Protein AF-0000000067844029 (afdb_homodimer)

Foldseek 3Di:
DPAAEDDDDDDPDDPDQKWKDWDKDAARHKYDKDAAQWKKKKAFCAAWWWKQKQNFIAIDGHQKIKIHGHGIIMMGTGRHITTIMMMTGHNVLCPLPDPHIWMWRFDPLLVVLRLVCVVVVHTQQDDPVSVVSVVVNSVRRSVTDIGRHLQGAADDPLLNVLVVVCLVQLQDPDDLQVSCVVSVHGSVVSQVRCCVGVVDGPVSNSLSSLLNVLSVCLSVVDDLQVSCVSNNHPGSVVVQVSNCVVVVHGSVVSSVCRVVSD/DPAAEDDDDDDLDDPDQKWKDWDKDAARHKYDKDAAQWKKKKAFCAAWWWKQKQNFIAIDHHQKIKIHGHGIIMMTTGRHITTIMMMTHHNVLCPLPDPHIWMWRFDPLLVVLRLVCVVVVHTDQDDPVSVVSVVVNSVRRSVTDIGRHLQGAADDPLLNVLVVVCLVQLQDPDDLQVSCVVSVHGSVVSQVRCCVGVVDGPVSNSLSSLLNVLSVCLSVVDDLQVSCVSNNHPGSVVVQVSNCVVVVHGSVVSSVCRVVSD

Solvent-accessible surface area (backbone atoms only — not comparable to full-atom values): 27977 Å² total; per-residue (Å²): 129,83,78,42,68,57,88,69,87,86,65,97,60,71,97,42,62,52,33,44,46,69,49,74,45,57,52,56,29,31,39,72,72,45,65,44,70,38,22,36,38,45,33,29,79,29,46,68,44,37,34,39,46,77,88,38,70,38,48,33,46,56,59,29,27,41,38,39,30,51,63,46,46,32,30,34,49,28,76,51,53,31,40,36,37,36,39,38,33,32,53,87,74,44,74,85,43,68,85,52,65,26,24,30,44,55,49,63,44,44,51,27,49,53,48,49,35,48,75,68,67,46,42,54,68,82,48,71,69,42,45,50,50,50,52,47,40,52,52,47,59,67,66,32,57,74,37,74,41,73,57,62,70,64,84,53,66,59,56,30,52,52,52,51,51,40,69,75,39,56,24,66,76,74,53,65,55,60,55,16,55,74,59,71,46,50,45,69,55,47,51,48,46,28,37,70,70,52,68,40,47,66,66,57,51,52,50,49,51,41,50,52,50,47,48,52,41,44,73,70,65,54,53,65,58,58,52,16,48,60,46,47,37,95,34,49,65,59,36,40,51,53,40,23,72,75,67,74,40,44,63,68,45,51,48,49,48,51,62,59,77,95,127,84,79,43,68,57,88,70,86,86,64,96,61,71,97,43,62,52,34,43,46,67,48,74,45,57,51,55,28,30,38,72,74,45,65,44,72,38,23,37,39,45,33,30,80,30,47,67,44,37,34,38,45,77,88,38,72,38,48,33,46,56,57,30,27,42,38,38,32,52,62,47,45,31,31,34,49,26,77,50,53,31,40,36,37,35,39,38,32,32,54,88,72,43,74,84,44,69,87,55,64,26,26,30,43,55,50,63,43,44,52,27,49,54,50,49,35,50,75,69,68,44,42,51,66,84,49,72,67,42,45,48,50,50,51,48,39,52,53,45,59,68,67,31,55,74,36,74,40,72,59,62,71,62,84,51,65,59,56,31,52,51,53,50,52,39,70,73,39,56,23,64,77,71,52,64,55,60,54,14,55,74,59,72,46,49,44,68,55,47,50,48,45,28,37,72,71,50,68,41,46,67,67,56,49,51,49,49,50,41,50,52,50,46,48,53,40,43,74,70,64,54,54,64,59,58,52,16,48,60,47,48,37,94,35,49,65,59,36,39,51,51,41,24,73,74,68,73,39,44,63,68,44,50,47,49,47,52,62,59,76,95

pLDDT: mean 90.77, std 9.35, range [41.53, 98.32]

Sequence (524 aa):
MPRKYLDIPQFTQLPAPVYFRHDEFVADTHSAVHQHAWGQLNYTAHGVMQLDVAGQRFLSPPHYAVWVPPDTEHGCYNPQAIVYRSIYLDRSLCAALPPHPCSLMISDILKAILGDFARRNLKVAEDERDQRLVQVLLDQLLLAPTLACYLPFAHSDGLRQVLDALSAEPGDNRPLADWAARVHVSERTLARQFLRELGISFGEWRLRLRFLRAIEALEAGLPIQAIAFDLGYSSASAFIAMFQRQARCTPEQYRRQARTGRMPRKYLDIPQFTQLPAPVYFRHDEFVADTHSAVHQHAWGQLNYTAHGVMQLDVAGQRFLSPPHYAVWVPPDTEHGCYNPQAIVYRSIYLDRSLCAALPPHPCSLMISDILKAILGDFARRNLKVAEDERDQRLVQVLLDQLLLAPTLACYLPFAHSDGLRQVLDALSAEPGDNRPLADWAARVHVSERTLARQFLRELGISFGEWRLRLRFLRAIEALEAGLPIQAIAFDLGYSSASAFIAMFQRQARCTPEQYRRQARTGR

Structure (mmCIF, N/CA/C/O backbone):
data_AF-0000000067844029-model_v1
#
loop_
_entity.id
_entity.type
_entity.pdbx_description
1 polymer 'Transcriptional regulator, AraC family'
#
loop_
_atom_site.group_PDB
_atom_site.id
_atom_site.type_symbol
_atom_site.label_atom_id
_atom_site.label_alt_id
_atom_site.label_comp_id
_atom_site.label_asym_id
_atom_site.label_entity_id
_atom_site.label_seq_id
_atom_site.pdbx_PDB_ins_code
_atom_site.Cartn_x
_atom_site.Cartn_y
_atom_site.Cartn_z
_atom_site.occupancy
_atom_site.B_iso_or_equiv
_atom_site.auth_seq_id
_atom_site.auth_comp_id
_atom_site.auth_asym_id
_atom_site.auth_atom_id
_atom_site.pdbx_PDB_model_num
ATOM 1 N N . MET A 1 1 ? -29.828 23.782 6.03 1 44.03 1 MET A N 1
ATOM 2 C CA . MET A 1 1 ? -29.885 22.325 6.101 1 44.03 1 MET A CA 1
ATOM 3 C C . MET A 1 1 ? -29.256 21.819 7.395 1 44.03 1 MET A C 1
ATOM 5 O O . MET A 1 1 ? -28.318 22.427 7.914 1 44.03 1 MET A O 1
ATOM 9 N N . PRO A 1 2 ? -29.954 21.041 8.142 1 51.99 2 PRO A N 1
ATOM 10 C CA . PRO A 1 2 ? -29.472 20.608 9.455 1 51.99 2 PRO A CA 1
ATOM 11 C C . PRO A 1 2 ? -28.102 19.936 9.389 1 51.99 2 PRO A C 1
ATOM 13 O O . PRO A 1 2 ? -27.784 19.272 8.399 1 51.99 2 PRO A O 1
ATOM 16 N N . ARG A 1 3 ? -27.142 20.485 9.993 1 63.76 3 ARG A N 1
ATOM 17 C CA . ARG A 1 3 ? -25.799 19.926 10.112 1 63.76 3 ARG A CA 1
ATOM 18 C C . ARG A 1 3 ? -25.852 18.434 10.424 1 63.76 3 ARG A C 1
ATOM 20 O O . ARG A 1 3 ? -26.609 18.004 11.296 1 63.76 3 ARG A O 1
ATOM 27 N N . LYS A 1 4 ? -25.426 17.651 9.559 1 69.46 4 LYS A N 1
ATOM 28 C CA . LYS A 1 4 ? -25.332 16.209 9.77 1 69.46 4 LYS A CA 1
ATOM 29 C C . LYS A 1 4 ? -24.185 15.866 10.717 1 69.46 4 LYS A C 1
ATOM 31 O O . LYS A 1 4 ? -23.02 16.127 10.41 1 69.46 4 LYS A O 1
ATOM 36 N N . TYR A 1 5 ? -24.562 15.489 11.956 1 72.27 5 TYR A N 1
ATOM 37 C CA . TYR A 1 5 ? -23.55 15.211 12.968 1 72.27 5 TYR A CA 1
ATOM 38 C C . TYR A 1 5 ? -23.154 13.739 12.954 1 72.27 5 TYR A C 1
ATOM 40 O O . TYR A 1 5 ? -24.002 12.864 12.763 1 72.27 5 TYR A O 1
ATOM 48 N N . LEU A 1 6 ? -21.866 13.566 13.091 1 76.51 6 LEU A N 1
ATOM 49 C CA . LEU A 1 6 ? -21.329 12.213 13.189 1 76.51 6 LEU A CA 1
ATOM 50 C C . LEU A 1 6 ? -21.549 11.64 14.585 1 76.51 6 LEU A C 1
ATOM 52 O O . LEU A 1 6 ? -21.499 12.373 15.576 1 76.51 6 LEU A O 1
ATOM 56 N N . ASP A 1 7 ? -21.858 10.383 14.575 1 74.12 7 ASP A N 1
ATOM 57 C CA . ASP A 1 7 ? -21.959 9.677 15.848 1 74.12 7 ASP A CA 1
ATOM 58 C C . ASP A 1 7 ? -20.576 9.326 16.393 1 74.12 7 ASP A C 1
ATOM 60 O O . ASP A 1 7 ? -19.828 8.576 15.763 1 74.12 7 ASP A O 1
ATOM 64 N N . ILE A 1 8 ? -20.259 9.956 17.475 1 76.37 8 ILE A N 1
ATOM 65 C CA . ILE A 1 8 ? -19.003 9.659 18.155 1 76.37 8 ILE A CA 1
ATOM 66 C C . ILE A 1 8 ? -19.243 8.63 19.257 1 76.37 8 ILE A C 1
ATOM 68 O O . ILE A 1 8 ? -20.166 8.775 20.061 1 76.37 8 ILE A O 1
ATOM 72 N N . PRO A 1 9 ? -18.505 7.536 19.197 1 76.56 9 PRO A N 1
ATOM 73 C CA . PRO A 1 9 ? -18.66 6.574 20.291 1 76.56 9 PRO A CA 1
ATOM 74 C C . PRO A 1 9 ? -18.457 7.207 21.666 1 76.56 9 PRO A C 1
ATOM 76 O O . PRO A 1 9 ? -17.554 8.029 21.844 1 76.56 9 PRO A O 1
ATOM 79 N N . GLN A 1 10 ? -19.375 6.916 22.51 1 79.41 10 GLN A N 1
ATOM 80 C CA . GLN A 1 10 ? -19.284 7.409 23.88 1 79.41 10 GLN A CA 1
ATOM 81 C C . GLN A 1 10 ? -18.776 6.323 24.823 1 79.41 10 GLN A C 1
ATOM 83 O O . GLN A 1 10 ? -19.399 5.268 24.958 1 79.41 10 GLN A O 1
ATOM 88 N N . PHE A 1 11 ? -17.513 6.564 25.26 1 85.69 11 PHE A N 1
ATOM 89 C CA . PHE A 1 11 ? -16.904 5.634 26.203 1 85.69 11 PHE A CA 1
ATOM 90 C C . PHE A 1 11 ? -16.538 6.343 27.502 1 85.69 11 PHE A C 1
ATOM 92 O O . PHE A 1 11 ? -16.113 7.5 27.485 1 85.69 11 PHE A O 1
ATOM 99 N N . THR A 1 12 ? -16.8 5.771 28.6 1 86.05 12 THR A N 1
ATOM 100 C CA . THR A 1 12 ? -16.173 6.242 29.83 1 86.05 12 THR A CA 1
ATOM 101 C C . THR A 1 12 ? -14.732 5.751 29.925 1 86.05 12 THR A C 1
ATOM 103 O O . THR A 1 12 ? -13.859 6.465 30.423 1 86.05 12 THR A O 1
ATOM 106 N N . GLN A 1 13 ? -14.595 4.498 29.429 1 90.18 13 GLN A N 1
ATOM 107 C CA . GLN A 1 13 ? -13.29 3.866 29.27 1 90.18 13 GLN A CA 1
ATOM 108 C C . GLN A 1 13 ? -13.215 3.08 27.964 1 90.18 13 GLN A C 1
ATOM 110 O O . GLN A 1 13 ? -14.21 2.5 27.524 1 90.18 13 GLN A O 1
ATOM 115 N N . LEU A 1 14 ? -12.048 3.036 27.439 1 94.7 14 LEU A N 1
ATOM 116 C CA . LEU A 1 14 ? -11.926 2.297 26.187 1 94.7 14 LEU A CA 1
ATOM 117 C C . LEU A 1 14 ? -12.175 0.808 26.409 1 94.7 14 LEU A C 1
ATOM 119 O O . LEU A 1 14 ? -11.745 0.247 27.419 1 94.7 14 LEU A O 1
ATOM 123 N N . PRO A 1 15 ? -12.868 0.179 25.534 1 93.44 15 PRO A N 1
ATOM 124 C CA . PRO A 1 15 ? -13.091 -1.265 25.629 1 93.44 15 PRO A CA 1
ATOM 125 C C . PRO A 1 15 ? -11.789 -2.062 25.676 1 93.44 15 PRO A C 1
ATOM 127 O O . PRO A 1 15 ? -11.768 -3.189 26.177 1 93.44 15 PRO A O 1
ATOM 130 N N . ALA A 1 16 ? -10.693 -1.525 25.14 1 95.52 16 ALA A N 1
ATOM 131 C CA . ALA A 1 16 ? -9.339 -2.072 25.135 1 95.52 16 ALA A CA 1
ATOM 132 C C . ALA A 1 16 ? -8.298 -0.959 25.062 1 95.52 16 ALA A C 1
ATOM 134 O O . ALA A 1 16 ? -8.624 0.184 24.732 1 95.52 16 ALA A O 1
ATOM 135 N N . PRO A 1 17 ? -7.081 -1.272 25.373 1 96.68 17 PRO A N 1
ATOM 136 C CA . PRO A 1 17 ? -6.053 -0.229 25.351 1 96.68 17 PRO A CA 1
ATOM 137 C C . PRO A 1 17 ? -5.886 0.405 23.972 1 96.68 17 PRO A C 1
ATOM 139 O O . PRO A 1 17 ? -5.451 1.555 23.866 1 96.68 17 PRO A O 1
ATOM 142 N N . VAL A 1 18 ? -6.145 -0.353 22.969 1 97.87 18 VAL A N 1
ATOM 143 C CA . VAL A 1 18 ? -6.183 0.136 21.595 1 97.87 18 VAL A CA 1
ATOM 144 C C . VAL A 1 18 ? -7.533 -0.198 20.964 1 97.87 18 VAL A C 1
ATOM 146 O O . VAL A 1 18 ? -7.938 -1.362 20.932 1 97.87 18 VAL A O 1
ATOM 149 N N . TYR A 1 19 ? -8.267 0.812 20.539 1 97.85 19 TYR A N 1
ATOM 150 C CA . TYR A 1 19 ? -9.594 0.661 19.954 1 97.85 19 TYR A CA 1
ATOM 151 C C . TYR A 1 19 ? -9.645 1.262 18.554 1 97.85 19 TYR A C 1
ATOM 153 O O . TYR A 1 19 ? -9.218 2.4 18.344 1 97.85 19 TYR A O 1
ATOM 161 N N . PHE A 1 20 ? -10.129 0.485 17.603 1 97.06 20 PHE A N 1
ATOM 162 C CA . PHE A 1 20 ? -10.161 0.905 16.207 1 97.06 20 PHE A CA 1
ATOM 163 C C . PHE A 1 20 ? -11.569 1.325 15.801 1 97.06 20 PHE A C 1
ATOM 165 O O . PHE A 1 20 ? -12.55 0.694 16.199 1 97.06 20 PHE A O 1
ATOM 172 N N . ARG A 1 21 ? -11.593 2.377 15.088 1 94.31 21 ARG A N 1
ATOM 173 C CA . ARG A 1 21 ? -12.843 2.853 14.503 1 94.31 21 ARG A CA 1
ATOM 174 C C . ARG A 1 21 ? -12.695 3.074 13.002 1 94.31 21 ARG A C 1
ATOM 176 O O . ARG A 1 21 ? -11.698 3.639 12.547 1 94.31 21 ARG A O 1
ATOM 183 N N . HIS A 1 22 ? -13.532 2.515 12.265 1 90.94 22 HIS A N 1
ATOM 184 C CA . HIS A 1 22 ? -13.585 2.705 10.82 1 90.94 22 HIS A CA 1
ATOM 185 C C . HIS A 1 22 ? -14.976 3.143 10.373 1 90.94 22 HIS A C 1
ATOM 187 O O . HIS A 1 22 ? -15.981 2.596 10.831 1 90.94 22 HIS A O 1
ATOM 193 N N . ASP A 1 23 ? -14.961 4.165 9.554 1 86.68 23 ASP A N 1
ATOM 194 C CA . ASP A 1 23 ? -16.24 4.693 9.088 1 86.68 23 ASP A CA 1
ATOM 195 C C . ASP A 1 23 ? -16.102 5.324 7.705 1 86.68 23 ASP A C 1
ATOM 197 O O . ASP A 1 23 ? -14.988 5.546 7.226 1 86.68 23 ASP A O 1
ATOM 201 N N . GLU A 1 24 ? -17.195 5.471 7.09 1 82.67 24 GLU A N 1
ATOM 202 C CA . GLU A 1 24 ? -17.316 6.298 5.893 1 82.67 24 GLU A CA 1
ATOM 203 C C . GLU A 1 24 ? -18.226 7.497 6.141 1 82.67 24 GLU A C 1
ATOM 205 O O . GLU A 1 24 ? -19.4 7.333 6.48 1 82.67 24 GLU A O 1
ATOM 210 N N . PHE A 1 25 ? -17.624 8.646 6.081 1 81.21 25 PHE A N 1
ATOM 211 C CA . PHE A 1 25 ? -18.398 9.861 6.306 1 81.21 25 PHE A CA 1
ATOM 212 C C . PHE A 1 25 ? -18.831 10.481 4.982 1 81.21 25 PHE A C 1
ATOM 214 O O . PHE A 1 25 ? -18.033 10.579 4.047 1 81.21 25 PHE A O 1
ATOM 221 N N . VAL A 1 26 ? -20.02 10.854 4.955 1 79.5 26 VAL A N 1
ATOM 222 C CA . VAL A 1 26 ? -20.513 11.538 3.764 1 79.5 26 VAL A CA 1
ATOM 223 C C . VAL A 1 26 ? -20.118 13.012 3.813 1 79.5 26 VAL A C 1
ATOM 225 O O . VAL A 1 26 ? -19.642 13.5 4.84 1 79.5 26 VAL A O 1
ATOM 228 N N . ALA A 1 27 ? -20.308 13.649 2.745 1 80.44 27 ALA A N 1
ATOM 229 C CA . ALA A 1 27 ? -19.953 15.063 2.655 1 80.44 27 ALA A CA 1
ATOM 230 C C . ALA A 1 27 ? -20.796 15.902 3.61 1 80.44 27 ALA A C 1
ATOM 232 O O . ALA A 1 27 ? -21.911 15.514 3.968 1 80.44 27 ALA A O 1
ATOM 233 N N . ASP A 1 28 ? -20.161 16.993 4.024 1 84.02 28 ASP A N 1
ATOM 234 C CA . ASP A 1 28 ? -20.827 18.006 4.837 1 84.02 28 ASP A CA 1
ATOM 235 C C . ASP A 1 28 ? -21.236 17.439 6.195 1 84.02 28 ASP A C 1
ATOM 237 O O . ASP A 1 28 ? -22.388 17.576 6.609 1 84.02 28 ASP A O 1
ATOM 241 N N . THR A 1 29 ? -20.396 16.718 6.791 1 82.6 29 THR A N 1
ATOM 242 C CA . THR A 1 29 ? -20.62 16.173 8.125 1 82.6 29 THR A CA 1
ATOM 243 C C . THR A 1 29 ? -19.709 16.851 9.146 1 82.6 29 THR A C 1
ATOM 245 O O . THR A 1 29 ? -18.646 17.365 8.792 1 82.6 29 THR A O 1
ATOM 248 N N . HIS A 1 30 ? -20.263 16.924 10.372 1 85.5 30 HIS A N 1
ATOM 249 C CA . HIS A 1 30 ? -19.536 17.563 11.463 1 85.5 30 HIS A CA 1
ATOM 250 C C . HIS A 1 30 ? -19.508 16.672 12.701 1 85.5 30 HIS A C 1
ATOM 252 O O . HIS A 1 30 ? -20.439 15.899 12.937 1 85.5 30 HIS A O 1
ATOM 258 N N . SER A 1 31 ? -18.427 16.734 13.314 1 84.31 31 SER A N 1
ATOM 259 C CA . SER A 1 31 ? -18.418 16.232 14.684 1 84.31 31 SER A CA 1
ATOM 260 C C . SER A 1 31 ? -18.42 17.377 15.692 1 84.31 31 SER A C 1
ATOM 262 O O . SER A 1 31 ? -17.719 18.374 15.509 1 84.31 31 SER A O 1
ATOM 264 N N . ALA A 1 32 ? -19.255 17.295 16.678 1 84.52 32 ALA A N 1
ATOM 265 C CA . ALA A 1 32 ? -19.262 18.281 17.756 1 84.52 32 ALA A CA 1
ATOM 266 C C . ALA A 1 32 ? -17.92 18.309 18.482 1 84.52 32 ALA A C 1
ATOM 268 O O . ALA A 1 32 ? -17.244 17.284 18.59 1 84.52 32 ALA A O 1
ATOM 269 N N . VAL A 1 33 ? -17.605 19.442 18.907 1 90.54 33 VAL A N 1
ATOM 270 C CA . VAL A 1 33 ? -16.396 19.582 19.711 1 90.54 33 VAL A CA 1
ATOM 271 C C . VAL A 1 33 ? -16.489 18.687 20.945 1 90.54 33 VAL A C 1
ATOM 273 O O . VAL A 1 33 ? -17.532 18.63 21.601 1 90.54 33 VAL A O 1
ATOM 276 N N . HIS A 1 34 ? -15.472 17.929 21.216 1 92.48 34 HIS A N 1
ATOM 277 C CA . HIS A 1 34 ? -15.441 17.028 22.363 1 92.48 34 HIS A CA 1
ATOM 278 C C . HIS A 1 34 ? -14.009 16.759 22.814 1 92.48 34 HIS A C 1
ATOM 280 O O . HIS A 1 34 ? -13.058 17.237 22.192 1 92.48 34 HIS A O 1
ATOM 286 N N . GLN A 1 35 ? -13.931 16.131 23.981 1 93.7 35 GLN A N 1
ATOM 287 C CA . GLN A 1 35 ? -12.648 15.709 24.532 1 93.7 35 GLN A CA 1
ATOM 288 C C . GLN A 1 35 ? -12.773 14.37 25.254 1 93.7 35 GLN A C 1
ATOM 290 O O . GLN A 1 35 ? -13.861 13.999 25.701 1 93.7 35 GLN A O 1
ATOM 295 N N . HIS A 1 36 ? -11.792 13.686 25.271 1 94.23 36 HIS A N 1
ATOM 296 C CA . HIS A 1 36 ? -11.761 12.417 25.99 1 94.23 36 HIS A CA 1
ATOM 297 C C . HIS A 1 36 ? -10.371 12.136 26.553 1 94.23 36 HIS A C 1
ATOM 299 O O . HIS A 1 36 ? -9.401 12.803 26.184 1 94.23 36 HIS A O 1
ATOM 305 N N . ALA A 1 37 ? -10.315 11.123 27.455 1 94.99 37 ALA A N 1
ATOM 306 C CA . ALA A 1 37 ? -9.129 10.855 28.264 1 94.99 37 ALA A CA 1
ATOM 307 C C . ALA A 1 37 ? -8.097 10.053 27.477 1 94.99 37 ALA A C 1
ATOM 309 O O . ALA A 1 37 ? -6.971 9.854 27.94 1 94.99 37 ALA A O 1
ATOM 310 N N . TRP A 1 38 ? -8.416 9.567 26.32 1 96.27 38 TRP A N 1
ATOM 311 C CA . TRP A 1 38 ? -7.51 8.763 25.507 1 96.27 38 TRP A CA 1
ATOM 312 C C . TRP A 1 38 ? -7.02 9.55 24.296 1 96.27 38 TRP A C 1
ATOM 314 O O . TRP A 1 38 ? -7.602 10.577 23.939 1 96.27 38 TRP A O 1
ATOM 324 N N . GLY A 1 39 ? -5.922 9.176 23.782 1 97.21 39 GLY A N 1
ATOM 325 C CA . GLY A 1 39 ? -5.44 9.759 22.54 1 97.21 39 GLY A CA 1
ATOM 326 C C . GLY A 1 39 ? -6.154 9.224 21.313 1 97.21 39 GLY A C 1
ATOM 327 O O . GLY A 1 39 ? -6.75 8.146 21.356 1 97.21 39 GLY A O 1
ATOM 328 N N . GLN A 1 40 ? -6.067 9.991 20.317 1 97.03 40 GLN A N 1
ATOM 329 C CA . GLN A 1 40 ? -6.774 9.604 19.102 1 97.03 40 GLN A CA 1
ATOM 330 C C . GLN A 1 40 ? -5.957 9.941 17.858 1 97.03 40 GLN A C 1
ATOM 332 O O . GLN A 1 40 ? -5.432 11.05 17.736 1 97.03 40 GLN A O 1
ATOM 337 N N . LEU A 1 41 ? -5.731 8.958 17.02 1 97.22 41 LEU A N 1
ATOM 338 C CA . LEU A 1 41 ? -5.158 9.162 15.694 1 97.22 41 LEU A CA 1
ATOM 339 C C . LEU A 1 41 ? -6.249 9.188 14.629 1 97.22 41 LEU A C 1
ATOM 341 O O . LEU A 1 41 ? -7.025 8.237 14.506 1 97.22 41 LEU A O 1
ATOM 345 N N . ASN A 1 42 ? -6.338 10.239 13.904 1 95.74 42 ASN A N 1
ATOM 346 C CA . ASN A 1 42 ? -7.315 10.402 12.833 1 95.74 42 ASN A CA 1
ATOM 347 C C . ASN A 1 42 ? -6.664 10.284 11.458 1 95.74 42 ASN A C 1
ATOM 349 O O . ASN A 1 42 ? -5.778 11.069 11.116 1 95.74 42 ASN A O 1
ATOM 353 N N . TYR A 1 43 ? -7.108 9.291 10.698 1 94.37 43 TYR A N 1
ATOM 354 C CA . TYR A 1 43 ? -6.529 8.986 9.394 1 94.37 43 TYR A CA 1
ATOM 355 C C . TYR A 1 43 ? -7.615 8.839 8.336 1 94.37 43 TYR A C 1
ATOM 357 O O . TYR A 1 43 ? -8.677 8.271 8.602 1 94.37 43 TYR A O 1
ATOM 365 N N . THR A 1 44 ? -7.361 9.421 7.166 1 89.96 44 THR A N 1
ATOM 366 C CA . THR A 1 44 ? -8.253 9.194 6.034 1 89.96 44 THR A CA 1
ATOM 367 C C . THR A 1 44 ? -7.539 8.423 4.929 1 89.96 44 THR A C 1
ATOM 369 O O . THR A 1 44 ? -6.481 8.841 4.456 1 89.96 44 THR A O 1
ATOM 372 N N . ALA A 1 45 ? -8.099 7.347 4.534 1 85.33 45 ALA A N 1
ATOM 373 C CA . ALA A 1 45 ? -7.54 6.573 3.429 1 85.33 45 ALA A CA 1
ATOM 374 C C . ALA A 1 45 ? -7.783 7.27 2.093 1 85.33 45 ALA A C 1
ATOM 376 O O . ALA A 1 45 ? -7.002 7.113 1.152 1 85.33 45 ALA A O 1
ATOM 377 N N . HIS A 1 46 ? -8.849 8.033 2.036 1 83.26 46 HIS A N 1
ATOM 378 C CA . HIS A 1 46 ? -9.182 8.828 0.86 1 83.26 46 HIS A CA 1
ATOM 379 C C . HIS A 1 46 ? -9.802 10.164 1.256 1 83.26 46 HIS A C 1
ATOM 381 O O . HIS A 1 46 ? -10.658 10.218 2.142 1 83.26 46 HIS A O 1
ATOM 387 N N . GLY A 1 47 ? -9.334 11.195 0.518 1 84.79 47 GLY A N 1
ATOM 388 C CA . GLY A 1 47 ? -9.823 12.531 0.823 1 84.79 47 GLY A CA 1
ATOM 389 C C . GLY A 1 47 ? -8.888 13.317 1.722 1 84.79 47 GLY A C 1
ATOM 390 O O . GLY A 1 47 ? -7.751 12.904 1.957 1 84.79 47 GLY A O 1
ATOM 391 N N . VAL A 1 48 ? -9.399 14.493 2.126 1 88.67 48 VAL A N 1
ATOM 392 C CA . VAL A 1 48 ? -8.637 15.367 3.012 1 88.67 48 VAL A CA 1
ATOM 393 C C . VAL A 1 48 ? -9.357 15.499 4.352 1 88.67 48 VAL A C 1
ATOM 395 O O . VAL A 1 48 ? -10.54 15.844 4.397 1 88.67 48 VAL A O 1
ATOM 398 N N . MET A 1 49 ? -8.644 15.19 5.343 1 88.65 49 MET A N 1
ATOM 399 C CA . MET A 1 49 ? -9.178 15.34 6.693 1 88.65 49 MET A CA 1
ATOM 400 C C . MET A 1 49 ? -9.012 16.772 7.188 1 88.65 49 MET A C 1
ATOM 402 O O . MET A 1 49 ? -7.967 17.39 6.976 1 88.65 49 MET A O 1
ATOM 406 N N . GLN A 1 50 ? -10.083 17.342 7.753 1 89.28 50 GLN A N 1
ATOM 407 C CA . GLN A 1 50 ? -10.03 18.662 8.373 1 89.28 50 GLN A CA 1
ATOM 408 C C . GLN A 1 50 ? -10.462 18.601 9.835 1 89.28 50 GLN A C 1
ATOM 410 O O . GLN A 1 50 ? -11.619 18.298 10.133 1 89.28 50 GLN A O 1
ATOM 415 N N . LEU A 1 51 ? -9.547 18.891 10.685 1 92.66 51 LEU A N 1
ATOM 416 C CA . LEU A 1 51 ? -9.832 18.848 12.115 1 92.66 51 LEU A CA 1
ATOM 417 C C . LEU A 1 51 ? -9.495 20.18 12.776 1 92.66 51 LEU A C 1
ATOM 419 O O . LEU A 1 51 ? -8.57 20.874 12.349 1 92.66 51 LEU A O 1
ATOM 423 N N . ASP A 1 52 ? -10.293 20.554 13.667 1 91.69 52 ASP A N 1
ATOM 424 C CA . ASP A 1 52 ? -9.963 21.623 14.605 1 91.69 52 ASP A CA 1
ATOM 425 C C . ASP A 1 52 ? -9.535 21.055 15.956 1 91.69 52 ASP A C 1
ATOM 427 O O . ASP A 1 52 ? -10.333 20.421 16.65 1 91.69 52 ASP A O 1
ATOM 431 N N . VAL A 1 53 ? -8.27 21.272 16.269 1 93.56 53 VAL A N 1
ATOM 432 C CA . VAL A 1 53 ? -7.719 20.708 17.497 1 93.56 53 VAL A CA 1
ATOM 433 C C . VAL A 1 53 ? -7.099 21.818 18.343 1 93.56 53 VAL A C 1
ATOM 435 O O . VAL A 1 53 ? -6.105 22.429 17.945 1 93.56 53 VAL A O 1
ATOM 438 N N . ALA A 1 54 ? -7.699 22.052 19.517 1 90.36 54 ALA A N 1
ATOM 439 C CA . ALA A 1 54 ? -7.195 23.064 20.442 1 90.36 54 ALA A CA 1
ATOM 440 C C . ALA A 1 54 ? -7.01 24.406 19.739 1 90.36 54 ALA A C 1
ATOM 442 O O . ALA A 1 54 ? -5.963 25.044 19.872 1 90.36 54 ALA A O 1
ATOM 443 N N . GLY A 1 55 ? -7.928 24.682 18.842 1 82.89 55 GLY A N 1
ATOM 444 C CA . GLY A 1 55 ? -7.938 25.981 18.187 1 82.89 55 GLY A CA 1
ATOM 445 C C . GLY A 1 55 ? -7.106 26.016 16.919 1 82.89 55 GLY A C 1
ATOM 446 O O . GLY A 1 55 ? -7.029 27.049 16.25 1 82.89 55 GLY A O 1
ATOM 447 N N . GLN A 1 56 ? -6.48 24.972 16.64 1 86.55 56 GLN A N 1
ATOM 448 C CA . GLN A 1 56 ? -5.67 24.893 15.429 1 86.55 56 GLN A CA 1
ATOM 449 C C . GLN A 1 56 ? -6.338 24.013 14.376 1 86.55 56 GLN A C 1
ATOM 451 O O . GLN A 1 56 ? -6.906 22.969 14.702 1 86.55 56 GLN A O 1
ATOM 456 N N . ARG A 1 57 ? -6.2 24.477 13.201 1 88.11 57 ARG A N 1
ATOM 457 C CA . ARG A 1 57 ? -6.784 23.714 12.103 1 88.11 57 ARG A CA 1
ATOM 458 C C . ARG A 1 57 ? -5.76 22.761 11.494 1 88.11 57 ARG A C 1
ATOM 460 O O . ARG A 1 57 ? -4.627 23.156 11.213 1 88.11 57 ARG A O 1
ATOM 467 N N . PHE A 1 58 ? -6.13 21.563 11.342 1 92.17 58 PHE A N 1
ATOM 468 C CA . PHE A 1 58 ? -5.301 20.545 10.707 1 92.17 58 PHE A CA 1
ATOM 469 C C . PHE A 1 58 ? -5.924 20.079 9.396 1 92.17 58 PHE A C 1
ATOM 471 O O . PHE A 1 58 ? -7.092 19.687 9.363 1 92.17 58 PHE A O 1
ATOM 478 N N . LEU A 1 59 ? -5.198 20.229 8.36 1 89.87 59 LEU A N 1
ATOM 479 C CA . LEU A 1 59 ? -5.522 19.626 7.072 1 89.87 59 LEU A CA 1
ATOM 480 C C . LEU A 1 59 ? -4.54 18.51 6.732 1 89.87 59 LEU A C 1
ATOM 482 O O . LEU A 1 59 ? -3.327 18.73 6.711 1 89.87 59 LEU A O 1
ATOM 486 N N . SER A 1 60 ? -5.019 17.344 6.476 1 88.51 60 SER A N 1
ATOM 487 C CA . SER A 1 60 ? -4.11 16.228 6.238 1 88.51 60 SER A CA 1
ATOM 488 C C . SER A 1 60 ? -4.536 15.42 5.017 1 88.51 60 SER A C 1
ATOM 490 O O . SER A 1 60 ? -5.693 15.009 4.91 1 88.51 60 SER A O 1
ATOM 492 N N . PRO A 1 61 ? -3.625 15.29 4.061 1 88.38 61 PRO A N 1
ATOM 493 C CA . PRO A 1 61 ? -3.849 14.373 2.94 1 88.38 61 PRO A CA 1
ATOM 494 C C . PRO A 1 61 ? -3.652 12.909 3.328 1 88.38 61 PRO A C 1
ATOM 496 O O . PRO A 1 61 ? -3.282 12.612 4.467 1 88.38 61 PRO A O 1
ATOM 499 N N . PRO A 1 62 ? -3.934 12.107 2.276 1 82.95 62 PRO A N 1
ATOM 500 C CA . PRO A 1 62 ? -3.638 10.701 2.564 1 82.95 62 PRO A CA 1
ATOM 501 C C . PRO A 1 62 ? -2.167 10.465 2.897 1 82.95 62 PRO A C 1
ATOM 503 O O . PRO A 1 62 ? -1.313 11.287 2.556 1 82.95 62 PRO A O 1
ATOM 506 N N . HIS A 1 63 ? -1.767 9.603 3.759 1 87.56 63 HIS A N 1
ATOM 507 C CA . HIS A 1 63 ? -0.43 9.248 4.223 1 87.56 63 HIS A CA 1
ATOM 508 C C . HIS A 1 63 ? -0.083 9.982 5.514 1 87.56 63 HIS A C 1
ATOM 510 O O . HIS A 1 63 ? 0.94 9.694 6.14 1 87.56 63 HIS A O 1
ATOM 516 N N . TYR A 1 64 ? -0.934 11.035 5.761 1 92.73 64 TYR A N 1
ATOM 517 C CA . TYR A 1 64 ? -0.76 11.718 7.038 1 92.73 64 TYR A CA 1
ATOM 518 C C . TYR A 1 64 ? -1.969 11.505 7.94 1 92.73 64 TYR A C 1
ATOM 520 O O . TYR A 1 64 ? -3.103 11.422 7.46 1 92.73 64 TYR A O 1
ATOM 528 N N . ALA A 1 65 ? -1.712 11.434 9.165 1 95.67 65 ALA A N 1
ATOM 529 C CA . ALA A 1 65 ? -2.745 11.341 10.194 1 95.67 65 ALA A CA 1
ATOM 530 C C . ALA A 1 65 ? -2.602 12.465 11.216 1 95.67 65 ALA A C 1
ATOM 532 O O . ALA A 1 65 ? -1.509 13.004 11.407 1 95.67 65 ALA A O 1
ATOM 533 N N . VAL A 1 66 ? -3.661 12.853 11.793 1 96.5 66 VAL A N 1
ATOM 534 C CA . VAL A 1 66 ? -3.636 13.863 12.846 1 96.5 66 VAL A CA 1
ATOM 535 C C . VAL A 1 66 ? -3.688 13.186 14.214 1 96.5 66 VAL A C 1
ATOM 537 O O . VAL A 1 66 ? -4.606 12.411 14.495 1 96.5 66 VAL A O 1
ATOM 540 N N . TRP A 1 67 ? -2.719 13.468 14.977 1 97.38 67 TRP A N 1
ATOM 541 C CA . TRP A 1 67 ? -2.64 12.952 16.339 1 97.38 67 TRP A CA 1
ATOM 542 C C . TRP A 1 67 ? -3.239 13.942 17.332 1 97.38 67 TRP A C 1
ATOM 544 O O . TRP A 1 67 ? -2.864 15.117 17.349 1 97.38 67 TRP A O 1
ATOM 554 N N . VAL A 1 68 ? -4.15 13.511 18.136 1 97.39 68 VAL A N 1
ATOM 555 C CA . VAL A 1 68 ? -4.797 14.292 19.185 1 97.39 68 VAL A CA 1
ATOM 556 C C . VAL A 1 68 ? -4.495 13.676 20.549 1 97.39 68 VAL A C 1
ATOM 558 O O . VAL A 1 68 ? -5.048 12.633 20.902 1 97.39 68 VAL A O 1
ATOM 561 N N . PRO A 1 69 ? -3.654 14.298 21.375 1 97.62 69 PRO A N 1
ATOM 562 C CA . PRO A 1 69 ? -3.328 13.742 22.691 1 97.62 69 PRO A CA 1
ATOM 563 C C . PRO A 1 69 ? -4.54 13.67 23.617 1 97.62 69 PRO A C 1
ATOM 565 O O . PRO A 1 69 ? -5.559 14.316 23.358 1 97.62 69 PRO A O 1
ATOM 568 N N . PRO A 1 70 ? -4.381 12.878 24.676 1 97.06 70 PRO A N 1
ATOM 569 C CA . PRO A 1 70 ? -5.464 12.809 25.66 1 97.06 70 PRO A CA 1
ATOM 570 C C . PRO A 1 70 ? -5.874 14.183 26.185 1 97.06 70 PRO A C 1
ATOM 572 O O . PRO A 1 70 ? -5.024 15.06 26.359 1 97.06 70 PRO A O 1
ATOM 575 N N . ASP A 1 71 ? -7.199 14.347 26.372 1 96.14 71 ASP A N 1
ATOM 576 C CA . ASP A 1 71 ? -7.818 15.495 27.029 1 96.14 71 ASP A CA 1
ATOM 577 C C . ASP A 1 71 ? -7.743 16.739 26.147 1 96.14 71 ASP A C 1
ATOM 579 O O . ASP A 1 71 ? -7.864 17.863 26.638 1 96.14 71 ASP A O 1
ATOM 583 N N . THR A 1 72 ? -7.511 16.593 24.889 1 96.25 72 THR A N 1
ATOM 584 C CA . THR A 1 72 ? -7.451 17.713 23.957 1 96.25 72 THR A CA 1
ATOM 585 C C . THR A 1 72 ? -8.79 17.902 23.25 1 96.25 72 THR A C 1
ATOM 587 O O . THR A 1 72 ? -9.343 16.951 22.694 1 96.25 72 THR A O 1
ATOM 590 N N . GLU A 1 73 ? -9.299 19.08 23.328 1 95.91 73 GLU A N 1
ATOM 591 C CA . GLU A 1 73 ? -10.556 19.39 22.655 1 95.91 73 GLU A CA 1
ATOM 592 C C . GLU A 1 73 ? -10.38 19.414 21.14 1 95.91 73 GLU A C 1
ATOM 594 O O . GLU A 1 73 ? -9.392 19.949 20.633 1 95.91 73 GLU A O 1
ATOM 599 N N . HIS A 1 74 ? -11.272 18.725 20.451 1 94.63 74 HIS A N 1
ATOM 600 C CA . HIS A 1 74 ? -11.168 18.706 18.997 1 94.63 74 HIS A CA 1
ATOM 601 C C . HIS A 1 74 ? -12.53 18.479 18.35 1 94.63 74 HIS A C 1
ATOM 603 O O . HIS A 1 74 ? -13.481 18.076 19.022 1 94.63 74 HIS A O 1
ATOM 609 N N . GLY A 1 75 ? -12.641 18.88 17.158 1 91.22 75 GLY A N 1
ATOM 610 C CA . GLY A 1 75 ? -13.792 18.691 16.29 1 91.22 75 GLY A CA 1
ATOM 611 C C . GLY A 1 75 ? -13.42 18.563 14.825 1 91.22 75 GLY A C 1
ATOM 612 O O . GLY A 1 75 ? -12.237 18.554 14.478 1 91.22 75 GLY A O 1
ATOM 613 N N . CYS A 1 76 ? -14.406 18.139 14.078 1 87.38 76 CYS A N 1
ATOM 614 C CA . CYS A 1 76 ? -14.081 17.936 12.67 1 87.38 76 CYS A CA 1
ATOM 615 C C . CYS A 1 76 ? -15.22 18.406 11.774 1 87.38 76 CYS A C 1
ATOM 617 O O . CYS A 1 76 ? -16.367 18.495 12.215 1 87.38 76 CYS A O 1
ATOM 619 N N . TYR A 1 77 ? -14.796 18.913 10.679 1 83.37 77 TYR A N 1
ATOM 620 C CA . TYR A 1 77 ? -15.708 19.206 9.579 1 83.37 77 TYR A CA 1
ATOM 621 C C . TYR A 1 77 ? -15.222 18.568 8.283 1 83.37 77 TYR A C 1
ATOM 623 O O . TYR A 1 77 ? -14.07 18.758 7.885 1 83.37 77 TYR A O 1
ATOM 631 N N . ASN A 1 78 ? -16.057 17.718 7.642 1 80.98 78 ASN A N 1
ATOM 632 C CA . ASN A 1 78 ? -15.729 17.08 6.372 1 80.98 78 ASN A CA 1
ATOM 633 C C . ASN A 1 78 ? -16.549 17.661 5.224 1 80.98 78 ASN A C 1
ATOM 635 O O . ASN A 1 78 ? -17.702 17.276 5.022 1 80.98 78 ASN A O 1
ATOM 639 N N . PRO A 1 79 ? -15.947 18.523 4.504 1 77.89 79 PRO A N 1
ATOM 640 C CA . PRO A 1 79 ? -16.697 19.067 3.37 1 77.89 79 PRO A CA 1
ATOM 641 C C . PRO A 1 79 ? -17.01 18.013 2.31 1 77.89 79 PRO A C 1
ATOM 643 O O . PRO A 1 79 ? -18.008 18.13 1.594 1 77.89 79 PRO A O 1
ATOM 646 N N . GLN A 1 80 ? -16.182 17.036 2.197 1 80.51 80 GLN A N 1
ATOM 647 C CA . GLN A 1 80 ? -16.349 15.943 1.244 1 80.51 80 GLN A CA 1
ATOM 648 C C . GLN A 1 80 ? -16.383 14.594 1.956 1 80.51 80 GLN A C 1
ATOM 650 O O . GLN A 1 80 ? -16.006 14.493 3.125 1 80.51 80 GLN A O 1
ATOM 655 N N . ALA A 1 81 ? -16.865 13.672 1.16 1 80.15 81 ALA A N 1
ATOM 656 C CA . ALA A 1 81 ? -16.888 12.316 1.701 1 80.15 81 ALA A CA 1
ATOM 657 C C . ALA A 1 81 ? -15.473 11.797 1.941 1 80.15 81 ALA A C 1
ATOM 659 O O . ALA A 1 81 ? -14.558 12.092 1.168 1 80.15 81 ALA A O 1
ATOM 660 N N . ILE A 1 82 ? -15.294 11.048 3.059 1 83.09 82 ILE A N 1
ATOM 661 C CA . ILE A 1 82 ? -13.98 10.489 3.36 1 83.09 82 ILE A CA 1
ATOM 662 C C . ILE A 1 82 ? -14.132 9.051 3.852 1 83.09 82 ILE A C 1
ATOM 664 O O . ILE A 1 82 ? -15.193 8.667 4.348 1 83.09 82 ILE A O 1
ATOM 668 N N . VAL A 1 83 ? -13.152 8.246 3.588 1 86.57 83 VAL A N 1
ATOM 669 C CA . VAL A 1 83 ? -12.998 6.945 4.231 1 86.57 83 VAL A CA 1
ATOM 670 C C . VAL A 1 83 ? -12.119 7.081 5.472 1 86.57 83 VAL A C 1
ATOM 672 O O . VAL A 1 83 ? -10.902 7.253 5.362 1 86.57 83 VAL A O 1
ATOM 675 N N . TYR A 1 84 ? -12.76 6.952 6.543 1 89.11 84 TYR A N 1
ATOM 676 C CA . TYR A 1 84 ? -12.197 7.36 7.825 1 89.11 84 TYR A CA 1
ATOM 677 C C . TYR A 1 84 ? -11.737 6.149 8.628 1 89.11 84 TYR A C 1
ATOM 679 O O . TYR A 1 84 ? -12.434 5.134 8.687 1 89.11 84 TYR A O 1
ATOM 687 N N . ARG A 1 85 ? -10.496 6.274 9.155 1 93.07 85 ARG A N 1
ATOM 688 C CA . ARG A 1 85 ? -9.944 5.31 10.101 1 93.07 85 ARG A CA 1
ATOM 689 C C . ARG A 1 85 ? -9.318 6.016 11.299 1 93.07 85 ARG A C 1
ATOM 691 O O . ARG A 1 85 ? -8.629 7.026 11.141 1 93.07 85 ARG A O 1
ATOM 698 N N . SER A 1 86 ? -9.593 5.53 12.482 1 94.75 86 SER A N 1
ATOM 699 C CA . SER A 1 86 ? -9.039 6.132 13.69 1 94.75 86 SER A CA 1
ATOM 700 C C . SER A 1 86 ? -8.604 5.065 14.69 1 94.75 86 SER A C 1
ATOM 702 O O . SER A 1 86 ? -9.066 3.924 14.628 1 94.75 86 SER A O 1
ATOM 704 N N . ILE A 1 87 ? -7.738 5.454 15.48 1 97.19 87 ILE A N 1
ATOM 705 C CA . ILE A 1 87 ? -7.239 4.637 16.581 1 97.19 87 ILE A CA 1
ATOM 706 C C . ILE A 1 87 ? -7.375 5.404 17.894 1 97.19 87 ILE A C 1
ATOM 708 O O . ILE A 1 87 ? -6.909 6.54 18.008 1 97.19 87 ILE A O 1
ATOM 712 N N . TYR A 1 88 ? -8.056 4.824 18.819 1 97.4 88 TYR A N 1
ATOM 713 C CA . TYR A 1 88 ? -8.053 5.32 20.19 1 97.4 88 TYR A CA 1
ATOM 714 C C . TYR A 1 88 ? -7 4.604 21.027 1 97.4 88 TYR A C 1
ATOM 716 O O . TYR A 1 88 ? -6.932 3.373 21.029 1 97.4 88 TYR A O 1
ATOM 724 N N . LEU A 1 89 ? -6.209 5.347 21.676 1 97.67 89 LEU A N 1
ATOM 725 C CA . LEU A 1 89 ? -5.134 4.793 22.493 1 97.67 89 LEU A CA 1
ATOM 726 C C . LEU A 1 89 ? -5.322 5.162 23.96 1 97.67 89 LEU A C 1
ATOM 728 O O . LEU A 1 89 ? -5.434 6.342 24.299 1 97.67 89 LEU A O 1
ATOM 732 N N . ASP A 1 90 ? -5.31 4.124 24.741 1 97.53 90 ASP A N 1
ATOM 733 C CA . ASP A 1 90 ? -5.344 4.381 26.177 1 97.53 90 ASP A CA 1
ATOM 734 C C . ASP A 1 90 ? -4.223 5.332 26.591 1 97.53 90 ASP A C 1
ATOM 736 O O . ASP A 1 90 ? -3.112 5.258 26.062 1 97.53 90 ASP A O 1
ATOM 740 N N . ARG A 1 91 ? -4.46 6.127 27.612 1 96.34 91 ARG A N 1
ATOM 741 C CA . ARG A 1 91 ? -3.516 7.138 28.078 1 96.34 91 ARG A CA 1
ATOM 742 C C . ARG A 1 91 ? -2.157 6.517 28.387 1 96.34 91 ARG A C 1
ATOM 744 O O . ARG A 1 91 ? -1.118 7.14 28.159 1 96.34 91 ARG A O 1
ATOM 751 N N . SER A 1 92 ? -2.171 5.292 28.877 1 95.99 92 SER A N 1
ATOM 752 C CA . SER A 1 92 ? -0.943 4.616 29.282 1 95.99 92 SER A CA 1
ATOM 753 C C . SER A 1 92 ? -0.041 4.343 28.083 1 95.99 92 SER A C 1
ATOM 755 O O . SER A 1 92 ? 1.165 4.139 28.241 1 95.99 92 SER A O 1
ATOM 757 N N . LEU A 1 93 ? -0.575 4.369 26.875 1 96.46 93 LEU A N 1
ATOM 758 C CA . LEU A 1 93 ? 0.189 4.066 25.67 1 96.46 93 LEU A CA 1
ATOM 759 C C . LEU A 1 93 ? 0.638 5.347 24.974 1 96.46 93 LEU A C 1
ATOM 761 O O . LEU A 1 93 ? 1.342 5.295 23.963 1 96.46 93 LEU A O 1
ATOM 765 N N . CYS A 1 94 ? 0.274 6.524 25.481 1 96.72 94 CYS A N 1
ATOM 766 C CA . CYS A 1 94 ? 0.484 7.786 24.78 1 96.72 94 CYS A CA 1
ATOM 767 C C . CYS A 1 94 ? 1.738 8.489 25.286 1 96.72 94 CYS A C 1
ATOM 769 O O . CYS A 1 94 ? 2.125 9.533 24.758 1 96.72 94 CYS A O 1
ATOM 771 N N . ALA A 1 95 ? 2.365 7.918 26.249 1 94.06 95 ALA A N 1
ATOM 772 C CA . ALA A 1 95 ? 3.454 8.603 26.942 1 94.06 95 ALA A CA 1
ATOM 773 C C . ALA A 1 95 ? 4.607 8.905 25.988 1 94.06 95 ALA A C 1
ATOM 775 O O . ALA A 1 95 ? 5.257 9.947 26.101 1 94.06 95 ALA A O 1
ATOM 776 N N . ALA A 1 96 ? 4.86 8.043 25.057 1 94.25 96 ALA A N 1
ATOM 777 C CA . ALA A 1 96 ? 5.999 8.201 24.157 1 94.25 96 ALA A CA 1
ATOM 778 C C . ALA A 1 96 ? 5.593 8.933 22.881 1 94.25 96 ALA A C 1
ATOM 780 O O . ALA A 1 96 ? 6.426 9.172 22.003 1 94.25 96 ALA A O 1
ATOM 781 N N . LEU A 1 97 ? 4.303 9.297 22.771 1 96.16 97 LEU A N 1
ATOM 782 C CA . LEU A 1 97 ? 3.799 10.028 21.613 1 96.16 97 LEU A CA 1
ATOM 783 C C . LEU A 1 97 ? 3.823 11.532 21.867 1 96.16 97 LEU A C 1
ATOM 785 O O . LEU A 1 97 ? 3.968 11.971 23.01 1 96.16 97 LEU A O 1
ATOM 789 N N . PRO A 1 98 ? 3.767 12.36 20.827 1 95.52 98 PRO A N 1
ATOM 790 C CA . PRO A 1 98 ? 3.823 13.812 21.01 1 95.52 98 PRO A CA 1
ATOM 791 C C . PRO A 1 98 ? 2.78 14.323 22.002 1 95.52 98 PRO A C 1
ATOM 793 O O . PRO A 1 98 ? 1.616 13.918 21.943 1 95.52 98 PRO A O 1
ATOM 796 N N . PRO A 1 99 ? 3.205 15.109 22.879 1 95.41 99 PRO A N 1
ATOM 797 C CA . PRO A 1 99 ? 2.271 15.626 23.882 1 95.41 99 PRO A CA 1
ATOM 798 C C . PRO A 1 99 ? 1.364 16.724 23.332 1 95.41 99 PRO A C 1
ATOM 800 O O . PRO A 1 99 ? 0.464 17.194 24.033 1 95.41 99 PRO A O 1
ATOM 803 N N . HIS A 1 100 ? 1.546 17.198 22.116 1 95.27 100 HIS A N 1
ATOM 804 C CA . HIS A 1 100 ? 0.729 18.201 21.443 1 95.27 100 HIS A CA 1
ATOM 805 C C . HIS A 1 100 ? 0.159 17.661 20.136 1 95.27 100 HIS A C 1
ATOM 807 O O . HIS A 1 100 ? 0.732 16.749 19.534 1 95.27 100 HIS A O 1
ATOM 813 N N . PRO A 1 101 ? -0.976 18.238 19.737 1 96.01 101 PRO A N 1
ATOM 814 C CA . PRO A 1 101 ? -1.508 17.818 18.438 1 96.01 101 PRO A CA 1
ATOM 815 C C . PRO A 1 101 ? -0.511 18.021 17.299 1 96.01 101 PRO A C 1
ATOM 817 O O . PRO A 1 101 ? 0.214 19.019 17.279 1 96.01 101 PRO A O 1
ATOM 820 N N . CYS A 1 102 ? -0.425 17.081 16.423 1 95.88 102 CYS A N 1
ATOM 821 C CA . CYS A 1 102 ? 0.485 17.19 15.288 1 95.88 102 CYS A CA 1
ATOM 822 C C . CYS A 1 102 ? 0.077 16.242 14.167 1 95.88 102 CYS A C 1
ATOM 824 O O . CYS A 1 102 ? -0.89 15.49 14.306 1 95.88 102 CYS A O 1
ATOM 826 N N . SER A 1 103 ? 0.701 16.416 13.043 1 95.39 103 SER A N 1
ATOM 827 C CA . SER A 1 103 ? 0.549 15.508 11.911 1 95.39 103 SER A CA 1
ATOM 828 C C . SER A 1 103 ? 1.645 14.447 11.902 1 95.39 103 SER A C 1
ATOM 830 O O . SER A 1 103 ? 2.812 14.751 12.157 1 95.39 103 SER A O 1
ATOM 832 N N . LEU A 1 104 ? 1.226 13.231 11.688 1 96.12 104 LEU A N 1
ATOM 833 C CA . LEU A 1 104 ? 2.171 12.125 11.578 1 96.12 104 LEU A CA 1
ATOM 834 C C . LEU A 1 104 ? 2.187 11.561 10.161 1 96.12 104 LEU A C 1
ATOM 836 O O . LEU A 1 104 ? 1.13 11.331 9.569 1 96.12 104 LEU A O 1
ATOM 840 N N . MET A 1 105 ? 3.331 11.361 9.629 1 94.06 105 MET A N 1
ATOM 841 C CA . MET A 1 105 ? 3.447 10.604 8.386 1 94.06 105 MET A CA 1
ATOM 842 C C . MET A 1 105 ? 3.344 9.106 8.649 1 94.06 105 MET A C 1
ATOM 844 O O . MET A 1 105 ? 4.239 8.514 9.255 1 94.06 105 MET A O 1
ATOM 848 N N . ILE A 1 106 ? 2.351 8.509 8.186 1 93.33 106 ILE A N 1
ATOM 849 C CA . ILE A 1 106 ? 2.115 7.113 8.539 1 93.33 106 ILE A CA 1
ATOM 850 C C . ILE A 1 106 ? 2.792 6.201 7.518 1 93.33 106 ILE A C 1
ATOM 852 O O . ILE A 1 106 ? 2.809 6.503 6.323 1 93.33 106 ILE A O 1
ATOM 856 N N . SER A 1 107 ? 3.359 5.13 7.963 1 94.31 107 SER A N 1
ATOM 857 C CA . SER A 1 107 ? 4.076 4.18 7.118 1 94.31 107 SER A CA 1
ATOM 858 C C . SER A 1 107 ? 3.11 3.3 6.333 1 94.31 107 SER A C 1
ATOM 860 O O . SER A 1 107 ? 1.931 3.201 6.679 1 94.31 107 SER A O 1
ATOM 862 N N . ASP A 1 108 ? 3.645 2.647 5.329 1 92.92 108 ASP A N 1
ATOM 863 C CA . ASP A 1 108 ? 2.851 1.694 4.559 1 92.92 108 ASP A CA 1
ATOM 864 C C . ASP A 1 108 ? 2.4 0.524 5.431 1 92.92 108 ASP A C 1
ATOM 866 O O . ASP A 1 108 ? 1.314 -0.023 5.23 1 92.92 108 ASP A O 1
ATOM 870 N N . ILE A 1 109 ? 3.213 0.19 6.385 1 96.62 109 ILE A N 1
ATOM 871 C CA . ILE A 1 109 ? 2.871 -0.901 7.292 1 96.62 109 ILE A CA 1
ATOM 872 C C . ILE A 1 109 ? 1.663 -0.509 8.139 1 96.62 109 ILE A C 1
ATOM 874 O O . ILE A 1 109 ? 0.701 -1.272 8.251 1 96.62 109 ILE A O 1
ATOM 878 N N . LEU A 1 110 ? 1.721 0.686 8.689 1 96.63 110 LEU A N 1
ATOM 879 C CA . LEU A 1 110 ? 0.606 1.173 9.494 1 96.63 110 LEU A CA 1
ATOM 880 C C . LEU A 1 110 ? -0.671 1.253 8.664 1 96.63 110 LEU A C 1
ATOM 882 O O . LEU A 1 110 ? -1.733 0.811 9.108 1 96.63 110 LEU A O 1
ATOM 886 N N . LYS A 1 111 ? -0.581 1.732 7.492 1 94.11 111 LYS A N 1
ATOM 887 C CA . LYS A 1 111 ? -1.729 1.82 6.594 1 94.11 111 LYS A CA 1
ATOM 888 C C . LYS A 1 111 ? -2.32 0.44 6.32 1 94.11 111 LYS A C 1
ATOM 890 O O . LYS A 1 111 ? -3.54 0.266 6.34 1 94.11 111 LYS A O 1
ATOM 895 N N . ALA A 1 112 ? -1.439 -0.492 6.07 1 94.79 112 ALA A N 1
ATOM 896 C CA . ALA A 1 112 ? -1.886 -1.846 5.751 1 94.79 112 ALA A CA 1
ATOM 897 C C . ALA A 1 112 ? -2.606 -2.48 6.938 1 94.79 112 ALA A C 1
ATOM 899 O O . ALA A 1 112 ? -3.61 -3.174 6.764 1 94.79 112 ALA A O 1
ATOM 900 N N . ILE A 1 113 ? -2.081 -2.241 8.102 1 97.18 113 ILE A N 1
ATOM 901 C CA . ILE A 1 113 ? -2.696 -2.803 9.3 1 97.18 113 ILE A CA 1
ATOM 902 C C . ILE A 1 113 ? -4.075 -2.181 9.512 1 97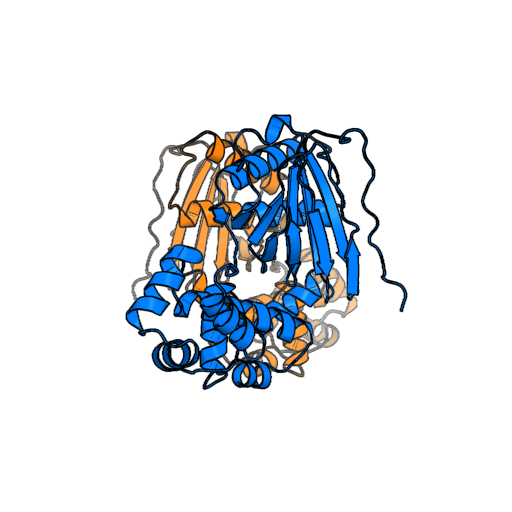.18 113 ILE A C 1
ATOM 904 O O . ILE A 1 113 ? -5.047 -2.889 9.783 1 97.18 113 ILE A O 1
ATOM 908 N N . LEU A 1 114 ? -4.167 -0.868 9.357 1 95.48 114 LEU A N 1
ATOM 909 C CA . LEU A 1 114 ? -5.448 -0.184 9.497 1 95.48 114 LEU A CA 1
ATOM 910 C C . LEU A 1 114 ? -6.444 -0.679 8.454 1 95.48 114 LEU A C 1
ATOM 912 O O . LEU A 1 114 ? -7.621 -0.883 8.761 1 95.48 114 LEU A O 1
ATOM 916 N N . GLY A 1 115 ? -5.956 -0.834 7.292 1 93.38 115 GLY A N 1
ATOM 917 C CA . GLY A 1 115 ? -6.805 -1.378 6.244 1 93.38 115 GLY A CA 1
ATOM 918 C C . GLY A 1 115 ? -7.298 -2.781 6.543 1 93.38 115 GLY A C 1
ATOM 919 O O . GLY A 1 115 ? -8.459 -3.104 6.286 1 93.38 115 GLY A O 1
ATOM 920 N N . ASP A 1 116 ? -6.42 -3.636 7.016 1 95.3 116 ASP A N 1
ATOM 921 C CA . ASP A 1 116 ? -6.771 -5.009 7.367 1 95.3 116 ASP A CA 1
ATOM 922 C C . ASP A 1 116 ? -7.849 -5.041 8.448 1 95.3 116 ASP A C 1
ATOM 924 O O . ASP A 1 116 ? -8.844 -5.757 8.319 1 95.3 116 ASP A O 1
ATOM 928 N N . PHE A 1 117 ? -7.644 -4.277 9.508 1 96.39 117 PHE A N 1
ATOM 929 C CA . PHE A 1 117 ? -8.615 -4.235 10.596 1 96.39 117 PHE A CA 1
ATOM 930 C C . PHE A 1 117 ? -9.958 -3.711 10.102 1 96.39 117 PHE A C 1
ATOM 932 O O . PHE A 1 117 ? -11.012 -4.194 10.523 1 96.39 117 PHE A O 1
ATOM 939 N N . ALA A 1 118 ? -9.92 -2.74 9.232 1 93.59 118 ALA A N 1
ATOM 940 C CA . ALA A 1 118 ? -11.152 -2.201 8.662 1 93.59 118 ALA A CA 1
ATOM 941 C C . ALA A 1 118 ? -11.883 -3.257 7.837 1 93.59 118 ALA A C 1
ATOM 943 O O . ALA A 1 118 ? -13.096 -3.431 7.975 1 93.59 118 ALA A O 1
ATOM 944 N N . ARG A 1 119 ? -11.167 -3.954 7.029 1 91.35 119 ARG A N 1
ATOM 945 C CA . ARG A 1 119 ? -11.75 -4.975 6.166 1 91.35 119 ARG A CA 1
ATOM 946 C C . ARG A 1 119 ? -12.396 -6.085 6.99 1 91.35 119 ARG A C 1
ATOM 948 O O . ARG A 1 119 ? -13.444 -6.614 6.615 1 91.35 119 ARG A O 1
ATOM 955 N N . ARG A 1 120 ? -11.758 -6.414 8.1 1 94.1 120 ARG A N 1
ATOM 956 C CA . ARG A 1 120 ? -12.257 -7.478 8.965 1 94.1 120 ARG A CA 1
ATOM 957 C C . ARG A 1 120 ? -13.26 -6.936 9.978 1 94.1 120 ARG A C 1
ATOM 959 O O . ARG A 1 120 ? -13.771 -7.683 10.814 1 94.1 120 ARG A O 1
ATOM 966 N N . ASN A 1 121 ? -13.482 -5.596 9.982 1 94.12 121 ASN A N 1
ATOM 967 C CA . ASN A 1 121 ? -14.403 -4.916 10.886 1 94.12 121 ASN A CA 1
ATOM 968 C C . ASN A 1 121 ? -14.035 -5.158 12.347 1 94.12 121 ASN A C 1
ATOM 970 O O . ASN A 1 121 ? -14.905 -5.448 13.171 1 94.12 121 ASN A O 1
ATOM 974 N N . LEU A 1 122 ? -12.758 -5.145 12.627 1 95.81 122 LEU A N 1
ATOM 975 C CA . LEU A 1 122 ? -12.267 -5.359 13.984 1 95.81 122 LEU A CA 1
ATOM 976 C C . LEU A 1 122 ? -12.162 -4.037 14.738 1 95.81 122 LEU A C 1
ATOM 978 O O . LEU A 1 122 ? -11.609 -3.064 14.22 1 95.81 122 LEU A O 1
ATOM 982 N N . LYS A 1 123 ? -12.575 -3.998 15.951 1 96.43 123 LYS A N 1
ATOM 983 C CA . LYS A 1 123 ? -12.464 -2.819 16.805 1 96.43 123 LYS A CA 1
ATOM 984 C C . LYS A 1 123 ? -11.37 -3 17.854 1 96.43 123 LYS A C 1
ATOM 986 O O . LYS A 1 123 ? -10.857 -2.02 18.398 1 96.43 123 LYS A O 1
ATOM 991 N N . VAL A 1 124 ? -11.187 -4.278 18.165 1 97.09 124 VAL A N 1
ATOM 992 C CA . VAL A 1 124 ? -10.123 -4.64 19.096 1 97.09 124 VAL A CA 1
ATOM 993 C C . VAL A 1 124 ? -9.426 -5.91 18.615 1 97.09 124 VAL A C 1
ATOM 995 O O . VAL A 1 124 ? -9.994 -6.682 17.839 1 97.09 124 VAL A O 1
ATOM 998 N N . ALA A 1 125 ? -8.209 -6.111 18.995 1 96.92 125 ALA A N 1
ATOM 999 C CA . ALA A 1 125 ? -7.496 -7.344 18.673 1 96.92 125 ALA A CA 1
ATOM 1000 C C . ALA A 1 125 ? -8.234 -8.563 19.22 1 96.92 125 ALA A C 1
ATOM 1002 O O . ALA A 1 125 ? -8.602 -8.597 20.397 1 96.92 125 ALA A O 1
ATOM 1003 N N . GLU A 1 126 ? -8.449 -9.556 18.409 1 96.36 126 GLU A N 1
ATOM 1004 C CA . GLU A 1 126 ? -9.282 -10.69 18.798 1 96.36 126 GLU A CA 1
ATOM 1005 C C . GLU A 1 126 ? -8.428 -11.892 19.193 1 96.36 126 GLU A C 1
ATOM 1007 O O . GLU A 1 126 ? -8.891 -12.779 19.913 1 96.36 126 GLU A O 1
ATOM 1012 N N . ASP A 1 127 ? -7.252 -12.019 18.667 1 96.51 127 ASP A N 1
ATOM 1013 C CA . ASP A 1 127 ? -6.369 -13.144 18.959 1 96.51 127 ASP A CA 1
ATOM 1014 C C . ASP A 1 127 ? -4.911 -12.694 19.032 1 96.51 127 ASP A C 1
ATOM 1016 O O . ASP A 1 127 ? -4.624 -11.496 19.009 1 96.51 127 ASP A O 1
ATOM 1020 N N . GLU A 1 128 ? -4.041 -13.601 19.223 1 96.8 128 GLU A N 1
ATOM 1021 C CA . GLU A 1 128 ? -2.629 -13.298 19.44 1 96.8 128 GLU A CA 1
ATOM 1022 C C . GLU A 1 128 ? -2.009 -12.646 18.207 1 96.8 128 GLU A C 1
ATOM 1024 O O . GLU A 1 128 ? -1.145 -11.775 18.328 1 96.8 128 GLU A O 1
ATOM 1029 N N . ARG A 1 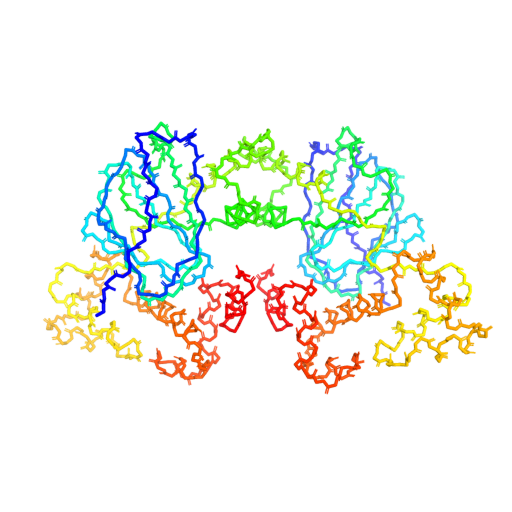129 ? -2.467 -13.065 17.087 1 96.88 129 ARG A N 1
ATOM 1030 C CA . ARG A 1 129 ? -1.952 -12.478 15.854 1 96.88 129 ARG A CA 1
ATOM 1031 C C . ARG A 1 129 ? -2.349 -11.009 15.739 1 96.88 129 ARG A C 1
ATOM 1033 O O . ARG A 1 129 ? -1.53 -10.167 15.365 1 96.88 129 ARG A O 1
ATOM 1040 N N . ASP A 1 130 ? -3.591 -10.745 16.091 1 97.56 130 ASP A N 1
ATOM 1041 C CA . ASP A 1 130 ? -4.048 -9.359 16.102 1 97.56 130 ASP A CA 1
ATOM 1042 C C . ASP A 1 130 ? -3.263 -8.529 17.115 1 97.56 130 ASP A C 1
ATOM 1044 O O . ASP A 1 130 ? -2.954 -7.362 16.863 1 97.56 130 ASP A O 1
ATOM 1048 N N . GLN A 1 131 ? -2.958 -9.139 18.217 1 97.82 131 GLN A N 1
ATOM 1049 C CA . GLN A 1 131 ? -2.193 -8.432 19.239 1 97.82 131 GLN A CA 1
ATOM 1050 C C . GLN A 1 131 ? -0.798 -8.076 18.734 1 97.82 131 GLN A C 1
ATOM 1052 O O . GLN A 1 131 ? -0.277 -7.001 19.04 1 97.82 131 GLN A O 1
ATOM 1057 N N . ARG A 1 132 ? -0.19 -8.951 18.007 1 97.82 132 ARG A N 1
ATOM 1058 C CA . ARG A 1 132 ? 1.11 -8.662 17.41 1 97.82 132 ARG A CA 1
ATOM 1059 C C . ARG A 1 132 ? 1.008 -7.524 16.4 1 97.82 132 ARG A C 1
ATOM 1061 O O . ARG A 1 132 ? 1.899 -6.676 16.321 1 97.82 132 ARG A O 1
ATOM 1068 N N . LEU A 1 133 ? -0.109 -7.487 15.619 1 98.03 133 LEU A N 1
ATOM 1069 C CA . LEU A 1 133 ? -0.342 -6.38 14.697 1 98.03 133 LEU A CA 1
ATOM 1070 C C . LEU A 1 133 ? -0.439 -5.058 15.45 1 98.03 133 LEU A C 1
ATOM 1072 O O . LEU A 1 133 ? 0.108 -4.045 15.007 1 98.03 133 LEU A O 1
ATOM 1076 N N . VAL A 1 134 ? -1.083 -5.092 16.587 1 98.07 134 VAL A N 1
ATOM 1077 C CA . VAL A 1 134 ? -1.241 -3.889 17.396 1 98.07 134 VAL A CA 1
ATOM 1078 C C . VAL A 1 134 ? 0.122 -3.428 17.909 1 98.07 134 VAL A C 1
ATOM 1080 O O . VAL A 1 134 ? 0.41 -2.229 17.932 1 98.07 134 VAL A O 1
ATOM 1083 N N . GLN A 1 135 ? 0.932 -4.371 18.308 1 97.92 135 GLN A N 1
ATOM 1084 C CA . GLN A 1 135 ? 2.267 -4.01 18.772 1 97.92 135 GLN A CA 1
ATOM 1085 C C . GLN A 1 135 ? 3.08 -3.36 17.656 1 97.92 135 GLN A C 1
ATOM 1087 O O . GLN A 1 135 ? 3.778 -2.37 17.885 1 97.92 135 GLN A O 1
ATOM 1092 N N . VAL A 1 136 ? 2.996 -3.912 16.474 1 98.31 136 VAL A N 1
ATOM 1093 C CA . VAL A 1 136 ? 3.694 -3.347 15.324 1 98.31 136 VAL A CA 1
ATOM 1094 C C . VAL A 1 136 ? 3.129 -1.965 15.005 1 98.31 136 VAL A C 1
ATOM 1096 O O . VAL A 1 136 ? 3.878 -1.041 14.68 1 98.31 136 VAL A O 1
ATOM 1099 N N . LEU A 1 137 ? 1.837 -1.852 15.065 1 97.68 137 LEU A N 1
ATOM 1100 C CA . LEU A 1 137 ? 1.178 -0.567 14.857 1 97.68 137 LEU A CA 1
ATOM 1101 C C . LEU A 1 137 ? 1.731 0.488 15.809 1 97.68 137 LEU A C 1
ATOM 1103 O O . LEU A 1 137 ? 2.068 1.596 15.386 1 97.68 137 LEU A O 1
ATOM 1107 N N . LEU A 1 138 ? 1.843 0.147 17.059 1 97.43 138 LEU A N 1
ATOM 1108 C CA . LEU A 1 138 ? 2.371 1.07 18.058 1 97.43 138 LEU A CA 1
ATOM 1109 C C . LEU A 1 138 ? 3.825 1.421 17.759 1 97.43 138 LEU A C 1
ATOM 1111 O O . LEU A 1 138 ? 4.224 2.582 17.877 1 97.43 138 LEU A O 1
ATOM 1115 N N . ASP A 1 139 ? 4.62 0.427 17.344 1 97.59 139 ASP A N 1
ATOM 1116 C CA . ASP A 1 139 ? 5.996 0.693 16.938 1 97.59 139 ASP A CA 1
ATOM 1117 C C . ASP A 1 139 ? 6.046 1.703 15.794 1 97.59 139 ASP A C 1
ATOM 1119 O O . ASP A 1 139 ? 6.855 2.633 15.814 1 97.59 139 ASP A O 1
ATOM 1123 N N . GLN A 1 140 ? 5.173 1.482 14.805 1 96.86 140 GLN A N 1
ATOM 1124 C CA . GLN A 1 140 ? 5.147 2.341 13.625 1 96.86 140 GLN A CA 1
ATOM 1125 C C . GLN A 1 140 ? 4.752 3.768 13.992 1 96.86 140 GLN A C 1
ATOM 1127 O O . GLN A 1 140 ? 5.269 4.728 13.417 1 96.86 140 GLN A O 1
ATOM 1132 N N . LEU A 1 141 ? 3.813 3.904 14.907 1 96.24 141 LEU A N 1
ATOM 1133 C CA . LEU A 1 141 ? 3.391 5.224 15.363 1 96.24 141 LEU A CA 1
ATOM 1134 C C . LEU A 1 141 ? 4.543 5.96 16.038 1 96.24 141 LEU A C 1
ATOM 1136 O O . LEU A 1 141 ? 4.737 7.157 15.812 1 96.24 141 LEU A O 1
ATOM 1140 N N . LEU A 1 142 ? 5.299 5.229 16.803 1 94.93 142 LEU A N 1
ATOM 1141 C CA . LEU A 1 142 ? 6.413 5.816 17.541 1 94.93 142 LEU A CA 1
ATOM 1142 C C . LEU A 1 142 ? 7.517 6.268 16.59 1 94.93 142 LEU A C 1
ATOM 1144 O O . LEU A 1 142 ? 8.235 7.228 16.878 1 94.93 142 LEU A O 1
ATOM 1148 N N . LEU A 1 143 ? 7.615 5.621 15.452 1 94.54 143 LEU A N 1
ATOM 1149 C CA . LEU A 1 143 ? 8.68 5.913 14.498 1 94.54 143 LEU A CA 1
ATOM 1150 C C . LEU A 1 143 ? 8.228 6.958 13.482 1 94.54 143 LEU A C 1
ATOM 1152 O O . LEU A 1 143 ? 9.04 7.467 12.706 1 94.54 143 LEU A O 1
ATOM 1156 N N . ALA A 1 144 ? 6.941 7.342 13.438 1 95.76 144 ALA A N 1
ATOM 1157 C CA . ALA A 1 144 ? 6.379 8.202 12.4 1 95.76 144 ALA A CA 1
ATOM 1158 C C . ALA A 1 144 ? 6.944 9.616 12.493 1 95.76 144 ALA A C 1
ATOM 1160 O O . ALA A 1 144 ? 6.898 10.241 13.556 1 95.76 144 ALA A O 1
ATOM 1161 N N . PRO A 1 145 ? 7.51 10.111 11.394 1 94.85 145 PRO A N 1
ATOM 1162 C CA . PRO A 1 145 ? 7.92 11.517 11.399 1 94.85 145 PRO A CA 1
ATOM 1163 C C . PRO A 1 145 ? 6.77 12.466 11.731 1 94.85 145 PRO A C 1
ATOM 1165 O O . PRO A 1 145 ? 5.636 12.241 11.3 1 94.85 145 PRO A O 1
ATOM 1168 N N . THR A 1 146 ? 7.077 13.458 12.484 1 93.91 146 THR A N 1
ATOM 1169 C CA . THR A 1 146 ? 6.064 14.393 12.962 1 93.91 146 THR A CA 1
ATOM 1170 C C . THR A 1 146 ? 6.217 15.75 12.279 1 93.91 146 THR A C 1
ATOM 1172 O O . THR A 1 146 ? 7.336 16.202 12.028 1 93.91 146 THR A O 1
ATOM 1175 N N . LEU A 1 147 ? 5.105 16.263 11.966 1 91.18 147 LEU A N 1
ATOM 1176 C CA . LEU A 1 147 ? 4.998 17.656 11.547 1 91.18 147 LEU A CA 1
ATOM 1177 C C . LEU A 1 147 ? 3.992 18.408 12.412 1 91.18 147 LEU A C 1
ATOM 1179 O O . LEU A 1 147 ? 2.994 17.834 12.852 1 91.18 147 LEU A O 1
ATOM 1183 N N . ALA A 1 148 ? 4.289 19.619 12.711 1 87.77 148 ALA A N 1
ATOM 1184 C CA . ALA A 1 148 ? 3.313 20.394 13.472 1 87.77 148 ALA A CA 1
ATOM 1185 C C . ALA A 1 148 ? 1.945 20.368 12.796 1 87.77 148 ALA A C 1
ATOM 1187 O O . ALA A 1 148 ? 0.939 20.04 13.429 1 87.77 148 ALA A O 1
ATOM 1188 N N . CYS A 1 149 ? 1.959 20.726 11.521 1 89.72 149 CYS A N 1
ATOM 1189 C CA . CYS A 1 149 ? 0.791 20.679 10.648 1 89.72 149 CYS A CA 1
ATOM 1190 C C . CYS A 1 149 ? 1.205 20.518 9.191 1 89.72 149 CYS A C 1
ATOM 1192 O O . CYS A 1 149 ? 2.232 21.055 8.77 1 89.72 149 CYS A O 1
ATOM 1194 N N . TYR A 1 150 ? 0.441 19.73 8.517 1 91.51 150 TYR A N 1
ATOM 1195 C CA . TYR A 1 150 ? 0.782 19.554 7.11 1 91.51 150 TYR A CA 1
ATOM 1196 C C . TYR A 1 150 ? 0.793 20.892 6.38 1 91.51 150 TYR A C 1
ATOM 1198 O O . TYR A 1 150 ? 1.763 21.225 5.695 1 91.51 150 TYR A O 1
ATOM 1206 N N . LEU A 1 151 ? -0.262 21.618 6.584 1 93.18 151 LEU A N 1
ATOM 1207 C CA . LEU A 1 151 ? -0.36 22.966 6.033 1 93.18 151 LEU A CA 1
ATOM 1208 C C . LEU A 1 151 ? -0.5 23.999 7.146 1 93.18 151 LEU A C 1
ATOM 1210 O O . LEU A 1 151 ? -1.615 24.327 7.558 1 93.18 151 LEU A O 1
ATOM 1214 N N . PRO A 1 152 ? 0.615 24.584 7.488 1 91.97 152 PRO A N 1
ATOM 1215 C CA . PRO A 1 152 ? 0.583 25.495 8.635 1 91.97 152 PRO A CA 1
ATOM 1216 C C . PRO A 1 152 ? -0.15 26.8 8.332 1 91.97 152 PRO A C 1
ATOM 1218 O O . PRO A 1 152 ? -0.17 27.249 7.183 1 91.97 152 PRO A O 1
ATOM 1221 N N . PHE A 1 153 ? -0.708 27.388 9.347 1 87.67 153 PHE A N 1
ATOM 1222 C CA . PHE A 1 153 ? -1.408 28.664 9.255 1 87.67 153 PHE A CA 1
ATOM 1223 C C . PHE A 1 153 ? -0.579 29.782 9.876 1 87.67 153 PHE A C 1
ATOM 1225 O O . PHE A 1 153 ? 0.343 29.52 10.652 1 87.67 153 PHE A O 1
ATOM 1232 N N . ALA A 1 154 ? -0.925 30.975 9.522 1 89.34 154 ALA A N 1
ATOM 1233 C CA . ALA A 1 154 ? -0.185 32.142 9.994 1 89.34 154 ALA A CA 1
ATOM 1234 C C . ALA A 1 154 ? -0.939 32.854 11.114 1 89.34 154 ALA A C 1
ATOM 1236 O O . ALA A 1 154 ? -2.17 32.8 11.173 1 89.34 154 ALA A O 1
ATOM 1237 N N . HIS A 1 155 ? -0.118 33.49 11.939 1 86.9 155 HIS A N 1
ATOM 1238 C CA . HIS A 1 155 ? -0.696 34.264 13.031 1 86.9 155 HIS A CA 1
ATOM 1239 C C . HIS A 1 155 ? -0.555 35.762 12.78 1 86.9 155 HIS A C 1
ATOM 1241 O O . HIS A 1 155 ? -1.396 36.551 13.217 1 86.9 155 HIS A O 1
ATOM 1247 N N . SER A 1 156 ? 0.546 36.128 12.128 1 91.33 156 SER A N 1
ATOM 1248 C CA . SER A 1 156 ? 0.74 37.541 11.817 1 91.33 156 SER A CA 1
ATOM 1249 C C . SER A 1 156 ? -0.196 37.996 10.703 1 91.33 156 SER A C 1
ATOM 1251 O O . SER A 1 156 ? -0.477 37.237 9.773 1 91.33 156 SER A O 1
ATOM 1253 N N . ASP A 1 157 ? -0.631 39.128 10.788 1 91.68 157 ASP A N 1
ATOM 1254 C CA . ASP A 1 157 ? -1.639 39.657 9.874 1 91.68 157 ASP A CA 1
ATOM 1255 C C . ASP A 1 157 ? -1.144 39.623 8.43 1 91.68 157 ASP A C 1
ATOM 1257 O O . ASP A 1 157 ? -1.866 39.187 7.531 1 91.68 157 ASP A O 1
ATOM 1261 N N . GLY A 1 158 ? 0.006 40.166 8.251 1 92.13 158 GLY A N 1
ATOM 1262 C CA . GLY A 1 158 ? 0.552 40.2 6.903 1 92.13 158 GLY A CA 1
ATOM 1263 C C . GLY A 1 158 ? 0.622 38.831 6.253 1 92.13 158 GLY A C 1
ATOM 1264 O O . GLY A 1 158 ? 0.154 38.648 5.127 1 92.13 158 GLY A O 1
ATOM 1265 N N . LEU A 1 159 ? 1.175 37.903 6.97 1 95.03 159 LEU A N 1
ATOM 1266 C CA . LEU A 1 159 ? 1.327 36.554 6.436 1 95.03 159 LEU A CA 1
ATOM 1267 C C . LEU A 1 159 ? -0.03 35.881 6.264 1 95.03 159 LEU A C 1
ATOM 1269 O O . LEU A 1 159 ? -0.252 35.161 5.288 1 95.03 159 LEU A O 1
ATOM 1273 N N . ARG A 1 160 ? -0.895 36.112 7.152 1 95.12 160 ARG A N 1
ATOM 1274 C CA . ARG A 1 160 ? -2.246 35.569 7.055 1 95.12 160 ARG A CA 1
ATOM 1275 C C . ARG A 1 160 ? -2.94 36.051 5.785 1 95.12 160 ARG A C 1
ATOM 1277 O O . ARG A 1 160 ? -3.635 35.279 5.12 1 95.12 160 ARG A O 1
ATOM 1284 N N . GLN A 1 161 ? -2.792 37.277 5.523 1 95.31 161 GLN A N 1
ATOM 1285 C CA . GLN A 1 161 ? -3.378 37.84 4.312 1 95.31 161 GLN A CA 1
ATOM 1286 C C . GLN A 1 161 ? -2.865 37.122 3.067 1 95.31 161 GLN A C 1
ATOM 1288 O O . GLN A 1 161 ? -3.633 36.841 2.145 1 95.31 161 GLN A O 1
ATOM 1293 N N . VAL A 1 162 ? -1.612 36.89 3.064 1 96.54 162 VAL A N 1
ATOM 1294 C CA . VAL A 1 162 ? -0.989 36.206 1.936 1 96.54 162 VAL A CA 1
ATOM 1295 C C . VAL A 1 162 ? -1.539 34.785 1.826 1 96.54 162 VAL A C 1
ATOM 1297 O O . VAL A 1 162 ? -1.961 34.358 0.749 1 96.54 162 VAL A O 1
ATOM 1300 N N . LEU A 1 163 ? -1.581 34.054 2.927 1 96.01 163 LEU A N 1
ATOM 1301 C CA . LEU A 1 163 ? -2.032 32.666 2.94 1 96.01 163 LEU A CA 1
ATOM 1302 C C . LEU A 1 163 ? -3.504 32.569 2.557 1 96.01 163 LEU A C 1
ATOM 1304 O O . LEU A 1 163 ? -3.899 31.668 1.813 1 96.01 163 LEU A O 1
ATOM 1308 N N . ASP A 1 164 ? -4.266 33.477 3.009 1 94.98 164 ASP A N 1
ATOM 1309 C CA . ASP A 1 164 ? -5.689 33.496 2.683 1 94.98 164 ASP A CA 1
ATOM 1310 C C . ASP A 1 164 ? -5.906 33.723 1.188 1 94.98 164 ASP A C 1
ATOM 1312 O O . ASP A 1 164 ? -6.762 33.08 0.576 1 94.98 164 ASP A O 1
ATOM 1316 N N . ALA A 1 165 ? -5.197 34.664 0.72 1 95.69 165 ALA A N 1
ATOM 1317 C CA . ALA A 1 165 ? -5.309 34.973 -0.703 1 95.69 165 ALA A CA 1
ATOM 1318 C C . ALA A 1 165 ? -4.925 33.768 -1.557 1 95.69 165 ALA A C 1
ATOM 1320 O O . ALA A 1 165 ? -5.599 33.459 -2.543 1 95.69 165 ALA A O 1
ATOM 1321 N N . LEU A 1 166 ? -3.862 33.14 -1.189 1 95.86 166 LEU A N 1
ATOM 1322 C CA . LEU A 1 166 ? -3.41 31.96 -1.919 1 95.86 166 LEU A CA 1
ATOM 1323 C C . LEU A 1 166 ? -4.417 30.822 -1.79 1 95.86 166 LEU A C 1
ATOM 1325 O O . LEU A 1 166 ? -4.654 30.086 -2.75 1 95.86 166 LEU A O 1
ATOM 1329 N N . SER A 1 167 ? -4.957 30.623 -0.676 1 94.54 167 SER A N 1
ATOM 1330 C CA . SER A 1 167 ? -5.955 29.584 -0.444 1 94.54 167 SER A CA 1
ATOM 1331 C C . SER A 1 167 ? -7.197 29.809 -1.3 1 94.54 167 SER A C 1
ATOM 1333 O O . SER A 1 167 ? -7.826 28.851 -1.754 1 94.54 167 SER A O 1
ATOM 1335 N N . ALA A 1 168 ? -7.493 31.048 -1.496 1 94.64 168 ALA A N 1
ATOM 1336 C CA . ALA A 1 168 ? -8.657 31.405 -2.302 1 94.64 168 ALA A CA 1
ATOM 1337 C C . ALA A 1 168 ? -8.388 31.174 -3.787 1 94.64 168 ALA A C 1
ATOM 1339 O O . ALA A 1 168 ? -9.307 30.869 -4.55 1 94.64 168 ALA A O 1
ATOM 1340 N N . GLU A 1 169 ? -7.164 31.38 -4.172 1 96.23 169 GLU A N 1
ATOM 1341 C CA . GLU A 1 169 ? -6.744 31.189 -5.557 1 96.23 169 GLU A CA 1
ATOM 1342 C C . GLU A 1 169 ? -5.449 30.385 -5.635 1 96.23 169 GLU A C 1
ATOM 1344 O O . GLU A 1 169 ? -4.402 30.92 -6.005 1 96.23 169 GLU A O 1
ATOM 1349 N N . PRO A 1 170 ? -5.52 29.117 -5.499 1 95.98 170 PRO A N 1
ATOM 1350 C CA . PRO A 1 170 ? -4.32 28.279 -5.426 1 95.98 170 PRO A CA 1
ATOM 1351 C C . PRO A 1 170 ? -3.524 28.274 -6.729 1 95.98 170 PRO A C 1
ATOM 1353 O O . PRO A 1 170 ? -2.347 27.905 -6.736 1 95.98 170 PRO A O 1
ATOM 1356 N N . GLY A 1 171 ? -4.132 28.715 -7.771 1 96.65 171 GLY A N 1
ATOM 1357 C CA . GLY A 1 171 ? -3.462 28.731 -9.062 1 96.65 171 GLY A CA 1
ATOM 1358 C C . GLY A 1 171 ? -2.645 29.988 -9.295 1 96.65 171 GLY A C 1
ATOM 1359 O O . GLY A 1 171 ? -1.981 30.121 -10.325 1 96.65 171 GLY A O 1
ATOM 1360 N N . ASP A 1 172 ? -2.698 30.944 -8.416 1 96.15 172 ASP A N 1
ATOM 1361 C CA . ASP A 1 172 ? -1.96 32.198 -8.534 1 96.15 172 ASP A CA 1
ATOM 1362 C C . ASP A 1 172 ? -0.454 31.952 -8.522 1 96.15 172 ASP A C 1
ATOM 1364 O O . ASP A 1 172 ? 0.1 31.508 -7.514 1 96.15 172 ASP A O 1
ATOM 1368 N N . ASN A 1 173 ? 0.255 32.251 -9.52 1 96.62 173 ASN A N 1
ATOM 1369 C CA . ASN A 1 173 ? 1.673 31.94 -9.662 1 96.62 173 ASN A CA 1
ATOM 1370 C C . ASN A 1 173 ? 2.546 33.158 -9.375 1 96.62 173 ASN A C 1
ATOM 1372 O O . ASN A 1 173 ? 3.741 33.157 -9.678 1 96.62 173 ASN A O 1
ATOM 1376 N N . ARG A 1 174 ? 1.971 34.153 -8.762 1 95.27 174 ARG A N 1
ATOM 1377 C CA . ARG A 1 174 ? 2.762 35.332 -8.425 1 95.27 174 ARG A CA 1
ATOM 1378 C C . ARG A 1 174 ? 3.964 34.957 -7.565 1 95.27 174 ARG A C 1
ATOM 1380 O O . ARG A 1 174 ? 3.856 34.114 -6.672 1 95.27 174 ARG A O 1
ATOM 1387 N N . PRO A 1 175 ? 5.107 35.56 -7.937 1 96.77 175 PRO A N 1
ATOM 1388 C CA . PRO A 1 175 ? 6.291 35.277 -7.122 1 96.77 175 PRO A CA 1
ATOM 1389 C C . PRO A 1 175 ? 6.227 35.927 -5.742 1 96.77 175 PRO A C 1
ATOM 1391 O O . PRO A 1 175 ? 5.392 36.805 -5.507 1 96.77 175 PRO A O 1
ATOM 1394 N N . LEU A 1 176 ? 7.056 35.452 -4.903 1 97.25 176 LEU A N 1
ATOM 1395 C CA . LEU A 1 176 ? 7.086 35.915 -3.52 1 97.25 176 LEU A CA 1
ATOM 1396 C C . LEU A 1 176 ? 7.234 37.432 -3.458 1 97.25 176 LEU A C 1
ATOM 1398 O O . LEU A 1 176 ? 6.673 38.079 -2.57 1 97.25 176 LEU A O 1
ATOM 1402 N N . ALA A 1 177 ? 7.975 38.017 -4.385 1 97.38 177 ALA A N 1
ATOM 1403 C CA . ALA A 1 177 ? 8.237 39.454 -4.416 1 97.38 177 ALA A CA 1
ATOM 1404 C C . ALA A 1 177 ? 6.939 40.246 -4.551 1 97.38 177 ALA A C 1
ATOM 1406 O O . ALA A 1 177 ? 6.78 41.299 -3.93 1 97.38 177 ALA A O 1
ATOM 1407 N N . ASP A 1 178 ? 6.029 39.792 -5.327 1 97.56 178 ASP A N 1
ATOM 1408 C CA . ASP A 1 178 ? 4.756 40.47 -5.549 1 97.56 178 ASP A CA 1
ATOM 1409 C C . ASP A 1 178 ? 3.876 40.408 -4.304 1 97.56 178 ASP A C 1
ATOM 1411 O O . ASP A 1 178 ? 3.159 41.362 -3.995 1 97.56 178 ASP A O 1
ATOM 1415 N N . TRP A 1 179 ? 3.903 39.297 -3.624 1 97.09 179 TRP A N 1
ATOM 1416 C CA . TRP A 1 179 ? 3.156 39.148 -2.38 1 97.09 179 TRP A CA 1
ATOM 1417 C C . TRP A 1 179 ? 3.72 40.058 -1.294 1 97.09 179 TRP A C 1
ATOM 1419 O O . TRP A 1 179 ? 2.966 40.65 -0.518 1 97.09 179 TRP A O 1
ATOM 1429 N N . ALA A 1 180 ? 5.05 40.069 -1.223 1 97.3 180 ALA A N 1
ATOM 1430 C CA . ALA A 1 180 ? 5.711 40.946 -0.26 1 97.3 180 ALA A CA 1
ATOM 1431 C C . ALA A 1 180 ? 5.27 42.395 -0.444 1 97.3 180 ALA A C 1
ATOM 1433 O O . ALA A 1 180 ? 4.981 43.091 0.533 1 97.3 180 ALA A O 1
ATOM 1434 N N . ALA A 1 181 ? 5.199 42.802 -1.721 1 96.97 181 ALA A N 1
ATOM 1435 C CA . ALA A 1 181 ? 4.769 44.16 -2.044 1 96.97 181 ALA A CA 1
ATOM 1436 C C . ALA A 1 181 ? 3.348 44.416 -1.551 1 96.97 181 ALA A C 1
ATOM 1438 O O . ALA A 1 181 ? 3.039 45.508 -1.067 1 96.97 181 ALA A O 1
ATOM 1439 N N . ARG A 1 182 ? 2.52 43.444 -1.591 1 94.63 182 ARG A N 1
ATOM 1440 C CA . ARG A 1 182 ? 1.117 43.55 -1.204 1 94.63 182 ARG A CA 1
ATOM 1441 C C . ARG A 1 182 ? 0.979 43.79 0.295 1 94.63 182 ARG A C 1
ATOM 1443 O O . ARG A 1 182 ? 0.043 44.46 0.739 1 94.63 182 ARG A O 1
ATOM 1450 N N . VAL A 1 183 ? 1.906 43.205 1.015 1 95.61 183 VAL A N 1
ATOM 1451 C CA . VAL A 1 183 ? 1.805 43.351 2.464 1 95.61 183 VAL A CA 1
ATOM 1452 C C . VAL A 1 183 ? 2.866 44.331 2.96 1 95.61 183 VAL A C 1
ATOM 1454 O O . VAL A 1 183 ? 3.17 44.374 4.154 1 95.61 183 VAL A O 1
ATOM 1457 N N . HIS A 1 184 ? 3.537 44.995 2.048 1 96.15 184 HIS A N 1
ATOM 1458 C CA . HIS A 1 184 ? 4.417 46.132 2.293 1 96.15 184 HIS A CA 1
ATOM 1459 C C . HIS A 1 184 ? 5.656 45.711 3.077 1 96.15 184 HIS A C 1
ATOM 1461 O O . HIS A 1 184 ? 6.03 46.364 4.053 1 96.15 184 HIS A O 1
ATOM 1467 N N . VAL A 1 185 ? 6.277 44.624 2.695 1 96.41 185 VAL A N 1
ATOM 1468 C CA . VAL A 1 185 ? 7.566 44.198 3.229 1 96.41 185 VAL A CA 1
ATOM 1469 C C . VAL A 1 185 ? 8.486 43.776 2.086 1 96.41 185 VAL A C 1
ATOM 1471 O O . VAL A 1 185 ? 8.057 43.699 0.932 1 96.41 185 VAL A O 1
ATOM 1474 N N . SER A 1 186 ? 9.763 43.537 2.419 1 97.35 186 SER A N 1
ATOM 1475 C CA . SER A 1 186 ? 10.687 43.04 1.406 1 97.35 186 SER A CA 1
ATOM 1476 C C . SER A 1 186 ? 10.499 41.544 1.172 1 97.35 186 SER A C 1
ATOM 1478 O O . SER A 1 186 ? 9.959 40.84 2.028 1 97.35 186 SER A O 1
ATOM 1480 N N . GLU A 1 187 ? 10.916 41.108 0.035 1 97.24 187 GLU A N 1
ATOM 1481 C CA . GLU A 1 187 ? 10.873 39.682 -0.275 1 97.24 187 GLU A CA 1
ATOM 1482 C C . GLU A 1 187 ? 11.635 38.868 0.767 1 97.24 187 GLU A C 1
ATOM 1484 O O . GLU A 1 187 ? 11.185 37.795 1.175 1 97.24 187 GLU A O 1
ATOM 1489 N N . ARG A 1 188 ? 12.773 39.401 1.159 1 97.55 188 ARG A N 1
ATOM 1490 C CA . ARG A 1 188 ? 13.594 38.724 2.157 1 97.55 188 ARG A CA 1
ATOM 1491 C C . ARG A 1 188 ? 12.855 38.608 3.486 1 97.55 188 ARG A C 1
ATOM 1493 O O . ARG A 1 188 ? 12.898 37.562 4.137 1 97.55 188 ARG A O 1
ATOM 1500 N N . THR A 1 189 ? 12.196 39.657 3.86 1 96.46 189 THR A N 1
ATOM 1501 C CA . THR A 1 189 ? 11.447 39.684 5.111 1 96.46 189 THR A CA 1
ATOM 1502 C C . THR A 1 189 ? 10.307 38.669 5.081 1 96.46 189 THR A C 1
ATOM 1504 O O . THR A 1 189 ? 10.11 37.921 6.04 1 96.46 189 THR A O 1
ATOM 1507 N N . LEU A 1 190 ? 9.575 38.641 4.01 1 96.73 190 LEU A N 1
ATOM 1508 C CA . LEU A 1 190 ? 8.459 37.708 3.903 1 96.73 190 LEU A CA 1
ATOM 1509 C C . LEU A 1 190 ? 8.954 36.265 3.902 1 96.73 190 LEU A C 1
ATOM 1511 O O . LEU A 1 190 ? 8.354 35.398 4.541 1 96.73 190 LEU A O 1
ATOM 1515 N N . ALA A 1 191 ? 10.025 36.027 3.169 1 97.12 191 ALA A N 1
ATOM 1516 C CA . ALA A 1 191 ? 10.611 34.689 3.141 1 97.12 191 ALA A CA 1
ATOM 1517 C C . ALA A 1 191 ? 11.001 34.232 4.544 1 97.12 191 ALA A C 1
ATOM 1519 O O . ALA A 1 191 ? 10.761 33.082 4.918 1 97.12 191 ALA A O 1
ATOM 1520 N N . ARG A 1 192 ? 11.598 35.126 5.275 1 96.26 192 ARG A N 1
ATOM 1521 C CA . ARG A 1 192 ? 12 34.826 6.645 1 96.26 192 ARG A CA 1
ATOM 1522 C C . ARG A 1 192 ? 10.784 34.558 7.526 1 96.26 192 ARG A C 1
ATOM 1524 O O . ARG A 1 192 ? 10.836 33.714 8.423 1 96.26 192 ARG A O 1
ATOM 1531 N N . GLN A 1 193 ? 9.733 35.278 7.296 1 95.44 193 GLN A N 1
ATOM 1532 C CA . GLN A 1 193 ? 8.504 35.091 8.059 1 95.44 193 GLN A CA 1
ATOM 1533 C C . GLN A 1 193 ? 7.909 33.707 7.813 1 95.44 193 GLN A C 1
ATOM 1535 O O . GLN A 1 193 ? 7.394 33.074 8.737 1 95.44 193 GLN A O 1
ATOM 1540 N N . PHE A 1 194 ? 7.95 33.256 6.578 1 96.39 194 PHE A N 1
ATOM 1541 C CA . PHE A 1 194 ? 7.488 31.911 6.255 1 96.39 194 PHE A CA 1
ATOM 1542 C C . PHE A 1 194 ? 8.241 30.868 7.072 1 96.39 194 PHE A C 1
ATOM 1544 O O . PHE A 1 194 ? 7.627 30.022 7.725 1 96.39 194 PHE A O 1
ATOM 1551 N N . LEU A 1 195 ? 9.488 30.984 7.088 1 95.84 195 LEU A N 1
ATOM 1552 C CA . LEU A 1 195 ? 10.316 30.01 7.792 1 95.84 195 LEU A CA 1
ATOM 1553 C C . LEU A 1 195 ? 10.129 30.127 9.301 1 95.84 195 LEU A C 1
ATOM 1555 O O . LEU A 1 195 ? 10.015 29.115 9.997 1 95.84 195 LEU A O 1
ATOM 1559 N N . ARG A 1 196 ? 10.062 31.338 9.753 1 94.72 196 ARG A N 1
ATOM 1560 C CA . ARG A 1 196 ? 9.979 31.585 11.189 1 94.72 196 ARG A CA 1
ATOM 1561 C C . ARG A 1 196 ? 8.62 31.168 11.74 1 94.72 196 ARG A C 1
ATOM 1563 O O . ARG A 1 196 ? 8.54 30.518 12.784 1 94.72 196 ARG A O 1
ATOM 1570 N N . GLU A 1 197 ? 7.535 31.522 11.044 1 93.33 197 GLU A N 1
ATOM 1571 C CA . GLU A 1 197 ? 6.195 31.307 11.582 1 93.33 197 GLU A CA 1
ATOM 1572 C C . GLU A 1 197 ? 5.649 29.941 11.175 1 93.33 197 GLU A C 1
ATOM 1574 O O . GLU A 1 197 ? 4.924 29.304 11.941 1 93.33 197 GLU A O 1
ATOM 1579 N N . LEU A 1 198 ? 6.041 29.567 9.943 1 93.38 198 LEU A N 1
ATOM 1580 C CA . LEU A 1 198 ? 5.399 28.369 9.413 1 93.38 198 LEU A CA 1
ATOM 1581 C C . LEU A 1 198 ? 6.36 27.185 9.43 1 93.38 198 LEU A C 1
ATOM 1583 O O . LEU A 1 198 ? 5.936 26.035 9.294 1 93.38 198 LEU A O 1
ATOM 1587 N N . GLY A 1 199 ? 7.64 27.394 9.469 1 93.93 199 GLY A N 1
ATOM 1588 C CA . GLY A 1 199 ? 8.638 26.336 9.484 1 93.93 199 GLY A CA 1
ATOM 1589 C C . GLY A 1 199 ? 8.965 25.805 8.101 1 93.93 199 GLY A C 1
ATOM 1590 O O . GLY A 1 199 ? 9.79 24.901 7.956 1 93.93 199 GLY A O 1
ATOM 1591 N N . ILE A 1 200 ? 8.285 26.337 7.107 1 94.85 200 ILE A N 1
ATOM 1592 C CA . ILE A 1 200 ? 8.528 25.895 5.738 1 94.85 200 ILE A CA 1
ATOM 1593 C C . ILE A 1 200 ? 8.589 27.105 4.808 1 94.85 200 ILE A C 1
ATOM 1595 O O . ILE A 1 200 ? 8.146 28.197 5.17 1 94.85 200 ILE A O 1
ATOM 1599 N N . SER A 1 201 ? 9.17 26.92 3.628 1 97.11 201 SER A N 1
ATOM 1600 C CA . SER A 1 201 ? 9.327 28.001 2.66 1 97.11 201 SER A CA 1
ATOM 1601 C C . SER A 1 201 ? 8.013 28.299 1.947 1 97.11 201 SER A C 1
ATOM 1603 O O . SER A 1 201 ? 7.076 27.499 2 1 97.11 201 SER A O 1
ATOM 1605 N N . PHE A 1 202 ? 8.011 29.45 1.269 1 97.41 202 PHE A N 1
ATOM 1606 C CA . PHE A 1 202 ? 6.877 29.854 0.446 1 97.41 202 PHE A CA 1
ATOM 1607 C C . PHE A 1 202 ? 6.563 28.792 -0.601 1 97.41 202 PHE A C 1
ATOM 1609 O O . PHE A 1 202 ? 5.403 28.418 -0.785 1 97.41 202 PHE A O 1
ATOM 1616 N N . GLY A 1 203 ? 7.506 28.301 -1.239 1 96.38 203 GLY A N 1
ATOM 1617 C CA . GLY A 1 203 ? 7.336 27.29 -2.27 1 96.38 203 GLY A CA 1
ATOM 1618 C C . GLY A 1 203 ? 6.745 25.996 -1.745 1 96.38 203 GLY A C 1
ATOM 1619 O O . GLY A 1 203 ? 5.827 25.436 -2.349 1 96.38 203 GLY A O 1
ATOM 1620 N N . GLU A 1 204 ? 7.279 25.568 -0.655 1 95.87 204 GLU A N 1
ATOM 1621 C CA . GLU A 1 204 ? 6.789 24.33 -0.057 1 95.87 204 GLU A CA 1
ATOM 1622 C C . GLU A 1 204 ? 5.337 24.47 0.391 1 95.87 204 GLU A C 1
ATOM 1624 O O . GLU A 1 204 ? 4.534 23.554 0.206 1 95.87 204 GLU A O 1
ATOM 1629 N N . TRP A 1 205 ? 5.064 25.627 0.987 1 96.5 205 TRP A N 1
ATOM 1630 C CA . TRP A 1 205 ? 3.695 25.863 1.433 1 96.5 205 TRP A CA 1
ATOM 1631 C C . TRP A 1 205 ? 2.725 25.825 0.257 1 96.5 205 TRP A C 1
ATOM 1633 O O . TRP A 1 205 ? 1.674 25.183 0.331 1 96.5 205 TRP A O 1
ATOM 1643 N N . ARG A 1 206 ? 3.079 26.501 -0.761 1 96.54 206 ARG A N 1
ATOM 1644 C CA . ARG A 1 206 ? 2.245 26.542 -1.958 1 96.54 206 ARG A CA 1
ATOM 1645 C C . ARG A 1 206 ? 2.059 25.145 -2.543 1 96.54 206 ARG A C 1
ATOM 1647 O O . ARG A 1 206 ? 0.961 24.79 -2.976 1 96.54 206 ARG A O 1
ATOM 1654 N N . LEU A 1 207 ? 3.095 24.413 -2.547 1 95.5 207 LEU A N 1
ATOM 1655 C CA . LEU A 1 207 ? 3.044 23.045 -3.05 1 95.5 207 LEU A CA 1
ATOM 1656 C C . LEU A 1 207 ? 2.065 22.204 -2.238 1 95.5 207 LEU A C 1
ATOM 1658 O O . LEU A 1 207 ? 1.239 21.484 -2.804 1 95.5 207 LEU A O 1
ATOM 1662 N N . ARG A 1 208 ? 2.169 22.28 -0.975 1 95.38 208 ARG A N 1
ATOM 1663 C CA . ARG A 1 208 ? 1.288 21.519 -0.095 1 95.38 208 ARG A CA 1
ATOM 1664 C C . ARG A 1 208 ? -0.167 21.935 -0.283 1 95.38 208 ARG A C 1
ATOM 1666 O O . ARG A 1 208 ? -1.063 21.088 -0.301 1 95.38 208 ARG A O 1
ATOM 1673 N N . LEU A 1 209 ? -0.367 23.217 -0.405 1 96.28 209 LEU A N 1
ATOM 1674 C CA . LEU A 1 209 ? -1.711 23.727 -0.655 1 96.28 209 LEU A CA 1
ATOM 1675 C C . LEU A 1 209 ? -2.281 23.144 -1.944 1 96.28 209 LEU A C 1
ATOM 1677 O O . LEU A 1 209 ? -3.412 22.652 -1.961 1 96.28 209 LEU A O 1
ATOM 1681 N N . ARG A 1 210 ? -1.509 23.234 -2.952 1 96.6 210 ARG A N 1
ATOM 1682 C CA . ARG A 1 210 ? -1.967 22.764 -4.256 1 96.6 210 ARG A CA 1
ATOM 1683 C C . ARG A 1 210 ? -2.243 21.264 -4.231 1 96.6 210 ARG A C 1
ATOM 1685 O O . ARG A 1 210 ? -3.183 20.79 -4.871 1 96.6 210 ARG A O 1
ATOM 1692 N N . PHE A 1 211 ? -1.464 20.595 -3.521 1 95.49 211 PHE A N 1
ATOM 1693 C CA . PHE A 1 211 ? -1.673 19.158 -3.396 1 95.49 211 PHE A CA 1
ATOM 1694 C C . PHE A 1 211 ? -3.001 18.861 -2.71 1 95.49 211 PHE A C 1
ATOM 1696 O O . PHE A 1 211 ? -3.776 18.027 -3.181 1 95.49 211 PHE A O 1
ATOM 1703 N N . LEU A 1 212 ? -3.254 19.549 -1.645 1 94.36 212 LEU A N 1
ATOM 1704 C CA . LEU A 1 212 ? -4.513 19.365 -0.932 1 94.36 212 LEU A CA 1
ATOM 1705 C C . LEU A 1 212 ? -5.7 19.689 -1.832 1 94.36 212 LEU A C 1
ATOM 1707 O O . LEU A 1 212 ? -6.673 18.933 -1.88 1 94.36 212 LEU A O 1
ATOM 1711 N N . ARG A 1 213 ? -5.588 20.716 -2.55 1 94.65 213 ARG A N 1
ATOM 1712 C CA . ARG A 1 213 ? -6.66 21.136 -3.447 1 94.65 213 ARG A CA 1
ATOM 1713 C C . ARG A 1 213 ? -6.831 20.149 -4.596 1 94.65 213 ARG A C 1
ATOM 1715 O O . ARG A 1 213 ? -7.944 19.942 -5.084 1 94.65 213 ARG A O 1
ATOM 1722 N N . ALA A 1 214 ? -5.731 19.661 -4.999 1 95.59 214 ALA A N 1
ATOM 1723 C CA . ALA A 1 214 ? -5.781 18.649 -6.051 1 95.59 214 ALA A CA 1
ATOM 1724 C C . ALA A 1 214 ? -6.585 17.432 -5.602 1 95.59 214 ALA A C 1
ATOM 1726 O O . ALA A 1 214 ? -7.419 16.92 -6.352 1 95.59 214 ALA A O 1
ATOM 1727 N N . ILE A 1 215 ? -6.31 16.988 -4.453 1 91.97 215 ILE A N 1
ATOM 1728 C CA . ILE A 1 215 ? -7.021 15.838 -3.906 1 91.97 215 ILE A CA 1
ATOM 1729 C C . ILE A 1 215 ? -8.519 16.133 -3.86 1 91.97 215 ILE A C 1
ATOM 1731 O O . ILE A 1 215 ? -9.333 15.314 -4.295 1 91.97 215 ILE A O 1
ATOM 1735 N N . GLU A 1 216 ? -8.863 17.271 -3.397 1 89.32 216 GLU A N 1
ATOM 1736 C CA . GLU A 1 216 ? -10.265 17.666 -3.305 1 89.32 216 GLU A CA 1
ATOM 1737 C C . GLU A 1 216 ? -10.922 17.694 -4.683 1 89.32 216 GLU A C 1
ATOM 1739 O O . GLU A 1 216 ? -12.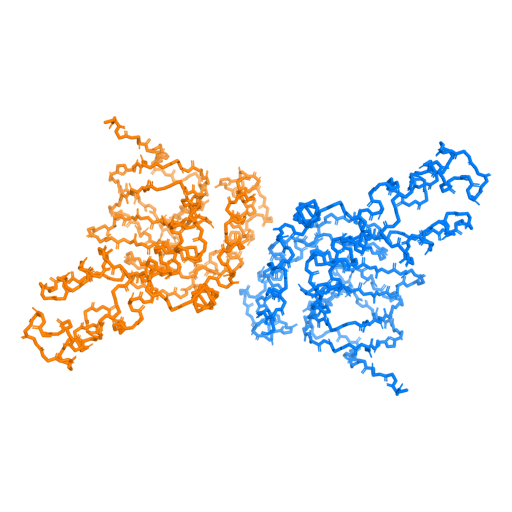049 17.223 -4.848 1 89.32 216 GLU A O 1
ATOM 1744 N N . ALA A 1 217 ? -10.245 18.244 -5.588 1 92.46 217 ALA A N 1
ATOM 1745 C CA . ALA A 1 217 ? -10.767 18.355 -6.948 1 92.46 217 ALA A CA 1
ATOM 1746 C C . ALA A 1 217 ? -10.947 16.978 -7.58 1 92.46 217 ALA A C 1
ATOM 1748 O O . ALA A 1 217 ? -11.92 16.741 -8.3 1 92.46 217 ALA A O 1
ATOM 1749 N N . LEU A 1 218 ? -10.006 16.157 -7.31 1 89.79 218 LEU A N 1
ATOM 1750 C CA . LEU A 1 218 ? -10.096 14.796 -7.827 1 89.79 218 LEU A CA 1
ATOM 1751 C C . LEU A 1 218 ? -11.308 14.073 -7.248 1 89.79 218 LEU A C 1
ATOM 1753 O O . LEU A 1 218 ? -12.023 13.374 -7.97 1 89.79 218 LEU A O 1
ATOM 1757 N N . GLU A 1 219 ? -11.484 14.274 -6.007 1 83.72 219 GLU A N 1
ATOM 1758 C CA . GLU A 1 219 ? -12.619 13.646 -5.336 1 83.72 219 GLU A CA 1
ATOM 1759 C C . GLU A 1 219 ? -13.943 14.165 -5.889 1 83.72 219 GLU A C 1
ATOM 1761 O O . GLU A 1 219 ? -14.939 13.44 -5.912 1 83.72 219 GLU A O 1
ATOM 1766 N N . ALA A 1 220 ? -13.911 15.334 -6.388 1 83.48 220 ALA A N 1
ATOM 1767 C CA . ALA A 1 220 ? -15.104 15.964 -6.947 1 83.48 220 ALA A CA 1
ATOM 1768 C C . ALA A 1 220 ? -15.319 15.54 -8.398 1 83.48 220 ALA A C 1
ATOM 1770 O O . ALA A 1 220 ? -16.3 15.939 -9.029 1 83.48 220 ALA A O 1
ATOM 1771 N N . GLY A 1 221 ? -14.36 14.808 -8.942 1 85.28 221 GLY A N 1
ATOM 1772 C CA . GLY A 1 221 ? -14.538 14.233 -10.266 1 85.28 221 GLY A CA 1
ATOM 1773 C C . GLY A 1 221 ? -14.102 15.162 -11.384 1 85.28 221 GLY A C 1
ATOM 1774 O O . GLY A 1 221 ? -14.413 14.924 -12.553 1 85.28 221 GLY A O 1
ATOM 1775 N N . LEU A 1 222 ? -13.4 16.186 -11.093 1 90 222 LEU A N 1
ATOM 1776 C CA . LEU A 1 222 ? -12.965 17.136 -12.111 1 90 222 LEU A CA 1
ATOM 1777 C C . LEU A 1 222 ? -11.909 16.515 -13.019 1 90 222 LEU A C 1
ATOM 1779 O O . LEU A 1 222 ? -11.1 15.699 -12.57 1 90 222 LEU A O 1
ATOM 1783 N N . PRO A 1 223 ? -11.877 16.928 -14.269 1 91.63 223 PRO A N 1
ATOM 1784 C CA . PRO A 1 223 ? -10.864 16.413 -15.193 1 91.63 223 PRO A CA 1
ATOM 1785 C C . PRO A 1 223 ? -9.452 16.866 -14.832 1 91.63 223 PRO A C 1
ATOM 1787 O O . PRO A 1 223 ? -9.262 17.989 -14.356 1 91.63 223 PRO A O 1
ATOM 1790 N N . ILE A 1 224 ? -8.541 16.064 -15.169 1 92.07 224 ILE A N 1
ATOM 1791 C CA . ILE A 1 224 ? -7.147 16.278 -14.794 1 92.07 224 ILE A CA 1
ATOM 1792 C C . ILE A 1 224 ? -6.656 17.604 -15.37 1 92.07 224 ILE A C 1
ATOM 1794 O O . ILE A 1 224 ? -5.996 18.382 -14.677 1 92.07 224 ILE A O 1
ATOM 1798 N N . GLN A 1 225 ? -6.978 17.84 -16.623 1 92.73 225 GLN A N 1
ATOM 1799 C CA . GLN A 1 225 ? -6.532 19.063 -17.282 1 92.73 225 GLN A CA 1
ATOM 1800 C C . GLN A 1 225 ? -7.109 20.298 -16.597 1 92.73 225 GLN A C 1
ATOM 1802 O O . GLN A 1 225 ? -6.419 21.308 -16.443 1 92.73 225 GLN A O 1
ATOM 1807 N N . ALA A 1 226 ? -8.31 20.244 -16.238 1 95.12 226 ALA A N 1
ATOM 1808 C CA . ALA A 1 226 ? -8.964 21.357 -15.555 1 95.12 226 ALA A CA 1
ATOM 1809 C C . ALA A 1 226 ? -8.316 21.625 -14.199 1 95.12 226 ALA A C 1
ATOM 1811 O O . ALA A 1 226 ? -8.098 22.78 -13.826 1 95.12 226 ALA A O 1
ATOM 1812 N N . ILE A 1 227 ? -8.019 20.532 -13.512 1 96.9 227 ILE A N 1
ATOM 1813 C CA . ILE A 1 227 ? -7.374 20.657 -12.209 1 96.9 227 ILE A CA 1
ATOM 1814 C C . ILE A 1 227 ? -6.01 21.324 -12.37 1 96.9 227 ILE A C 1
ATOM 1816 O O . ILE A 1 227 ? -5.665 22.235 -11.614 1 96.9 227 ILE A O 1
ATOM 1820 N N . ALA A 1 228 ? -5.281 20.873 -13.359 1 96.71 228 ALA A N 1
ATOM 1821 C CA . ALA A 1 228 ? -3.954 21.425 -13.623 1 96.71 228 ALA A CA 1
ATOM 1822 C C . ALA A 1 228 ? -4.022 22.932 -13.849 1 96.71 228 ALA A C 1
ATOM 1824 O O . ALA A 1 228 ? -3.288 23.695 -13.217 1 96.71 228 ALA A O 1
ATOM 1825 N N . PHE A 1 229 ? -4.895 23.318 -14.687 1 94.74 229 PHE A N 1
ATOM 1826 C CA . PHE A 1 229 ? -5.043 24.726 -15.036 1 94.74 229 PHE A CA 1
ATOM 1827 C C . PHE A 1 229 ? -5.497 25.538 -13.829 1 94.74 229 PHE A C 1
ATOM 1829 O O . PHE A 1 229 ? -4.947 26.605 -13.55 1 94.74 229 PHE A O 1
ATOM 1836 N N . ASP A 1 230 ? -6.452 25.067 -13.123 1 95.7 230 ASP A N 1
ATOM 1837 C CA . ASP A 1 230 ? -7.01 25.768 -11.97 1 95.7 230 ASP A CA 1
ATOM 1838 C C . ASP A 1 230 ? -5.957 25.959 -10.881 1 95.7 230 ASP A C 1
ATOM 1840 O O . ASP A 1 230 ? -6.011 26.927 -10.12 1 95.7 230 ASP A O 1
ATOM 1844 N N . LEU A 1 231 ? -5.014 25.046 -10.873 1 97.4 231 LEU A N 1
ATOM 1845 C CA . LEU A 1 231 ? -4.003 25.105 -9.823 1 97.4 231 LEU A CA 1
ATOM 1846 C C . LEU A 1 231 ? -2.743 25.806 -10.321 1 97.4 231 LEU A C 1
ATOM 1848 O O . LEU A 1 231 ? -1.749 25.894 -9.597 1 97.4 231 LEU A O 1
ATOM 1852 N N . GLY A 1 232 ? -2.772 26.294 -11.584 1 96.14 232 GLY A N 1
ATOM 1853 C CA . GLY A 1 232 ? -1.737 27.187 -12.081 1 96.14 232 GLY A CA 1
ATOM 1854 C C . GLY A 1 232 ? -0.603 26.457 -12.775 1 96.14 232 GLY A C 1
ATOM 1855 O O . GLY A 1 232 ? 0.471 27.024 -12.985 1 96.14 232 GLY A O 1
ATOM 1856 N N . TYR A 1 233 ? -0.826 25.225 -13.084 1 96.48 233 TYR A N 1
ATOM 1857 C CA . TYR A 1 233 ? 0.224 24.508 -13.798 1 96.48 233 TYR A CA 1
ATOM 1858 C C . TYR A 1 233 ? 0.151 24.784 -15.295 1 96.48 233 TYR A C 1
ATOM 1860 O O . TYR A 1 233 ? -0.936 24.977 -15.845 1 96.48 233 TYR A O 1
ATOM 1868 N N . SER A 1 234 ? 1.306 24.69 -15.896 1 93.02 234 SER A N 1
ATOM 1869 C CA . SER A 1 234 ? 1.399 25.02 -17.315 1 93.02 234 SER A CA 1
ATOM 1870 C C . SER A 1 234 ? 0.903 23.869 -18.183 1 93.02 234 SER A C 1
ATOM 1872 O O . SER A 1 234 ? 0.594 24.062 -19.361 1 93.02 234 SER A O 1
ATOM 1874 N N . SER A 1 235 ? 0.872 22.635 -17.563 1 93.94 235 SER A N 1
ATOM 1875 C CA . SER A 1 235 ? 0.42 21.462 -18.304 1 93.94 235 SER A CA 1
ATOM 1876 C C . SER A 1 235 ? -0.076 20.37 -17.362 1 93.94 235 SER A C 1
ATOM 1878 O O . SER A 1 235 ? 0.241 20.38 -16.171 1 93.94 235 SER A O 1
ATOM 1880 N N . ALA A 1 236 ? -0.748 19.521 -17.985 1 92.08 236 ALA A N 1
ATOM 1881 C CA . ALA A 1 236 ? -1.188 18.352 -17.228 1 92.08 236 ALA A CA 1
ATOM 1882 C C . ALA A 1 236 ? 0.003 17.521 -16.76 1 92.08 236 ALA A C 1
ATOM 1884 O O . ALA A 1 236 ? -0.008 16.975 -15.654 1 92.08 236 ALA A O 1
ATOM 1885 N N . SER A 1 237 ? 1 17.487 -17.526 1 90.32 237 SER A N 1
ATOM 1886 C CA . SER A 1 237 ? 2.19 16.708 -17.202 1 90.32 237 SER A CA 1
ATOM 1887 C C . SER A 1 237 ? 2.888 17.255 -15.962 1 90.32 237 SER A C 1
ATOM 1889 O O . SER A 1 237 ? 3.33 16.488 -15.103 1 90.32 237 SER A O 1
ATOM 1891 N N . ALA A 1 238 ? 2.983 18.517 -15.917 1 92.72 238 ALA A N 1
ATOM 1892 C CA . ALA A 1 238 ? 3.611 19.149 -14.76 1 92.72 238 ALA A CA 1
ATOM 1893 C C . ALA A 1 238 ? 2.812 18.88 -13.488 1 92.72 238 ALA A C 1
ATOM 1895 O O . ALA A 1 238 ? 3.388 18.63 -12.426 1 92.72 238 ALA A O 1
ATOM 1896 N N . PHE A 1 239 ? 1.547 18.946 -13.627 1 95.92 239 PHE A N 1
ATOM 1897 C CA . PHE A 1 239 ? 0.664 18.66 -12.502 1 95.92 239 PHE A CA 1
ATOM 1898 C C . PHE A 1 239 ? 0.81 17.211 -12.054 1 95.92 239 PHE A C 1
ATOM 1900 O O . PHE A 1 239 ? 0.92 16.934 -10.858 1 95.92 239 PHE A O 1
ATOM 1907 N N . ILE A 1 240 ? 0.811 16.339 -12.95 1 90.42 240 ILE A N 1
ATOM 1908 C CA . ILE A 1 240 ? 0.914 14.913 -12.662 1 90.42 240 ILE A CA 1
ATOM 1909 C C . ILE A 1 240 ? 2.233 14.624 -11.95 1 90.42 240 ILE A C 1
ATOM 1911 O O . ILE A 1 240 ? 2.271 13.855 -10.986 1 90.42 240 ILE A O 1
ATOM 1915 N N . ALA A 1 241 ? 3.268 15.269 -12.36 1 89.31 241 ALA A N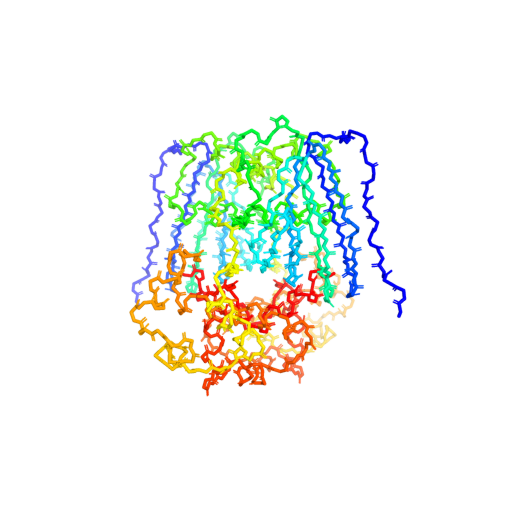 1
ATOM 1916 C CA . ALA A 1 241 ? 4.579 15.091 -11.74 1 89.31 241 ALA A CA 1
ATOM 1917 C C . ALA A 1 241 ? 4.561 15.541 -10.282 1 89.31 241 ALA A C 1
ATOM 1919 O O . ALA A 1 241 ? 5.085 14.849 -9.406 1 89.31 241 ALA A O 1
ATOM 1920 N N . MET A 1 242 ? 4.021 16.628 -10.089 1 91.5 242 MET A N 1
ATOM 1921 C CA . MET A 1 242 ? 3.906 17.137 -8.725 1 91.5 242 MET A CA 1
ATOM 1922 C C . MET A 1 242 ? 3.095 16.183 -7.855 1 91.5 242 MET A C 1
ATOM 1924 O O . MET A 1 242 ? 3.517 15.833 -6.751 1 91.5 242 MET A O 1
ATOM 1928 N N . PHE A 1 243 ? 1.949 15.805 -8.367 1 92.98 243 PHE A N 1
ATOM 1929 C CA . PHE A 1 243 ? 1.052 14.933 -7.62 1 92.98 243 PHE A CA 1
ATOM 1930 C C . PHE A 1 243 ? 1.741 13.62 -7.268 1 92.98 243 PHE A C 1
ATOM 1932 O O . PHE A 1 243 ? 1.644 13.146 -6.134 1 92.98 243 PHE A O 1
ATOM 1939 N N . GLN A 1 244 ? 2.447 13.168 -8.156 1 86.18 244 GLN A N 1
ATOM 1940 C CA . GLN A 1 244 ? 3.143 11.902 -7.956 1 86.18 244 GLN A CA 1
ATOM 1941 C C . GLN A 1 244 ? 4.219 12.03 -6.881 1 86.18 244 GLN A C 1
ATOM 1943 O O . GLN A 1 244 ? 4.423 11.109 -6.087 1 86.18 244 GLN A O 1
ATOM 1948 N N . ARG A 1 245 ? 4.882 13.057 -6.873 1 85.59 245 ARG A N 1
ATOM 1949 C CA . ARG A 1 245 ? 5.926 13.292 -5.88 1 85.59 245 ARG A CA 1
ATOM 1950 C C . ARG A 1 245 ? 5.343 13.328 -4.471 1 85.59 245 ARG A C 1
ATOM 1952 O O . ARG A 1 245 ? 5.964 12.841 -3.525 1 85.59 245 ARG A O 1
ATOM 1959 N N . GLN A 1 246 ? 4.178 13.862 -4.422 1 86.51 246 GLN A N 1
ATOM 1960 C CA . GLN A 1 246 ? 3.566 14.049 -3.111 1 86.51 246 GLN A CA 1
ATOM 1961 C C . GLN A 1 246 ? 2.799 12.802 -2.68 1 86.51 246 GLN A C 1
ATOM 1963 O O . GLN A 1 246 ? 2.815 12.432 -1.504 1 86.51 246 GLN A O 1
ATOM 1968 N N . ALA A 1 247 ? 2.1 12.17 -3.584 1 82.44 247 ALA A N 1
ATOM 1969 C CA . ALA A 1 247 ? 1.171 11.091 -3.256 1 82.44 247 ALA A CA 1
ATOM 1970 C C . ALA A 1 247 ? 1.775 9.729 -3.584 1 82.44 247 ALA A C 1
ATOM 1972 O O . ALA A 1 247 ? 1.243 8.692 -3.179 1 82.44 247 ALA A O 1
ATOM 1973 N N . ARG A 1 248 ? 2.796 9.726 -4.314 1 73.65 248 ARG A N 1
ATOM 1974 C CA . ARG A 1 248 ? 3.474 8.511 -4.756 1 73.65 248 ARG A CA 1
ATOM 1975 C C . ARG A 1 248 ? 2.613 7.731 -5.742 1 73.65 248 ARG A C 1
ATOM 1977 O O . ARG A 1 248 ? 2.776 6.518 -5.893 1 73.65 248 ARG A O 1
ATOM 1984 N N . CYS A 1 249 ? 1.561 8.396 -6.292 1 74.34 249 CYS A N 1
ATOM 1985 C CA . CYS A 1 249 ? 0.725 7.882 -7.37 1 74.34 249 CYS A CA 1
ATOM 1986 C C . CYS A 1 249 ? 0.22 9.014 -8.257 1 74.34 249 CYS A C 1
ATOM 1988 O O . CYS A 1 249 ? 0.29 10.184 -7.877 1 74.34 249 CYS A O 1
ATOM 1990 N N . THR A 1 250 ? -0.303 8.65 -9.426 1 79.57 250 THR A N 1
ATOM 1991 C CA . THR A 1 250 ? -0.857 9.67 -10.31 1 79.57 250 THR A CA 1
ATOM 1992 C C . THR A 1 250 ? -2.244 10.098 -9.838 1 79.57 250 THR A C 1
ATOM 1994 O O . THR A 1 250 ? -2.888 9.389 -9.063 1 79.57 250 THR A O 1
ATOM 1997 N N . PRO A 1 251 ? -2.708 11.228 -10.347 1 86.05 251 PRO A N 1
ATOM 1998 C CA . PRO A 1 251 ? -4.061 11.673 -10.004 1 86.05 251 PRO A CA 1
ATOM 1999 C C . PRO A 1 251 ? -5.133 10.661 -10.402 1 86.05 251 PRO A C 1
ATOM 2001 O O . PRO A 1 251 ? -6.062 10.405 -9.632 1 86.05 251 PRO A O 1
ATOM 2004 N N . GLU A 1 252 ? -5.054 10.165 -11.474 1 76.82 252 GLU A N 1
ATOM 2005 C CA . GLU A 1 252 ? -6.041 9.192 -11.933 1 76.82 252 GLU A CA 1
ATOM 2006 C C . GLU A 1 252 ? -6.018 7.933 -11.07 1 76.82 252 GLU A C 1
ATOM 2008 O O . GLU A 1 252 ? -7.07 7.385 -10.736 1 76.82 252 GLU A O 1
ATOM 2013 N N . GLN A 1 253 ? -4.819 7.512 -10.727 1 70.84 253 GLN A N 1
ATOM 2014 C CA . GLN A 1 253 ? -4.677 6.377 -9.821 1 70.84 253 GLN A CA 1
ATOM 2015 C C . GLN A 1 253 ? -5.338 6.662 -8.476 1 70.84 253 GLN A C 1
ATOM 2017 O O . GLN A 1 253 ? -6.008 5.794 -7.911 1 70.84 253 GLN A O 1
ATOM 2022 N N . TYR A 1 254 ? -5.07 7.832 -8.066 1 81.02 254 TYR A N 1
ATOM 2023 C CA . TYR A 1 254 ? -5.677 8.259 -6.81 1 81.02 254 TYR A CA 1
ATOM 2024 C C . TYR A 1 254 ? -7.196 8.158 -6.876 1 81.02 254 TYR A C 1
ATOM 2026 O O . TYR A 1 254 ? -7.831 7.642 -5.953 1 81.02 254 TYR A O 1
ATOM 2034 N N . ARG A 1 255 ? -7.842 8.589 -7.918 1 78.61 255 ARG A N 1
ATOM 2035 C CA . ARG A 1 255 ? -9.288 8.555 -8.109 1 78.61 255 ARG A CA 1
ATOM 2036 C C . ARG A 1 255 ? -9.811 7.123 -8.072 1 78.61 255 ARG A C 1
ATOM 2038 O O . ARG A 1 255 ? -10.863 6.855 -7.487 1 78.61 255 ARG A O 1
ATOM 2045 N N . ARG A 1 256 ? -9.174 6.361 -8.612 1 67.23 256 ARG A N 1
ATOM 2046 C CA . ARG A 1 256 ? -9.625 4.979 -8.733 1 67.23 256 ARG A CA 1
ATOM 2047 C C . ARG A 1 256 ? -9.538 4.255 -7.394 1 67.23 256 ARG A C 1
ATOM 2049 O O . ARG A 1 256 ? -10.395 3.429 -7.072 1 67.23 256 ARG A O 1
ATOM 2056 N N . GLN A 1 257 ? -8.423 4.549 -6.717 1 66.14 257 GLN A N 1
ATOM 2057 C CA . GLN A 1 257 ? -8.266 3.957 -5.393 1 66.14 257 GLN A CA 1
ATOM 2058 C C . GLN A 1 257 ? -9.401 4.378 -4.464 1 66.14 257 GLN A C 1
ATOM 2060 O O . GLN A 1 257 ? -9.795 3.621 -3.574 1 66.14 257 GLN A O 1
ATOM 2065 N N . ALA A 1 258 ? -9.803 5.557 -4.663 1 62.46 258 ALA A N 1
ATOM 2066 C CA . ALA A 1 258 ? -10.913 6.078 -3.87 1 62.46 258 ALA A CA 1
ATOM 2067 C C . ALA A 1 258 ? -12.196 5.299 -4.144 1 62.46 258 ALA A C 1
ATOM 2069 O O . ALA A 1 258 ? -13.013 5.098 -3.242 1 62.46 258 ALA A O 1
ATOM 2070 N N . ARG A 1 259 ? -12.278 4.85 -5.354 1 57.32 259 ARG A N 1
ATOM 2071 C CA . ARG A 1 259 ? -13.488 4.135 -5.748 1 57.32 259 ARG A CA 1
ATOM 2072 C C . ARG A 1 259 ? -13.445 2.686 -5.277 1 57.32 259 ARG A C 1
ATOM 2074 O O . ARG A 1 259 ? -14.486 2.086 -5.002 1 57.32 259 ARG A O 1
ATOM 2081 N N . THR A 1 260 ? -12.222 2.139 -5.271 1 49.69 260 THR A N 1
ATOM 2082 C CA . THR A 1 260 ? -12.106 0.733 -4.899 1 49.69 260 THR A CA 1
ATOM 2083 C C . THR A 1 260 ? -12.056 0.578 -3.382 1 49.69 260 THR A C 1
ATOM 2085 O O . THR A 1 260 ? -12.406 -0.477 -2.849 1 49.69 260 THR A O 1
ATOM 2088 N N . GLY A 1 261 ? -11.337 1.474 -2.725 1 48.55 261 GLY A N 1
ATOM 2089 C CA . GLY A 1 261 ? -11.309 1.343 -1.277 1 48.55 261 GLY A CA 1
ATOM 2090 C C . GLY A 1 261 ? -12.679 1.47 -0.639 1 48.55 261 GLY A C 1
ATOM 2091 O O . GLY A 1 261 ? -12.805 1.43 0.587 1 48.55 261 GLY A O 1
ATOM 2092 N N . ARG A 1 262 ? -13.629 1.802 -1.452 1 41.91 262 ARG A N 1
ATOM 2093 C CA . ARG A 1 262 ? -14.978 1.772 -0.895 1 41.91 262 ARG A CA 1
ATOM 2094 C C . ARG A 1 262 ? -15.547 0.358 -0.913 1 41.91 262 ARG A C 1
ATOM 2096 O O . ARG A 1 262 ? -15.225 -0.435 -1.8 1 41.91 262 ARG A O 1
ATOM 2103 N N . MET B 1 1 ? 24.276 -14.995 -26.979 1 44.72 1 MET B N 1
ATOM 2104 C CA . MET B 1 1 ? 24.675 -14.092 -25.90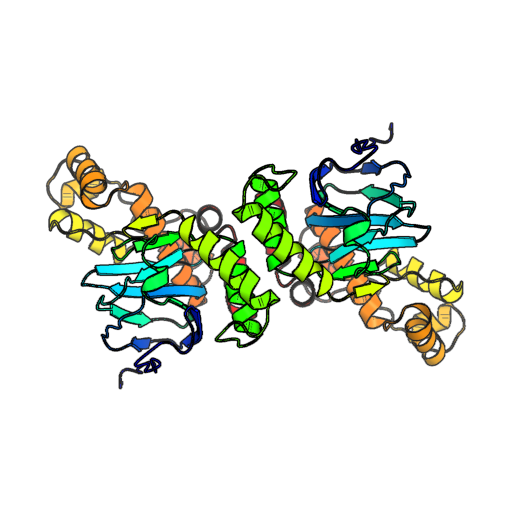3 1 44.72 1 MET B CA 1
ATOM 2105 C C . MET B 1 1 ? 24.759 -14.834 -24.573 1 44.72 1 MET B C 1
ATOM 2107 O O . MET B 1 1 ? 24.017 -15.791 -24.343 1 44.72 1 MET B O 1
ATOM 2111 N N . PRO B 1 2 ? 25.863 -14.72 -23.915 1 52.9 2 PRO B N 1
ATOM 2112 C CA . PRO B 1 2 ? 26.068 -15.499 -22.692 1 52.9 2 PRO B CA 1
ATOM 2113 C C . PRO B 1 2 ? 24.965 -15.279 -21.659 1 52.9 2 PRO B C 1
ATOM 2115 O O . PRO B 1 2 ? 24.409 -14.181 -21.57 1 52.9 2 PRO B O 1
ATOM 2118 N N . ARG B 1 3 ? 24.233 -16.264 -21.305 1 64.91 3 ARG B N 1
ATOM 2119 C CA . ARG B 1 3 ? 23.21 -16.252 -20.265 1 64.91 3 ARG B CA 1
ATOM 2120 C C . ARG B 1 3 ? 23.69 -15.491 -19.034 1 64.91 3 ARG B C 1
ATOM 2122 O O . ARG B 1 3 ? 24.816 -15.692 -18.574 1 64.91 3 ARG B O 1
ATOM 2129 N N . LYS B 1 4 ? 23.118 -14.441 -18.758 1 69.9 4 LYS B N 1
ATOM 2130 C CA . LYS B 1 4 ? 23.416 -13.663 -17.558 1 69.9 4 LYS B CA 1
ATOM 2131 C C . LYS B 1 4 ? 22.862 -14.345 -16.31 1 69.9 4 LYS B C 1
ATOM 2133 O O . LYS B 1 4 ? 21.649 -14.522 -16.18 1 69.9 4 LYS B O 1
ATOM 2138 N N . TYR B 1 5 ? 23.775 -14.916 -15.503 1 72.59 5 TYR B N 1
ATOM 2139 C CA . TYR B 1 5 ? 23.357 -15.663 -14.322 1 72.59 5 TYR B CA 1
ATOM 2140 C C . TYR B 1 5 ? 23.293 -14.757 -13.098 1 72.59 5 TYR B C 1
ATOM 2142 O O . TYR B 1 5 ? 24.135 -13.873 -12.928 1 72.59 5 TYR B O 1
ATOM 2150 N N . LEU B 1 6 ? 22.253 -14.993 -12.348 1 77.09 6 LEU B N 1
ATOM 2151 C CA . LEU B 1 6 ? 22.086 -14.275 -11.089 1 77.09 6 LEU B CA 1
ATOM 2152 C C . LEU B 1 6 ? 22.98 -14.866 -10.004 1 77.09 6 LEU B C 1
ATOM 2154 O O . LEU B 1 6 ? 23.207 -16.078 -9.972 1 77.09 6 LEU B O 1
ATOM 2158 N N . ASP B 1 7 ? 23.5 -13.967 -9.227 1 74.54 7 ASP B N 1
ATOM 2159 C CA . ASP B 1 7 ? 24.263 -14.405 -8.063 1 74.54 7 ASP B CA 1
ATOM 2160 C C . ASP B 1 7 ? 23.336 -14.831 -6.927 1 74.54 7 ASP B C 1
ATOM 2162 O O . ASP B 1 7 ? 22.566 -14.019 -6.41 1 74.54 7 ASP B O 1
ATOM 2166 N N . ILE B 1 8 ? 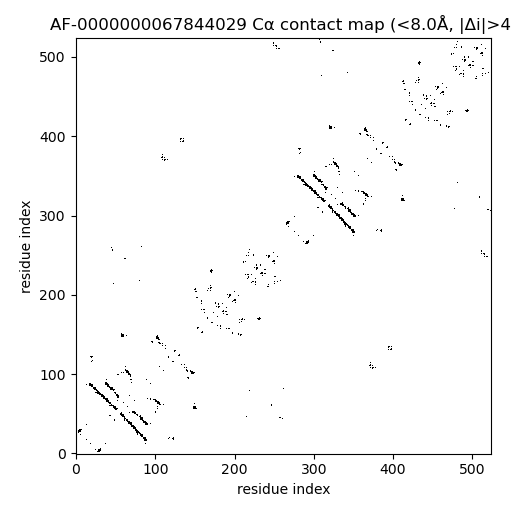23.366 -16.094 -6.651 1 76.66 8 ILE B N 1
ATOM 2167 C CA . ILE B 1 8 ? 22.594 -16.63 -5.534 1 76.66 8 ILE B CA 1
ATOM 2168 C C . ILE B 1 8 ? 23.476 -16.713 -4.291 1 76.66 8 ILE B C 1
ATOM 2170 O O . ILE B 1 8 ? 24.6 -17.218 -4.351 1 76.66 8 ILE B O 1
ATOM 2174 N N . PRO B 1 9 ? 23.027 -16.106 -3.202 1 77.2 9 PRO B N 1
ATOM 2175 C CA . PRO B 1 9 ? 23.819 -16.243 -1.977 1 77.2 9 PRO B CA 1
ATOM 2176 C C . PRO B 1 9 ? 24.094 -17.699 -1.611 1 77.2 9 PRO B C 1
ATOM 2178 O O . PRO B 1 9 ? 23.209 -18.55 -1.741 1 77.2 9 PRO B O 1
ATOM 2181 N N . GLN B 1 10 ? 25.317 -17.934 -1.33 1 79.81 10 GLN B N 1
ATOM 2182 C CA . GLN B 1 10 ? 25.717 -19.275 -0.915 1 79.81 10 GLN B CA 1
ATOM 2183 C C . GLN B 1 10 ? 25.87 -19.358 0.601 1 79.81 10 GLN B C 1
ATOM 2185 O O . GLN B 1 10 ? 26.683 -18.642 1.189 1 79.81 10 GLN B O 1
ATOM 2190 N N . PHE B 1 11 ? 24.893 -20.101 1.186 1 86 11 PHE B N 1
ATOM 2191 C CA . PHE B 1 11 ? 24.928 -20.306 2.63 1 86 11 PHE B CA 1
ATOM 2192 C C . PHE B 1 11 ? 25.011 -21.791 2.964 1 86 11 PHE B C 1
ATOM 2194 O O . PHE B 1 11 ? 24.4 -22.62 2.286 1 86 11 PHE B O 1
ATOM 2201 N N . THR B 1 12 ? 25.8 -22.167 3.87 1 86.17 12 THR B N 1
ATOM 2202 C CA . THR B 1 12 ? 25.668 -23.499 4.45 1 86.17 12 THR B CA 1
ATOM 2203 C C . THR B 1 12 ? 24.533 -23.535 5.47 1 86.17 12 THR B C 1
ATOM 2205 O O . THR B 1 12 ? 23.835 -24.543 5.595 1 86.17 12 THR B O 1
ATOM 2208 N N . GLN B 1 13 ? 24.451 -22.377 6.16 1 90.22 13 GLN B N 1
ATOM 2209 C CA . GLN B 1 13 ? 23.355 -22.107 7.084 1 90.22 13 GLN B CA 1
ATOM 2210 C C . GLN B 1 13 ? 22.894 -20.655 6.982 1 90.22 13 GLN B C 1
ATOM 2212 O O . GLN B 1 13 ? 23.704 -19.757 6.747 1 90.22 13 GLN B O 1
ATOM 2217 N N . LEU B 1 14 ? 21.643 -20.482 7.221 1 94.72 14 LEU B N 1
ATOM 2218 C CA . LEU B 1 14 ? 21.156 -19.11 7.134 1 94.72 14 LEU B CA 1
ATOM 2219 C C . LEU B 1 14 ? 21.767 -18.246 8.232 1 94.72 14 LEU B C 1
ATOM 2221 O O . LEU B 1 14 ? 21.929 -18.7 9.367 1 94.72 14 LEU B O 1
ATOM 2225 N N . PRO B 1 15 ? 22.132 -17.046 7.93 1 93.41 15 PRO B N 1
ATOM 2226 C CA . PRO B 1 15 ? 22.653 -16.124 8.942 1 93.41 15 PRO B CA 1
ATOM 2227 C C . PRO B 1 15 ? 21.675 -15.895 10.092 1 93.41 15 PRO B C 1
ATOM 2229 O O . PRO B 1 15 ? 22.088 -15.524 11.193 1 93.41 15 PRO B O 1
ATOM 2232 N N . ALA B 1 16 ? 20.381 -16.085 9.871 1 95.52 16 ALA B N 1
ATOM 2233 C CA . ALA B 1 16 ? 19.287 -15.99 10.835 1 95.52 16 ALA B CA 1
ATOM 2234 C C . ALA B 1 16 ? 18.114 -16.873 10.421 1 95.52 16 ALA B C 1
ATOM 2236 O O . ALA B 1 16 ? 18.039 -17.32 9.274 1 95.52 16 ALA B O 1
ATOM 2237 N N . PRO B 1 17 ? 17.227 -17.132 11.332 1 96.7 17 PRO B N 1
ATOM 2238 C CA . PRO B 1 17 ? 16.1 -18.004 10.991 1 96.7 17 PRO B CA 1
ATOM 2239 C C . PRO B 1 17 ? 15.247 -17.448 9.854 1 96.7 17 PRO B C 1
ATOM 2241 O O . PRO B 1 17 ? 14.585 -18.21 9.144 1 96.7 17 PRO B O 1
ATOM 2244 N N . VAL B 1 18 ? 15.208 -16.172 9.751 1 97.86 18 VAL B N 1
ATOM 2245 C CA . VAL B 1 18 ? 14.567 -15.485 8.635 1 97.86 18 VAL B CA 1
ATOM 2246 C C . VAL B 1 18 ? 15.563 -14.539 7.969 1 97.86 18 VAL B C 1
ATOM 2248 O O . VAL B 1 18 ? 16.14 -13.671 8.627 1 97.86 18 VAL B O 1
ATOM 2251 N N . TYR B 1 19 ? 15.834 -14.742 6.692 1 97.84 19 TYR B N 1
ATOM 2252 C CA . TYR B 1 19 ? 16.795 -13.956 5.926 1 97.84 19 TYR B CA 1
ATOM 2253 C C . TYR B 1 19 ? 16.133 -13.321 4.709 1 97.84 19 TYR B C 1
ATOM 2255 O O . TYR B 1 19 ? 15.442 -13.999 3.945 1 97.84 19 TYR B O 1
ATOM 2263 N N . PHE B 1 20 ? 16.303 -12.021 4.56 1 97.07 20 PHE B N 1
ATOM 2264 C CA . PHE B 1 20 ? 15.662 -11.271 3.486 1 97.07 20 PHE B CA 1
ATOM 2265 C C . PHE B 1 20 ? 16.655 -10.967 2.37 1 97.07 20 PHE B C 1
ATOM 2267 O O . PHE B 1 20 ? 17.814 -10.644 2.635 1 97.07 20 PHE B O 1
ATOM 2274 N N . ARG B 1 21 ? 16.178 -11.133 1.203 1 94.3 21 ARG B N 1
ATOM 2275 C CA . ARG B 1 21 ? 16.947 -10.772 0.016 1 94.3 21 ARG B CA 1
ATOM 2276 C C . ARG B 1 21 ? 16.145 -9.851 -0.897 1 94.3 21 ARG B C 1
ATOM 2278 O O . ARG B 1 21 ? 14.961 -10.09 -1.144 1 94.3 21 ARG B O 1
ATOM 2285 N N . HIS B 1 22 ? 16.688 -8.787 -1.237 1 91.05 22 HIS B N 1
ATOM 2286 C CA . HIS B 1 22 ? 16.094 -7.848 -2.182 1 91.05 22 HIS B CA 1
ATOM 2287 C C . HIS B 1 22 ? 17.054 -7.533 -3.324 1 91.05 22 HIS B C 1
ATOM 2289 O O . HIS B 1 22 ? 18.244 -7.302 -3.094 1 91.05 22 HIS B O 1
ATOM 2295 N N . ASP B 1 23 ? 16.507 -7.617 -4.513 1 86.91 23 ASP B N 1
ATOM 2296 C CA . ASP B 1 23 ? 17.342 -7.37 -5.685 1 86.91 23 ASP B CA 1
ATOM 2297 C C . ASP B 1 23 ? 16.515 -6.808 -6.839 1 86.91 23 ASP B C 1
ATOM 2299 O O . ASP B 1 23 ? 15.284 -6.829 -6.796 1 86.91 23 ASP B O 1
ATOM 2303 N N . GLU B 1 24 ? 17.187 -6.24 -7.738 1 82.8 24 GLU B N 1
ATOM 2304 C CA . GLU B 1 24 ? 16.632 -5.891 -9.042 1 82.8 24 GLU B CA 1
ATOM 2305 C C . GLU B 1 24 ? 17.314 -6.675 -10.16 1 82.8 24 GLU B C 1
ATOM 2307 O O . GLU B 1 24 ? 18.529 -6.575 -10.343 1 82.8 24 GLU B O 1
ATOM 2312 N N . PHE B 1 25 ? 16.535 -7.493 -10.779 1 81.63 25 PHE B N 1
ATOM 2313 C CA . PHE B 1 25 ? 17.082 -8.302 -11.862 1 81.63 25 PHE B CA 1
ATOM 2314 C C . PHE B 1 25 ? 16.786 -7.666 -13.215 1 81.63 25 PHE B C 1
ATOM 2316 O O . PHE B 1 25 ? 15.665 -7.214 -13.462 1 81.63 25 PHE B O 1
ATOM 2323 N N . VAL B 1 26 ? 17.764 -7.659 -14 1 80.09 26 VAL B N 1
ATOM 2324 C CA . VAL B 1 26 ? 17.566 -7.146 -15.351 1 80.09 26 VAL B CA 1
ATOM 2325 C C . VAL B 1 26 ? 16.944 -8.228 -16.23 1 80.09 26 VAL B C 1
ATOM 2327 O O . VAL B 1 26 ? 16.851 -9.389 -15.824 1 80.09 26 VAL B O 1
ATOM 2330 N N . ALA B 1 27 ? 16.524 -7.837 -17.347 1 80.93 27 ALA B N 1
ATOM 2331 C CA . ALA B 1 27 ? 15.894 -8.773 -18.275 1 80.93 27 ALA B CA 1
ATOM 2332 C C . ALA B 1 27 ? 16.876 -9.855 -18.715 1 80.93 27 ALA B C 1
ATOM 2334 O O . ALA B 1 27 ? 18.09 -9.642 -18.702 1 80.93 27 ALA B O 1
ATOM 2335 N N . ASP B 1 28 ? 16.276 -10.988 -19.027 1 84.48 28 ASP B N 1
ATOM 2336 C CA . ASP B 1 28 ? 17.008 -12.113 -19.6 1 84.48 28 ASP B CA 1
ATOM 2337 C C . ASP B 1 28 ? 18.051 -12.645 -18.62 1 84.48 28 ASP B C 1
ATOM 2339 O O . ASP B 1 28 ? 19.221 -12.802 -18.976 1 84.48 28 ASP B O 1
ATOM 2343 N N . THR B 1 29 ? 17.697 -12.776 -17.429 1 83.11 29 THR B N 1
ATOM 2344 C CA . THR B 1 29 ? 18.562 -13.343 -16.4 1 83.11 29 THR B CA 1
ATOM 2345 C C . THR B 1 29 ? 18.049 -14.71 -15.956 1 83.11 29 THR B C 1
ATOM 2347 O O . THR B 1 29 ? 16.858 -15.001 -16.077 1 83.11 29 THR B O 1
ATOM 2350 N N . HIS B 1 30 ? 19.032 -15.544 -15.568 1 85.97 30 HIS B N 1
ATOM 2351 C CA . HIS B 1 30 ? 18.722 -16.9 -15.129 1 85.97 30 HIS B CA 1
ATOM 2352 C C . HIS B 1 30 ? 19.389 -17.215 -13.795 1 85.97 30 HIS B C 1
ATOM 2354 O O . HIS B 1 30 ? 20.468 -16.696 -13.498 1 85.97 30 HIS B O 1
ATOM 2360 N N . SER B 1 31 ? 18.676 -17.914 -13.059 1 84.83 31 SER B N 1
ATOM 2361 C CA . SER B 1 31 ? 19.342 -18.581 -11.944 1 84.83 31 SER B CA 1
ATOM 2362 C C . SER B 1 31 ? 19.545 -20.065 -12.23 1 84.83 31 SER B C 1
ATOM 2364 O O . SER B 1 31 ? 18.653 -20.728 -12.763 1 84.83 31 SER B O 1
ATOM 2366 N N . ALA B 1 32 ? 20.71 -20.563 -11.982 1 84.77 32 ALA B N 1
ATOM 2367 C CA . ALA B 1 32 ? 20.978 -21.992 -12.117 1 84.77 32 ALA B CA 1
ATOM 2368 C C . ALA B 1 32 ? 20.086 -22.807 -11.184 1 84.77 32 ALA B C 1
ATOM 2370 O O . ALA B 1 32 ? 19.731 -22.348 -10.096 1 84.77 32 ALA B O 1
ATOM 2371 N N . VAL B 1 33 ? 19.761 -23.924 -11.649 1 90.65 33 VAL B N 1
ATOM 2372 C CA . VAL B 1 33 ? 18.997 -24.843 -10.81 1 90.65 33 VAL B CA 1
ATOM 2373 C C . VAL B 1 33 ? 19.771 -25.136 -9.527 1 90.65 33 VAL B C 1
ATOM 2375 O O . VAL B 1 33 ? 20.981 -25.371 -9.564 1 90.65 33 VAL B O 1
ATOM 2378 N N . HIS B 1 34 ? 19.141 -25.038 -8.407 1 92.58 34 HIS B N 1
ATOM 2379 C CA . HIS B 1 34 ? 19.77 -25.288 -7.115 1 92.58 34 HIS B CA 1
ATOM 2380 C C . HIS B 1 34 ? 18.742 -25.729 -6.078 1 92.58 34 HIS B C 1
ATOM 2382 O O . HIS B 1 34 ? 17.544 -25.776 -6.366 1 92.58 34 HIS B O 1
ATOM 2388 N N . GLN B 1 35 ? 19.273 -26.191 -4.959 1 93.77 35 GLN B N 1
ATOM 2389 C CA . GLN B 1 35 ? 18.452 -26.573 -3.815 1 93.77 35 GLN B CA 1
ATOM 2390 C C . GLN B 1 35 ? 19.127 -26.192 -2.501 1 93.77 35 GLN B C 1
ATOM 2392 O O . GLN B 1 35 ? 20.351 -26.054 -2.443 1 93.77 35 GLN B O 1
ATOM 2397 N N . HIS B 1 36 ? 18.409 -25.943 -1.574 1 94.27 36 HIS B N 1
ATOM 2398 C CA . HIS B 1 36 ? 18.932 -25.638 -0.247 1 94.27 36 HIS B CA 1
ATOM 2399 C C . HIS B 1 36 ? 17.989 -26.134 0.844 1 94.27 36 HIS B C 1
ATOM 2401 O O . HIS B 1 36 ? 16.843 -26.492 0.565 1 94.27 36 HIS B O 1
ATOM 2407 N N . ALA B 1 37 ? 18.515 -26.139 2.087 1 95.04 37 ALA B N 1
ATOM 2408 C CA . ALA B 1 37 ? 17.856 -26.787 3.218 1 95.04 37 ALA B CA 1
ATOM 2409 C C . ALA B 1 37 ? 16.768 -25.892 3.805 1 95.04 37 ALA B C 1
ATOM 2411 O O . ALA B 1 37 ? 16.007 -26.319 4.677 1 95.04 37 ALA B O 1
ATOM 2412 N N . TRP B 1 38 ? 16.658 -24.669 3.393 1 96.31 38 TRP B N 1
ATOM 2413 C CA . TRP B 1 38 ? 15.673 -23.729 3.915 1 96.31 38 TRP B CA 1
ATOM 2414 C C . TRP B 1 38 ? 14.577 -23.462 2.889 1 96.31 38 TRP B C 1
ATOM 2416 O O . TRP B 1 38 ? 14.741 -23.762 1.704 1 96.31 38 TRP B O 1
ATOM 2426 N N . GLY B 1 39 ? 13.453 -23.059 3.341 1 97.24 39 GLY B N 1
ATOM 2427 C CA . GLY B 1 39 ? 12.392 -22.632 2.443 1 97.24 39 GLY B CA 1
ATOM 2428 C C . GLY B 1 39 ? 12.619 -21.247 1.868 1 97.24 39 GLY B C 1
ATOM 2429 O O . GLY B 1 39 ? 13.379 -20.453 2.427 1 97.24 39 GLY B O 1
ATOM 2430 N N . GLN B 1 40 ? 11.972 -21.049 0.813 1 97.07 40 GLN B N 1
ATOM 2431 C CA . GLN B 1 40 ? 12.169 -19.768 0.141 1 97.07 40 GLN B CA 1
ATOM 2432 C C . GLN B 1 40 ? 10.859 -19.245 -0.441 1 97.07 40 GLN B C 1
ATOM 2434 O O . GLN B 1 40 ? 10.129 -19.985 -1.103 1 97.07 40 GLN B O 1
ATOM 2439 N N . LEU B 1 41 ? 10.501 -18.03 -0.085 1 97.25 41 LEU B N 1
ATOM 2440 C CA . LEU B 1 41 ? 9.402 -17.311 -0.719 1 97.25 41 LEU B CA 1
ATOM 2441 C C . LEU B 1 41 ? 9.922 -16.343 -1.776 1 97.25 41 LEU B C 1
ATOM 2443 O O . LEU B 1 41 ? 10.754 -15.482 -1.48 1 97.25 41 LEU B O 1
ATOM 2447 N N . ASN B 1 42 ? 9.488 -16.481 -2.967 1 95.8 42 ASN B N 1
ATOM 2448 C CA . ASN B 1 42 ? 9.876 -15.618 -4.078 1 95.8 42 ASN B CA 1
ATOM 2449 C C . ASN B 1 42 ? 8.749 -14.667 -4.47 1 95.8 42 ASN B C 1
ATOM 2451 O O . ASN B 1 42 ? 7.666 -15.109 -4.861 1 95.8 42 ASN B O 1
ATOM 2455 N N . TYR B 1 43 ? 9.025 -13.376 -4.34 1 94.52 43 TYR B N 1
ATOM 2456 C CA . TYR B 1 43 ? 8.027 -12.341 -4.589 1 94.52 43 TYR B CA 1
ATOM 2457 C C . TYR B 1 43 ? 8.579 -11.262 -5.512 1 94.52 43 TYR B C 1
ATOM 2459 O O . TYR B 1 43 ? 9.743 -10.871 -5.393 1 94.52 43 TYR B O 1
ATOM 2467 N N . THR B 1 44 ? 7.753 -10.847 -6.473 1 90.19 44 THR B N 1
ATOM 2468 C CA . THR B 1 44 ? 8.118 -9.702 -7.299 1 90.19 44 THR B CA 1
ATOM 2469 C C . THR B 1 44 ? 7.18 -8.526 -7.038 1 90.19 44 THR B C 1
ATOM 2471 O O . THR B 1 44 ? 5.961 -8.656 -7.171 1 90.19 44 THR B O 1
ATOM 2474 N N . ALA B 1 45 ? 7.726 -7.432 -6.685 1 85.67 45 ALA B N 1
ATOM 2475 C CA . ALA B 1 45 ? 6.924 -6.227 -6.486 1 85.67 45 ALA B CA 1
ATOM 2476 C C . ALA B 1 45 ? 6.449 -5.658 -7.82 1 85.67 45 ALA B C 1
ATOM 2478 O O . ALA B 1 45 ? 5.396 -5.021 -7.891 1 85.67 45 ALA B O 1
ATOM 2479 N N . HIS B 1 46 ? 7.229 -5.907 -8.852 1 83.48 46 HIS B N 1
ATOM 2480 C CA . HIS B 1 46 ? 6.879 -5.502 -10.209 1 83.48 46 HIS B CA 1
ATOM 2481 C C . HIS B 1 46 ? 7.33 -6.543 -11.228 1 83.48 46 HIS B C 1
ATOM 2483 O O . HIS B 1 46 ? 8.452 -7.05 -11.15 1 83.48 46 HIS B O 1
ATOM 2489 N N . GLY B 1 47 ? 6.405 -6.77 -12.177 1 84.99 47 GLY B N 1
ATOM 2490 C CA . GLY B 1 47 ? 6.701 -7.769 -13.192 1 84.99 47 GLY B CA 1
ATOM 2491 C C . GLY B 1 47 ? 6.099 -9.127 -12.886 1 84.99 47 GLY B C 1
ATOM 2492 O O . GLY B 1 47 ? 5.287 -9.26 -11.968 1 84.99 47 GLY B O 1
ATOM 2493 N N . VAL B 1 48 ? 6.472 -10.094 -13.743 1 88.66 48 VAL B N 1
ATOM 2494 C CA . VAL B 1 48 ? 6 -11.465 -13.581 1 88.66 48 VAL B CA 1
ATOM 2495 C C . VAL B 1 48 ? 7.178 -12.383 -13.264 1 88.66 48 VAL B C 1
ATOM 2497 O O . VAL B 1 48 ? 8.172 -12.403 -13.993 1 88.66 48 VAL B O 1
ATOM 2500 N N . MET B 1 49 ? 7.039 -13.043 -12.2 1 88.62 49 MET B N 1
ATOM 2501 C CA . MET B 1 49 ? 8.054 -14.017 -11.812 1 88.62 49 MET B CA 1
ATOM 2502 C C . MET B 1 49 ? 7.819 -15.355 -12.505 1 88.62 49 MET B C 1
ATOM 2504 O O . MET B 1 49 ? 6.679 -15.811 -12.612 1 88.62 49 MET B O 1
ATOM 2508 N N . GLN B 1 50 ? 8.878 -15.937 -13.07 1 89.32 50 GLN B N 1
ATOM 2509 C CA . GLN B 1 50 ? 8.819 -17.269 -13.662 1 89.32 50 GLN B CA 1
ATOM 2510 C C . GLN B 1 50 ? 9.818 -18.212 -12.997 1 89.32 50 GLN B C 1
ATOM 2512 O O . GLN B 1 50 ? 11.03 -18.018 -13.107 1 89.32 50 GLN B O 1
ATOM 2517 N N . LEU B 1 51 ? 9.3 -19.192 -12.357 1 92.71 51 LEU B N 1
ATOM 2518 C CA . LEU B 1 51 ? 10.152 -20.15 -11.661 1 92.71 51 LEU B CA 1
ATOM 2519 C C . LEU B 1 51 ? 9.867 -21.572 -12.13 1 92.71 51 LEU B C 1
ATOM 2521 O O . LEU B 1 51 ? 8.728 -21.902 -12.471 1 92.71 51 LEU B O 1
ATOM 2525 N N . ASP B 1 52 ? 10.88 -22.305 -12.249 1 91.75 52 ASP B N 1
ATOM 2526 C CA . ASP B 1 52 ? 10.769 -23.755 -12.378 1 91.75 52 ASP B CA 1
ATOM 2527 C C . ASP B 1 52 ? 11.062 -24.448 -11.049 1 91.75 52 ASP B C 1
ATOM 2529 O O . ASP B 1 52 ? 12.182 -24.376 -10.539 1 91.75 52 ASP B O 1
ATOM 2533 N N . VAL B 1 53 ? 10.021 -25.072 -10.513 1 93.55 53 VAL B N 1
ATOM 2534 C CA . VAL B 1 53 ? 10.153 -25.702 -9.204 1 93.55 53 VAL B CA 1
ATOM 2535 C C . VAL B 1 53 ? 9.744 -27.17 -9.293 1 93.55 53 VAL B C 1
ATOM 2537 O O . VAL B 1 53 ? 8.577 -27.482 -9.543 1 93.55 53 VAL B O 1
ATOM 2540 N N . ALA B 1 54 ? 10.722 -28.06 -9.071 1 90.32 54 ALA B N 1
ATOM 2541 C CA . ALA B 1 54 ? 10.467 -29.498 -9.096 1 90.32 54 ALA B CA 1
ATOM 2542 C C . ALA B 1 54 ? 9.746 -29.904 -10.378 1 90.32 54 ALA B C 1
ATOM 2544 O O . ALA B 1 54 ? 8.748 -30.628 -10.335 1 90.32 54 ALA B O 1
ATOM 2545 N N . GLY B 1 55 ? 10.144 -29.26 -11.444 1 82.68 55 GLY B N 1
ATOM 2546 C CA . GLY B 1 55 ? 9.628 -29.635 -12.75 1 82.68 55 GLY B CA 1
ATOM 2547 C C . GLY B 1 55 ? 8.353 -28.9 -13.122 1 82.68 55 GLY B C 1
ATOM 2548 O O . GLY B 1 55 ? 7.809 -29.102 -14.21 1 82.68 55 GLY B O 1
ATOM 2549 N N . GLN B 1 56 ? 7.869 -28.13 -12.252 1 86.44 56 GLN B N 1
ATOM 2550 C CA . GLN B 1 56 ? 6.66 -27.359 -12.519 1 86.44 56 GLN B CA 1
ATOM 2551 C C . GLN B 1 56 ? 6.984 -25.883 -12.731 1 86.44 56 GLN B C 1
ATOM 2553 O O . GLN B 1 56 ? 7.826 -25.32 -12.029 1 86.44 56 GLN B O 1
ATOM 2558 N N . ARG B 1 57 ? 6.285 -25.361 -13.656 1 88.01 57 ARG B N 1
ATOM 2559 C CA . ARG B 1 57 ? 6.493 -23.945 -13.941 1 88.01 57 ARG B CA 1
ATOM 2560 C C . ARG B 1 57 ? 5.519 -23.079 -13.149 1 88.01 57 ARG B C 1
ATOM 2562 O O . ARG B 1 57 ? 4.317 -23.353 -13.122 1 88.01 57 ARG B O 1
ATOM 2569 N N . PHE B 1 58 ? 6.016 -22.118 -12.505 1 92.07 58 PHE B N 1
ATOM 2570 C CA . PHE B 1 58 ? 5.216 -21.151 -11.763 1 92.07 58 PHE B CA 1
ATOM 2571 C C . PHE B 1 58 ? 5.317 -19.767 -12.393 1 92.07 58 PHE B C 1
ATOM 2573 O O . PHE B 1 58 ? 6.418 -19.261 -12.619 1 92.07 58 PHE B O 1
ATOM 2580 N N . LEU B 1 59 ? 4.207 -19.244 -12.757 1 89.71 59 LEU B N 1
ATOM 2581 C CA . LEU B 1 59 ? 4.081 -17.845 -13.147 1 89.71 59 LEU B CA 1
ATOM 2582 C C . LEU B 1 59 ? 3.306 -17.055 -12.098 1 89.71 59 LEU B C 1
ATOM 2584 O O . LEU B 1 59 ? 2.184 -17.423 -11.741 1 89.71 59 LEU B O 1
ATOM 2588 N N . SER B 1 60 ? 3.868 -16.009 -11.603 1 88.25 60 SER B N 1
ATOM 2589 C CA . SER B 1 60 ? 3.208 -15.278 -10.527 1 88.25 60 SER B CA 1
ATOM 2590 C C . SER B 1 60 ? 3.219 -13.776 -10.791 1 88.25 60 SER B C 1
ATOM 2592 O O . SER B 1 60 ? 4.277 -13.191 -11.033 1 88.25 60 SER B O 1
ATOM 2594 N N . PRO B 1 61 ? 2.03 -13.175 -10.841 1 88.14 61 PRO B N 1
ATOM 2595 C CA . PRO B 1 61 ? 1.932 -11.715 -10.888 1 88.14 61 PRO B CA 1
ATOM 2596 C C . PRO B 1 61 ? 2.19 -11.063 -9.531 1 88.14 61 PRO B C 1
ATOM 2598 O O . PRO B 1 61 ? 2.393 -11.762 -8.535 1 88.14 61 PRO B O 1
ATOM 2601 N N . PRO B 1 62 ? 2.154 -9.722 -9.642 1 82.7 62 PRO B N 1
ATOM 2602 C CA . PRO B 1 62 ? 2.273 -9.057 -8.343 1 82.7 62 PRO B CA 1
ATOM 2603 C C . PRO B 1 62 ? 1.15 -9.435 -7.381 1 82.7 62 PRO B C 1
ATOM 2605 O O . PRO B 1 62 ? 0.08 -9.869 -7.815 1 82.7 62 PRO B O 1
ATOM 2608 N N . HIS B 1 63 ? 1.329 -9.58 -6.115 1 87.45 63 HIS B N 1
ATOM 2609 C CA . HIS B 1 63 ? 0.404 -9.948 -5.049 1 87.45 63 HIS B CA 1
ATOM 2610 C C . HIS B 1 63 ? 0.488 -11.438 -4.736 1 87.45 63 HIS B C 1
ATOM 2612 O O . HIS B 1 63 ? -0.098 -11.905 -3.756 1 87.45 63 HIS B O 1
ATOM 2618 N N . TYR B 1 64 ? 1.141 -12.146 -5.721 1 92.77 64 TYR B N 1
ATOM 2619 C CA . TYR B 1 64 ? 1.385 -13.558 -5.45 1 92.77 64 TYR B CA 1
ATOM 2620 C C . TYR B 1 64 ? 2.877 -13.836 -5.307 1 92.77 64 TYR B C 1
ATOM 2622 O O . TYR B 1 64 ? 3.698 -13.207 -5.979 1 92.77 64 TYR B O 1
ATOM 2630 N N . ALA B 1 65 ? 3.175 -14.728 -4.481 1 95.72 65 ALA B N 1
ATOM 2631 C CA . ALA B 1 65 ? 4.539 -15.212 -4.287 1 95.72 65 ALA B CA 1
ATOM 2632 C C . ALA B 1 65 ? 4.618 -16.723 -4.488 1 95.72 65 ALA B C 1
ATOM 2634 O O . ALA B 1 65 ? 3.624 -17.431 -4.315 1 95.72 65 ALA B O 1
ATOM 2635 N N . VAL B 1 66 ? 5.718 -17.186 -4.9 1 96.53 66 VAL B N 1
ATOM 2636 C CA . VAL B 1 66 ? 5.937 -18.621 -5.05 1 96.53 66 VAL B CA 1
ATOM 2637 C C . VAL B 1 66 ? 6.686 -19.16 -3.834 1 96.53 66 VAL B C 1
ATOM 2639 O O . VAL B 1 66 ? 7.77 -18.675 -3.499 1 96.53 66 VAL B O 1
ATOM 2642 N N . TRP B 1 67 ? 6.089 -20.097 -3.213 1 97.41 67 TRP B N 1
ATOM 2643 C CA . TRP B 1 67 ? 6.692 -20.764 -2.063 1 97.41 67 TRP B CA 1
ATOM 2644 C C . TRP B 1 67 ? 7.441 -22.021 -2.495 1 97.41 67 TRP B C 1
ATOM 2646 O O . TRP B 1 67 ? 6.882 -22.88 -3.18 1 97.41 67 TRP B O 1
ATOM 2656 N N . VAL B 1 68 ? 8.668 -22.143 -2.136 1 97.42 68 VAL B N 1
ATOM 2657 C CA . VAL B 1 68 ? 9.525 -23.293 -2.405 1 97.42 68 VAL B CA 1
ATOM 2658 C C . VAL B 1 68 ? 9.949 -23.941 -1.089 1 97.42 68 VAL B C 1
ATOM 2660 O O . VAL B 1 68 ? 10.791 -23.403 -0.367 1 97.42 68 VAL B O 1
ATOM 2663 N N . PRO B 1 69 ? 9.421 -25.117 -0.736 1 97.64 69 PRO B N 1
ATOM 2664 C CA . PRO B 1 69 ? 9.792 -25.773 0.52 1 97.64 69 PRO B CA 1
ATOM 2665 C C . PRO B 1 69 ? 11.268 -26.162 0.568 1 97.64 69 PRO B C 1
ATOM 2667 O O . PRO B 1 69 ? 11.936 -26.196 -0.469 1 97.64 69 PRO B O 1
ATOM 2670 N N . PRO B 1 70 ? 11.732 -26.451 1.786 1 97.1 70 PRO B N 1
ATOM 2671 C CA . PRO B 1 70 ? 13.118 -26.905 1.919 1 97.1 70 PRO B CA 1
ATOM 2672 C C . PRO B 1 70 ? 13.433 -28.106 1.029 1 97.1 70 PRO B C 1
ATOM 2674 O O . PRO B 1 70 ? 12.581 -28.976 0.837 1 97.1 70 PRO B O 1
ATOM 2677 N N . ASP B 1 71 ? 14.647 -28.079 0.457 1 96.18 71 ASP B N 1
ATOM 2678 C CA . ASP B 1 71 ? 15.248 -29.186 -0.281 1 96.18 71 ASP B CA 1
ATOM 2679 C C . ASP B 1 71 ? 14.567 -29.378 -1.634 1 96.18 71 ASP B C 1
ATOM 2681 O O . ASP B 1 71 ? 14.661 -30.45 -2.235 1 96.18 71 ASP B O 1
ATOM 2685 N N . THR B 1 72 ? 13.871 -28.421 -2.107 1 96.3 72 THR B N 1
ATOM 2686 C CA . THR B 1 72 ? 13.205 -28.491 -3.403 1 96.3 72 THR B CA 1
ATOM 2687 C C . THR B 1 72 ? 14.056 -27.833 -4.485 1 96.3 72 THR B C 1
ATOM 2689 O O . THR B 1 72 ? 14.494 -26.691 -4.33 1 96.3 72 THR B O 1
ATOM 2692 N N . GLU B 1 73 ? 14.313 -28.566 -5.515 1 95.97 73 GLU B N 1
ATOM 2693 C CA . GLU B 1 73 ? 15.087 -28.031 -6.632 1 95.97 73 GLU B CA 1
ATOM 2694 C C . GLU B 1 73 ? 14.292 -26.979 -7.4 1 95.97 73 GLU B C 1
ATOM 2696 O O . GLU B 1 73 ? 13.098 -27.156 -7.65 1 95.97 73 GLU B O 1
ATOM 2701 N N . HIS B 1 74 ? 14.937 -25.847 -7.644 1 94.74 74 HIS B N 1
ATOM 2702 C CA . HIS B 1 74 ? 14.239 -24.797 -8.378 1 94.74 74 HIS B CA 1
ATOM 2703 C C . HIS B 1 74 ? 15.221 -23.905 -9.13 1 94.74 74 HIS B C 1
ATOM 2705 O O . HIS B 1 74 ? 16.426 -23.942 -8.868 1 94.74 74 HIS B O 1
ATOM 2711 N N . GLY B 1 75 ? 14.74 -23.273 -10.116 1 91.45 75 GLY B N 1
ATOM 2712 C CA . GLY B 1 75 ? 15.434 -22.288 -10.93 1 91.45 75 GLY B CA 1
ATOM 2713 C C . GLY B 1 75 ? 14.515 -21.212 -11.476 1 91.45 75 GLY B C 1
ATOM 2714 O O . GLY B 1 75 ? 13.32 -21.195 -11.173 1 91.45 75 GLY B O 1
ATOM 2715 N N . CYS B 1 76 ? 15.159 -20.192 -11.989 1 87.82 76 CYS B N 1
ATOM 2716 C CA . CYS B 1 76 ? 14.323 -19.096 -12.465 1 87.82 76 CYS B CA 1
ATOM 2717 C C . CYS B 1 76 ? 14.863 -18.526 -13.772 1 87.82 76 CYS B C 1
ATOM 2719 O O . CYS B 1 76 ? 16.047 -18.676 -14.077 1 87.82 76 CYS B O 1
ATOM 2721 N N . TYR B 1 77 ? 13.938 -18.154 -14.562 1 83.95 77 TYR B N 1
ATOM 2722 C CA . TYR B 1 77 ? 14.23 -17.369 -15.756 1 83.95 77 TYR B CA 1
ATOM 2723 C C . TYR B 1 77 ? 13.378 -16.106 -15.8 1 83.95 77 TYR B C 1
ATOM 2725 O O . TYR B 1 77 ? 12.152 -16.173 -15.679 1 83.95 77 TYR B O 1
ATOM 2733 N N . ASN B 1 78 ? 14.009 -14.914 -15.886 1 81.38 78 ASN B N 1
ATOM 2734 C CA . ASN B 1 78 ? 13.308 -13.637 -15.978 1 81.38 78 ASN B CA 1
ATOM 2735 C C . ASN B 1 78 ? 13.446 -13.021 -17.367 1 81.38 78 ASN B C 1
ATOM 2737 O O . ASN B 1 78 ? 14.46 -12.392 -17.674 1 81.38 78 ASN B O 1
ATOM 2741 N N . PRO B 1 79 ? 12.446 -13.179 -18.14 1 78.44 79 PRO B N 1
ATOM 2742 C CA . PRO B 1 79 ? 12.534 -12.563 -19.466 1 78.44 79 PRO B CA 1
ATOM 2743 C C . PRO B 1 79 ? 12.58 -11.038 -19.406 1 78.44 79 PRO B C 1
ATOM 2745 O O . PRO B 1 79 ? 13.151 -10.398 -20.293 1 78.44 79 PRO B O 1
ATOM 2748 N N . GLN B 1 80 ? 11.984 -10.476 -18.414 1 80.81 80 GLN B N 1
ATOM 2749 C CA . GLN B 1 80 ? 11.954 -9.031 -18.208 1 80.81 80 GLN B CA 1
ATOM 2750 C C . GLN B 1 80 ? 12.545 -8.657 -16.852 1 80.81 80 GLN B C 1
ATOM 2752 O O . GLN B 1 80 ? 12.715 -9.517 -15.984 1 80.81 80 GLN B O 1
ATOM 2757 N N . ALA B 1 81 ? 12.82 -7.381 -16.805 1 80.7 81 ALA B N 1
ATOM 2758 C CA . ALA B 1 81 ? 13.332 -6.882 -15.532 1 80.7 81 ALA B CA 1
ATOM 2759 C C . ALA B 1 81 ? 12.28 -6.998 -14.433 1 80.7 81 ALA B C 1
ATOM 2761 O O . ALA B 1 81 ? 11.087 -6.812 -14.685 1 80.7 81 ALA B O 1
ATOM 2762 N N . ILE B 1 82 ? 12.732 -7.349 -13.201 1 83.35 82 ILE B N 1
ATOM 2763 C CA . ILE B 1 82 ? 11.803 -7.462 -12.082 1 83.35 82 ILE B CA 1
ATOM 2764 C C . ILE B 1 82 ? 12.425 -6.846 -10.831 1 83.35 82 ILE B C 1
ATOM 2766 O O . ILE B 1 82 ? 13.649 -6.741 -10.725 1 83.35 82 ILE B O 1
ATOM 2770 N N . VAL B 1 83 ? 11.607 -6.318 -9.983 1 86.93 83 VAL B N 1
ATOM 2771 C CA . VAL B 1 83 ? 11.996 -5.96 -8.623 1 86.93 83 VAL B CA 1
ATOM 2772 C C . VAL B 1 83 ? 11.707 -7.125 -7.679 1 86.93 83 VAL B C 1
ATOM 2774 O O . VAL B 1 83 ? 10.548 -7.401 -7.36 1 86.93 83 VAL B O 1
ATOM 2777 N N . TYR B 1 84 ? 12.748 -7.697 -7.256 1 89.38 84 TYR B N 1
ATOM 2778 C CA . TYR B 1 84 ? 12.704 -9.009 -6.622 1 89.38 84 TYR B CA 1
ATOM 2779 C C . TYR B 1 84 ? 12.869 -8.891 -5.111 1 89.38 84 TYR B C 1
ATOM 2781 O O . TYR B 1 84 ? 13.713 -8.132 -4.63 1 89.38 84 TYR B O 1
ATOM 2789 N N . ARG B 1 85 ? 11.959 -9.595 -4.396 1 93.26 85 ARG B N 1
ATOM 2790 C CA . ARG B 1 85 ? 12.053 -9.758 -2.949 1 93.26 85 ARG B CA 1
ATOM 2791 C C . ARG B 1 85 ? 11.861 -11.217 -2.549 1 93.26 85 ARG B C 1
ATOM 2793 O O . ARG B 1 85 ? 10.982 -11.9 -3.077 1 93.26 85 ARG B O 1
ATOM 2800 N N . SER B 1 86 ? 12.696 -11.703 -1.671 1 94.87 86 SER B N 1
ATOM 2801 C CA . SER B 1 86 ? 12.595 -13.088 -1.223 1 94.87 86 SER B CA 1
ATOM 2802 C C . SER B 1 86 ? 12.842 -13.204 0.277 1 94.87 86 SER B C 1
ATOM 2804 O O . SER B 1 86 ? 13.452 -12.319 0.881 1 94.87 86 SER B O 1
ATOM 2806 N N . ILE B 1 87 ? 12.335 -14.215 0.791 1 97.22 87 ILE B N 1
ATOM 2807 C CA . ILE B 1 87 ? 12.519 -14.581 2.191 1 97.22 87 ILE B CA 1
ATOM 2808 C C . ILE B 1 87 ? 13.035 -16.015 2.286 1 97.22 87 ILE B C 1
ATOM 2810 O O . ILE B 1 87 ? 12.443 -16.934 1.714 1 97.22 87 ILE B O 1
ATOM 2814 N N . TYR B 1 88 ? 14.145 -16.167 2.918 1 97.43 88 TYR B N 1
ATOM 2815 C CA . TYR B 1 88 ? 14.616 -17.493 3.303 1 97.43 88 TYR B CA 1
ATOM 2816 C C . TYR B 1 88 ? 14.172 -17.839 4.72 1 97.43 88 TYR B C 1
ATOM 2818 O O . TYR B 1 88 ? 14.356 -17.045 5.646 1 97.43 88 TYR B O 1
ATOM 2826 N N . LEU B 1 89 ? 13.59 -18.958 4.866 1 97.68 89 LEU B N 1
ATOM 2827 C CA . LEU B 1 89 ? 13.089 -19.398 6.164 1 97.68 89 LEU B CA 1
ATOM 2828 C C . LEU B 1 89 ? 13.794 -20.673 6.615 1 97.68 89 LEU B C 1
ATOM 2830 O O . LEU B 1 89 ? 13.801 -21.672 5.893 1 97.68 89 LEU B O 1
ATOM 2834 N N . ASP B 1 90 ? 14.317 -20.562 7.799 1 97.51 90 ASP B N 1
ATOM 2835 C CA . ASP B 1 90 ? 14.9 -21.769 8.378 1 97.51 90 ASP B CA 1
ATOM 2836 C C . ASP B 1 90 ? 13.893 -22.918 8.381 1 97.51 90 ASP B C 1
ATOM 2838 O O . ASP B 1 90 ? 12.702 -22.705 8.615 1 97.51 90 ASP B O 1
ATOM 2842 N N . ARG B 1 91 ? 14.372 -24.141 8.259 1 96.34 91 ARG B N 1
ATOM 2843 C CA . ARG B 1 91 ? 13.533 -25.332 8.174 1 96.34 91 ARG B CA 1
ATOM 2844 C C . ARG B 1 91 ? 12.582 -25.418 9.363 1 96.34 91 ARG B C 1
ATOM 2846 O O . ARG B 1 91 ? 11.443 -25.867 9.223 1 96.34 91 ARG B O 1
ATOM 2853 N N . SER B 1 92 ? 13.043 -24.965 10.509 1 95.94 92 SER B N 1
ATOM 2854 C CA . SER B 1 92 ? 12.26 -25.057 11.737 1 95.94 92 SER B CA 1
ATOM 2855 C C . SER B 1 92 ? 11.011 -24.185 11.662 1 95.94 92 SER B C 1
ATOM 2857 O O . SER B 1 92 ? 10.048 -24.406 12.4 1 95.94 92 SER B O 1
ATOM 2859 N N . LEU B 1 93 ? 10.979 -23.21 10.768 1 96.45 93 LEU B N 1
ATOM 2860 C CA . LEU B 1 93 ? 9.855 -22.287 10.654 1 96.45 93 LEU B CA 1
ATOM 2861 C C . LEU B 1 93 ? 8.915 -22.71 9.53 1 96.45 93 LEU B C 1
ATOM 2863 O O . LEU B 1 93 ? 7.873 -22.087 9.319 1 96.45 93 LEU B O 1
ATOM 2867 N N . CYS B 1 94 ? 9.216 -23.78 8.8 1 96.75 94 CYS B N 1
ATOM 2868 C CA . CYS B 1 94 ? 8.488 -24.14 7.588 1 96.75 94 CYS B CA 1
ATOM 2869 C C . CYS B 1 94 ? 7.448 -25.216 7.877 1 96.75 94 CYS B C 1
ATOM 2871 O O . CYS B 1 94 ? 6.674 -25.59 6.993 1 96.75 94 CYS B O 1
ATOM 2873 N N . ALA B 1 95 ? 7.408 -25.667 9.066 1 94.09 95 ALA B N 1
ATOM 2874 C CA . ALA B 1 95 ? 6.594 -26.832 9.4 1 94.09 95 ALA B CA 1
ATOM 2875 C C . ALA B 1 95 ? 5.114 -26.556 9.152 1 94.09 95 ALA B C 1
ATOM 2877 O O . ALA B 1 95 ? 4.372 -27.446 8.728 1 94.09 95 ALA B O 1
ATOM 2878 N N . ALA B 1 96 ? 4.683 -25.357 9.379 1 94.3 96 ALA B N 1
ATOM 2879 C CA . ALA B 1 96 ? 3.267 -25.022 9.258 1 94.3 96 ALA B CA 1
ATOM 2880 C C . ALA B 1 96 ? 2.944 -24.498 7.862 1 94.3 96 ALA B C 1
ATOM 2882 O O . ALA B 1 96 ? 1.79 -24.185 7.561 1 94.3 96 ALA B O 1
ATOM 2883 N N . LEU B 1 97 ? 3.961 -24.411 6.988 1 96.23 97 LEU B N 1
ATOM 2884 C CA . LEU B 1 97 ? 3.774 -23.949 5.617 1 96.23 97 LEU B CA 1
ATOM 2885 C C . LEU B 1 97 ? 3.561 -25.125 4.671 1 96.23 97 LEU B C 1
ATOM 2887 O O . LEU B 1 97 ? 3.824 -26.274 5.034 1 96.23 97 LEU B O 1
ATOM 2891 N N . PRO B 1 98 ? 3.015 -24.898 3.481 1 95.57 98 PRO B N 1
ATOM 2892 C CA . PRO B 1 98 ? 2.753 -25.996 2.548 1 95.57 98 PRO B CA 1
ATOM 2893 C C . PRO B 1 98 ? 3.991 -26.849 2.279 1 95.57 98 PRO B C 1
ATOM 2895 O O . PRO B 1 98 ? 5.079 -26.313 2.055 1 95.57 98 PRO B O 1
ATOM 2898 N N . PRO B 1 99 ? 3.826 -28.089 2.365 1 95.4 99 PRO B N 1
ATOM 2899 C CA . PRO B 1 99 ? 4.97 -28.977 2.145 1 95.4 99 PRO B CA 1
ATOM 2900 C C . PRO B 1 99 ? 5.324 -29.128 0.667 1 95.4 99 PRO B C 1
ATOM 2902 O O . PRO B 1 99 ? 6.315 -29.78 0.329 1 95.4 99 PRO B O 1
ATOM 2905 N N . HIS B 1 100 ? 4.56 -28.587 -0.262 1 95.26 100 HIS B N 1
ATOM 2906 C CA . HIS B 1 100 ? 4.803 -28.597 -1.7 1 95.26 100 HIS B CA 1
ATOM 2907 C C . HIS B 1 100 ? 4.868 -27.18 -2.258 1 95.26 100 HIS B C 1
ATOM 2909 O O . HIS B 1 100 ? 4.291 -26.255 -1.683 1 95.26 100 HIS B O 1
ATOM 2915 N N . PRO B 1 101 ? 5.596 -27.048 -3.371 1 96.01 101 PRO B N 1
ATOM 2916 C CA . PRO B 1 101 ? 5.608 -25.723 -3.995 1 96.01 101 PRO B CA 1
ATOM 2917 C C . PRO B 1 101 ? 4.208 -25.223 -4.344 1 96.01 101 PRO B C 1
ATOM 2919 O O . PRO B 1 101 ? 3.36 -26.006 -4.78 1 96.01 101 PRO B O 1
ATOM 2922 N N . CYS B 1 102 ? 3.95 -23.982 -4.105 1 95.86 102 CYS B N 1
ATOM 2923 C CA . CYS B 1 102 ? 2.646 -23.409 -4.421 1 95.86 102 CYS B CA 1
ATOM 2924 C C . CYS B 1 102 ? 2.726 -21.89 -4.513 1 95.86 102 CYS B C 1
ATOM 2926 O O . CYS B 1 102 ? 3.788 -21.305 -4.291 1 95.86 102 CYS B O 1
ATOM 2928 N N . SER B 1 103 ? 1.674 -21.309 -4.994 1 95.39 103 SER B N 1
ATOM 2929 C CA . SER B 1 103 ? 1.513 -19.859 -5.011 1 95.39 103 SER B CA 1
ATOM 2930 C C . SER B 1 103 ? 0.747 -19.373 -3.785 1 95.39 103 SER B C 1
ATOM 2932 O O . SER B 1 103 ? -0.241 -19.989 -3.379 1 95.39 103 SER B O 1
ATOM 2934 N N . LEU B 1 104 ? 1.261 -18.336 -3.189 1 96.17 104 LEU B N 1
ATOM 2935 C CA . LEU B 1 104 ? 0.594 -17.717 -2.048 1 96.17 104 LEU B CA 1
ATOM 2936 C C . LEU B 1 104 ? 0.101 -16.318 -2.4 1 96.17 104 LEU B C 1
ATOM 2938 O O . LEU B 1 104 ? 0.836 -15.527 -2.994 1 96.17 104 LEU B O 1
ATOM 2942 N N . MET B 1 105 ? -1.096 -16.02 -2.072 1 94.08 105 MET B N 1
ATOM 2943 C CA . MET B 1 105 ? -1.57 -14.641 -2.149 1 94.08 105 MET B CA 1
ATOM 2944 C C . MET B 1 105 ? -1.08 -13.83 -0.954 1 94.08 105 MET B C 1
ATOM 2946 O O . MET B 1 105 ? -1.524 -14.049 0.174 1 94.08 105 MET B O 1
ATOM 2950 N N . ILE B 1 106 ? -0.256 -12.92 -1.171 1 93.44 106 ILE B N 1
ATOM 2951 C CA . ILE B 1 106 ? 0.368 -12.221 -0.053 1 93.44 106 ILE B CA 1
ATOM 2952 C C . ILE B 1 106 ? -0.471 -11.004 0.329 1 93.44 106 ILE B C 1
ATOM 2954 O O . ILE B 1 106 ? -1.029 -10.33 -0.539 1 93.44 106 ILE B O 1
ATOM 2958 N N . SER B 1 107 ? -0.583 -10.732 1.582 1 94.38 107 SER B N 1
ATOM 2959 C CA . SER B 1 107 ? -1.386 -9.634 2.108 1 94.38 107 SER B CA 1
ATOM 2960 C C . SER B 1 107 ? -0.684 -8.294 1.916 1 94.38 107 SER B C 1
ATOM 2962 O O . SER B 1 107 ? 0.526 -8.248 1.689 1 94.38 107 SER B O 1
ATOM 2964 N N . ASP B 1 108 ? -1.447 -7.24 2.072 1 93.03 108 ASP B N 1
ATOM 2965 C CA . ASP B 1 108 ? -0.878 -5.897 2.01 1 93.03 108 ASP B CA 1
ATOM 2966 C C . ASP B 1 108 ? 0.114 -5.668 3.148 1 93.03 108 ASP B C 1
ATOM 2968 O O . ASP B 1 108 ? 1.102 -4.949 2.982 1 93.03 108 ASP B O 1
ATOM 2972 N N . ILE B 1 109 ? -0.144 -6.302 4.247 1 96.68 109 ILE B N 1
ATOM 2973 C CA . ILE B 1 109 ? 0.752 -6.174 5.391 1 96.68 109 ILE B CA 1
ATOM 2974 C C . ILE B 1 109 ? 2.101 -6.811 5.065 1 96.68 109 ILE B C 1
ATOM 2976 O O . ILE B 1 109 ? 3.151 -6.2 5.279 1 96.68 109 ILE B O 1
ATOM 2980 N N . LEU B 1 110 ? 2.043 -8.007 4.526 1 96.7 110 LEU B N 1
ATOM 2981 C CA . LEU B 1 110 ? 3.272 -8.695 4.146 1 96.7 110 LEU B CA 1
ATOM 2982 C C . LEU B 1 110 ? 4.043 -7.894 3.103 1 96.7 110 LEU B C 1
ATOM 2984 O O . LEU B 1 110 ? 5.258 -7.717 3.223 1 96.7 110 LEU B O 1
ATOM 2988 N N . LYS B 1 111 ? 3.381 -7.372 2.144 1 94.19 111 LYS B N 1
ATOM 2989 C CA . LYS B 1 111 ? 4.008 -6.553 1.111 1 94.19 111 LYS B CA 1
ATOM 2990 C C . LYS B 1 111 ? 4.685 -5.327 1.716 1 94.19 111 LYS B C 1
ATOM 2992 O O . LYS B 1 111 ? 5.81 -4.985 1.345 1 94.19 111 LYS B O 1
ATOM 2997 N N . ALA B 1 112 ? 3.981 -4.709 2.622 1 94.84 112 ALA B N 1
ATOM 2998 C CA . ALA B 1 112 ? 4.507 -3.497 3.244 1 94.84 112 ALA B CA 1
ATOM 2999 C C . ALA B 1 112 ? 5.767 -3.797 4.051 1 94.84 112 ALA B C 1
ATOM 3001 O O . ALA B 1 112 ? 6.72 -3.014 4.04 1 94.84 112 ALA B O 1
ATOM 3002 N N . ILE B 1 113 ? 5.747 -4.908 4.729 1 97.21 113 ILE B N 1
ATOM 3003 C CA . ILE B 1 113 ? 6.904 -5.286 5.532 1 97.21 113 ILE B CA 1
ATOM 3004 C C . ILE B 1 113 ? 8.093 -5.577 4.619 1 97.21 113 ILE B C 1
ATOM 3006 O O . ILE B 1 113 ? 9.208 -5.114 4.874 1 97.21 113 ILE B O 1
ATOM 3010 N N . LEU B 1 114 ? 7.848 -6.31 3.542 1 95.57 114 LEU B N 1
ATOM 3011 C CA . LEU B 1 114 ? 8.907 -6.608 2.584 1 95.57 114 LEU B CA 1
ATOM 3012 C C . LEU B 1 114 ? 9.45 -5.328 1.958 1 95.57 114 LEU B C 1
ATOM 3014 O O . LEU B 1 114 ? 10.661 -5.184 1.78 1 95.57 114 LEU B O 1
ATOM 3018 N N . GLY B 1 115 ? 8.56 -4.48 1.645 1 93.43 115 GLY B N 1
ATOM 3019 C CA . GLY B 1 115 ? 8.978 -3.192 1.114 1 93.43 115 GLY B CA 1
ATOM 3020 C C . GLY B 1 115 ? 9.817 -2.388 2.09 1 93.43 115 GLY B C 1
ATOM 3021 O O . GLY B 1 115 ? 10.805 -1.763 1.699 1 93.43 115 GLY B O 1
ATOM 3022 N N . ASP B 1 116 ? 9.408 -2.345 3.335 1 95.31 116 ASP B N 1
ATOM 3023 C CA . ASP B 1 116 ? 10.136 -1.626 4.377 1 95.31 116 ASP B CA 1
ATOM 3024 C C . ASP B 1 116 ? 11.551 -2.177 4.539 1 95.31 116 ASP B C 1
ATOM 3026 O O . ASP B 1 116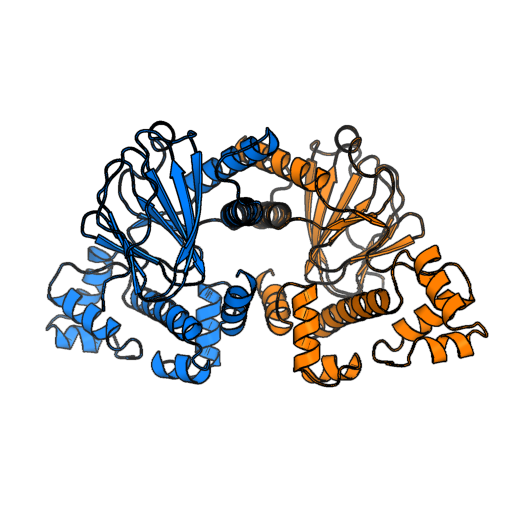 ? 12.519 -1.415 4.573 1 95.31 116 ASP B O 1
ATOM 3030 N N . PHE B 1 117 ? 11.661 -3.493 4.643 1 96.45 117 PHE B N 1
ATOM 3031 C CA . PHE B 1 117 ? 12.968 -4.121 4.8 1 96.45 117 PHE B CA 1
ATOM 3032 C C . PHE B 1 117 ? 13.85 -3.844 3.589 1 96.45 117 PHE B C 1
ATOM 3034 O O . PHE B 1 117 ? 15.056 -3.628 3.729 1 96.45 117 PHE B O 1
ATOM 3041 N N . ALA B 1 118 ? 13.256 -3.85 2.426 1 93.66 118 ALA B N 1
ATOM 3042 C CA . ALA B 1 118 ? 14.004 -3.549 1.208 1 93.66 118 ALA B CA 1
ATOM 3043 C C . ALA B 1 118 ? 14.516 -2.111 1.221 1 93.66 118 ALA B C 1
ATOM 3045 O O . ALA B 1 118 ? 15.684 -1.859 0.917 1 93.66 118 ALA B O 1
ATOM 3046 N N . ARG B 1 119 ? 13.669 -1.209 1.588 1 91.28 119 ARG B N 1
ATOM 3047 C CA . ARG B 1 119 ? 14.028 0.206 1.618 1 91.28 119 ARG B CA 1
ATOM 3048 C C . ARG B 1 119 ? 15.165 0.461 2.601 1 91.28 119 ARG B C 1
ATOM 3050 O O . ARG B 1 119 ? 16.042 1.288 2.344 1 91.28 119 ARG B O 1
ATOM 3057 N N . ARG B 1 120 ? 15.143 -0.26 3.714 1 94.11 120 ARG B N 1
ATOM 3058 C CA . ARG B 1 120 ? 16.159 -0.092 4.748 1 94.11 120 ARG B CA 1
ATOM 3059 C C . ARG B 1 120 ? 17.365 -0.987 4.482 1 94.11 120 ARG B C 1
ATOM 3061 O O . ARG B 1 120 ? 18.316 -1.005 5.266 1 94.11 120 ARG B O 1
ATOM 3068 N N . ASN B 1 121 ? 17.295 -1.832 3.416 1 94.11 121 ASN B N 1
ATOM 3069 C CA . ASN B 1 121 ? 18.354 -2.758 3.029 1 94.11 121 ASN B CA 1
ATOM 3070 C C . ASN B 1 121 ? 18.687 -3.732 4.156 1 94.11 121 ASN B C 1
ATOM 3072 O O . ASN B 1 121 ? 19.859 -3.974 4.447 1 94.11 121 ASN B O 1
ATOM 3076 N N . LEU B 1 122 ? 17.665 -4.184 4.84 1 95.83 122 LEU B N 1
ATOM 3077 C CA . LEU B 1 122 ? 17.837 -5.123 5.942 1 95.83 122 LEU B CA 1
ATOM 3078 C C . LEU B 1 122 ? 17.802 -6.563 5.44 1 95.83 122 LEU B C 1
ATOM 3080 O O . LEU B 1 122 ? 16.909 -6.937 4.677 1 95.83 122 LEU B O 1
ATOM 3084 N N . LYS B 1 123 ? 18.671 -7.386 5.901 1 96.42 123 LYS B N 1
ATOM 3085 C CA . LYS B 1 123 ? 18.7 -8.805 5.555 1 96.42 123 LYS B CA 1
ATOM 3086 C C . LYS B 1 123 ? 18.212 -9.663 6.719 1 96.42 123 LYS B C 1
ATOM 3088 O O . LYS B 1 123 ? 17.783 -10.802 6.519 1 96.42 123 LYS B O 1
ATOM 3093 N N . VAL B 1 124 ? 18.442 -9.088 7.893 1 97.1 124 VAL B N 1
ATOM 3094 C CA . VAL B 1 124 ? 17.968 -9.736 9.111 1 97.1 124 VAL B CA 1
ATOM 3095 C C . VAL B 1 124 ? 17.4 -8.69 10.066 1 97.1 124 VAL B C 1
ATOM 3097 O O . VAL B 1 124 ? 17.74 -7.508 9.976 1 97.1 124 VAL B O 1
ATOM 3100 N N . ALA B 1 125 ? 16.517 -9.08 10.917 1 96.9 125 ALA B N 1
ATOM 3101 C CA . ALA B 1 125 ? 15.988 -8.177 11.936 1 96.9 125 ALA B CA 1
ATOM 3102 C C . ALA B 1 125 ? 17.106 -7.627 12.816 1 96.9 125 ALA B C 1
ATOM 3104 O O . ALA B 1 125 ? 17.927 -8.388 13.335 1 96.9 125 ALA B O 1
ATOM 3105 N N . GLU B 1 126 ? 17.152 -6.333 13 1 96.28 126 GLU B N 1
ATOM 3106 C CA . GLU B 1 126 ? 18.272 -5.704 13.692 1 96.28 126 GLU B CA 1
ATOM 3107 C C . GLU B 1 126 ? 17.915 -5.381 15.14 1 96.28 126 GLU B C 1
ATOM 3109 O O . GLU B 1 126 ? 18.799 -5.248 15.989 1 96.28 126 GLU B O 1
ATOM 3114 N N . ASP B 1 127 ? 16.67 -5.146 15.438 1 96.51 127 ASP B N 1
ATOM 3115 C CA . ASP B 1 127 ? 16.229 -4.795 16.784 1 96.51 127 ASP B CA 1
ATOM 3116 C C . ASP B 1 127 ? 14.879 -5.432 17.104 1 96.51 127 ASP B C 1
ATOM 3118 O O . ASP B 1 127 ? 14.382 -6.263 16.34 1 96.51 127 ASP B O 1
ATOM 3122 N N . GLU B 1 128 ? 14.366 -5.145 18.235 1 96.81 128 GLU B N 1
ATOM 3123 C CA . GLU B 1 128 ? 13.144 -5.78 18.721 1 96.81 128 GLU B CA 1
ATOM 3124 C C . GLU B 1 128 ? 11.951 -5.433 17.835 1 96.81 128 GLU B C 1
ATOM 3126 O O . GLU B 1 128 ? 11.063 -6.262 17.628 1 96.81 128 GLU B O 1
ATOM 3131 N N . ARG B 1 129 ? 11.969 -4.258 17.338 1 96.88 129 ARG B N 1
ATOM 3132 C CA . ARG B 1 129 ? 10.881 -3.849 16.456 1 96.88 129 ARG B CA 1
ATOM 3133 C C . ARG B 1 129 ? 10.896 -4.65 15.159 1 96.88 129 ARG B C 1
ATOM 3135 O O . ARG B 1 129 ? 9.848 -5.094 14.684 1 96.88 129 ARG B O 1
ATOM 3142 N N . ASP B 1 130 ? 12.089 -4.827 14.635 1 97.55 130 ASP B N 1
ATOM 3143 C CA . ASP B 1 130 ? 12.226 -5.655 13.441 1 97.55 130 ASP B CA 1
ATOM 3144 C C . ASP B 1 130 ? 11.79 -7.092 13.716 1 97.55 130 ASP B C 1
ATOM 3146 O O . ASP B 1 130 ? 11.183 -7.737 12.858 1 97.55 130 ASP B O 1
ATOM 3150 N N . GLN B 1 131 ? 12.112 -7.56 14.888 1 97.82 131 GLN B N 1
ATOM 3151 C CA . GLN B 1 131 ? 11.721 -8.919 15.25 1 97.82 131 GLN B CA 1
ATOM 3152 C C . GLN B 1 131 ? 10.203 -9.06 15.299 1 97.82 131 GLN B C 1
ATOM 3154 O O . GLN B 1 131 ? 9.657 -10.091 14.903 1 97.82 131 GLN B O 1
ATOM 3159 N N . ARG B 1 132 ? 9.529 -8.07 15.792 1 97.84 132 ARG B N 1
ATOM 3160 C CA . ARG B 1 132 ? 8.07 -8.082 15.8 1 97.84 132 ARG B CA 1
ATOM 3161 C C . ARG B 1 132 ? 7.515 -8.076 14.379 1 97.84 132 ARG B C 1
ATOM 3163 O O . ARG B 1 132 ? 6.527 -8.752 14.09 1 97.84 132 ARG B O 1
ATOM 3170 N N . LEU B 1 133 ? 8.171 -7.314 13.458 1 98.02 133 LEU B N 1
ATOM 3171 C CA . LEU B 1 133 ? 7.775 -7.325 12.054 1 98.02 133 LEU B CA 1
ATOM 3172 C C . LEU B 1 133 ? 7.916 -8.723 11.46 1 98.02 133 LEU B C 1
ATOM 3174 O O . LEU B 1 133 ? 7.047 -9.175 10.712 1 98.02 133 LEU B O 1
ATOM 3178 N N . VAL B 1 134 ? 8.969 -9.39 11.836 1 98.06 134 VAL B N 1
ATOM 3179 C CA . VAL B 1 134 ? 9.211 -10.74 11.336 1 98.06 134 VAL B CA 1
ATOM 3180 C C . VAL B 1 134 ? 8.125 -11.683 11.847 1 98.06 134 VAL B C 1
ATOM 3182 O O . VAL B 1 134 ? 7.641 -12.543 11.106 1 98.06 134 VAL B O 1
ATOM 3185 N N . GLN B 1 135 ? 7.758 -11.52 13.092 1 97.93 135 GLN B N 1
ATOM 3186 C CA . GLN B 1 135 ? 6.695 -12.358 13.638 1 97.93 135 GLN B CA 1
ATOM 3187 C C . GLN B 1 135 ? 5.38 -12.132 12.896 1 97.93 135 GLN B C 1
ATOM 3189 O O . GLN B 1 135 ? 4.662 -13.086 12.59 1 97.93 135 GLN B O 1
ATOM 3194 N N . VAL B 1 136 ? 5.075 -10.893 12.623 1 98.32 136 VAL B N 1
ATOM 3195 C CA . VAL B 1 136 ? 3.864 -10.564 11.877 1 98.32 136 VAL B CA 1
ATOM 3196 C C . VAL B 1 136 ? 3.961 -11.129 10.461 1 98.32 136 VAL B C 1
ATOM 3198 O O . VAL B 1 136 ? 2.979 -11.648 9.925 1 98.32 136 VAL B O 1
ATOM 3201 N N . LEU B 1 137 ? 5.103 -10.994 9.872 1 97.68 137 LEU B N 1
ATOM 3202 C CA . LEU B 1 137 ? 5.348 -11.556 8.548 1 97.68 137 LEU B CA 1
ATOM 3203 C C . LEU B 1 137 ? 5.047 -13.051 8.528 1 97.68 137 LEU B C 1
ATOM 3205 O O . LEU B 1 137 ? 4.354 -13.538 7.632 1 97.68 137 LEU B O 1
ATOM 3209 N N . LEU B 1 138 ? 5.538 -13.76 9.505 1 97.47 138 LEU B N 1
ATOM 3210 C CA . LEU B 1 138 ? 5.307 -15.197 9.596 1 97.47 138 LEU B CA 1
ATOM 3211 C C . LEU B 1 138 ? 3.824 -15.498 9.788 1 97.47 138 LEU B C 1
ATOM 3213 O O . LEU B 1 138 ? 3.289 -16.423 9.173 1 97.47 138 LEU B O 1
ATOM 3217 N N . ASP B 1 139 ? 3.151 -14.699 10.614 1 97.62 139 ASP B N 1
ATOM 3218 C CA . ASP B 1 139 ? 1.709 -14.852 10.779 1 97.62 139 ASP B CA 1
ATOM 3219 C C . ASP B 1 139 ? 0.984 -14.693 9.444 1 97.62 139 ASP B C 1
ATOM 3221 O O . ASP B 1 139 ? 0.09 -15.478 9.12 1 97.62 139 ASP B O 1
ATOM 3225 N N . GLN B 1 140 ? 1.374 -13.657 8.708 1 96.88 140 GLN B N 1
ATOM 3226 C CA . GLN B 1 140 ? 0.733 -13.357 7.432 1 96.88 140 GLN B CA 1
ATOM 3227 C C . GLN B 1 140 ? 0.957 -14.483 6.427 1 96.88 140 GLN B C 1
ATOM 3229 O O . GLN B 1 140 ? 0.068 -14.799 5.633 1 96.88 140 GLN B O 1
ATOM 3234 N N . LEU B 1 141 ? 2.153 -15.046 6.425 1 96.3 141 LEU B N 1
ATOM 3235 C CA . LEU B 1 141 ? 2.458 -16.161 5.535 1 96.3 141 LEU B CA 1
ATOM 3236 C C . LEU B 1 141 ? 1.57 -17.362 5.845 1 96.3 141 LEU B C 1
ATOM 3238 O O . LEU B 1 141 ? 1.068 -18.021 4.931 1 96.3 141 LEU B O 1
ATOM 3242 N N . LEU B 1 142 ? 1.363 -17.593 7.121 1 94.99 142 LEU B N 1
ATOM 3243 C CA . LEU B 1 142 ? 0.567 -18.734 7.559 1 94.99 142 LEU B CA 1
ATOM 3244 C C . LEU B 1 142 ? -0.898 -18.554 7.175 1 94.99 142 LEU B C 1
ATOM 3246 O O . LEU B 1 142 ? -1.608 -19.534 6.941 1 94.99 142 LEU B O 1
ATOM 3250 N N . LEU B 1 143 ? -1.328 -17.318 7.054 1 94.64 143 LEU B N 1
ATOM 3251 C CA . LEU B 1 143 ? -2.728 -17.025 6.766 1 94.64 143 LEU B CA 1
ATOM 3252 C C . LEU B 1 143 ? -2.956 -16.886 5.265 1 94.64 143 LEU B C 1
ATOM 3254 O O . LEU B 1 143 ? -4.101 -16.817 4.81 1 94.64 143 LEU B O 1
ATOM 3258 N N . ALA B 1 144 ? -1.914 -16.856 4.429 1 95.78 144 ALA B N 1
ATOM 3259 C CA . ALA B 1 144 ? -2.017 -16.558 3.003 1 95.78 144 ALA B CA 1
ATOM 3260 C C . ALA B 1 144 ? -2.759 -17.667 2.263 1 95.78 144 ALA B C 1
ATOM 3262 O O . ALA B 1 144 ? -2.396 -18.841 2.367 1 95.78 144 ALA B O 1
ATOM 3263 N N . PRO B 1 145 ? -3.82 -17.303 1.541 1 94.89 145 PRO B N 1
ATOM 3264 C CA . PRO B 1 145 ? -4.458 -18.314 0.694 1 94.89 145 PRO B CA 1
ATOM 3265 C C . PRO B 1 145 ? -3.487 -18.952 -0.296 1 94.89 145 PRO B C 1
ATOM 3267 O O . PRO B 1 145 ? -2.617 -18.268 -0.843 1 94.89 145 PRO B O 1
ATOM 3270 N N . THR B 1 146 ? -3.639 -20.213 -0.486 1 93.91 146 THR B N 1
ATOM 3271 C CA . THR B 1 146 ? -2.727 -20.976 -1.331 1 93.91 146 THR B CA 1
ATOM 3272 C C . THR B 1 146 ? -3.416 -21.399 -2.626 1 93.91 146 THR B C 1
ATOM 3274 O O . THR B 1 146 ? -4.603 -21.731 -2.624 1 93.91 146 THR B O 1
ATOM 3277 N N . LEU B 1 147 ? -2.659 -21.292 -3.631 1 91.15 147 LEU B N 1
ATOM 3278 C CA . LEU B 1 147 ? -3.016 -21.882 -4.916 1 91.15 147 LEU B CA 1
ATOM 3279 C C . LEU B 1 147 ? -1.91 -22.805 -5.416 1 91.15 147 LEU B C 1
ATOM 3281 O O . LEU B 1 147 ? -0.727 -22.552 -5.174 1 91.15 147 LEU B O 1
ATOM 3285 N N . ALA B 1 148 ? -2.276 -23.881 -6.009 1 87.45 148 ALA B N 1
ATOM 3286 C CA . ALA B 1 148 ? -1.245 -24.754 -6.564 1 87.45 148 ALA B CA 1
ATOM 3287 C C . ALA B 1 148 ? -0.306 -23.979 -7.483 1 87.45 148 ALA B C 1
ATOM 3289 O O . ALA B 1 148 ? 0.915 -24.023 -7.314 1 87.45 148 ALA B O 1
ATOM 3290 N N . CYS B 1 149 ? -0.923 -23.29 -8.437 1 89.48 149 CYS B N 1
ATOM 3291 C CA . CYS B 1 149 ? -0.239 -22.397 -9.366 1 89.48 149 CYS B CA 1
ATOM 3292 C C . CYS B 1 149 ? -1.181 -21.309 -9.869 1 89.48 149 CYS B C 1
ATOM 3294 O O . CYS B 1 149 ? -2.37 -21.557 -10.072 1 89.48 149 CYS B O 1
ATOM 3296 N N . TYR B 1 150 ? -0.627 -20.147 -9.972 1 91.38 150 TYR B N 1
ATOM 3297 C CA . TYR B 1 150 ? -1.481 -19.071 -10.463 1 91.38 150 TYR B CA 1
ATOM 3298 C C . TYR B 1 150 ? -2.059 -19.415 -11.831 1 91.38 150 TYR B C 1
ATOM 3300 O O . TYR B 1 150 ? -3.269 -19.313 -12.043 1 91.38 150 TYR B O 1
ATOM 3308 N N . LEU B 1 151 ? -1.183 -19.836 -12.685 1 93.1 151 LEU B N 1
ATOM 3309 C CA . LEU B 1 151 ? -1.591 -20.298 -14.007 1 93.1 151 LEU B CA 1
ATOM 3310 C C . LEU B 1 151 ? -1.205 -21.758 -14.215 1 93.1 151 LEU B C 1
ATOM 3312 O O . LEU B 1 151 ? -0.113 -22.052 -14.707 1 93.1 151 LEU B O 1
ATOM 3316 N N . PRO B 1 152 ? -2.165 -22.61 -13.986 1 91.92 152 PRO B N 1
ATOM 3317 C CA . PRO B 1 152 ? -1.835 -24.036 -14.039 1 91.92 152 PRO B CA 1
ATOM 3318 C C . PRO B 1 152 ? -1.573 -24.528 -15.461 1 91.92 152 PRO B C 1
ATOM 3320 O O . PRO B 1 152 ? -2.12 -23.978 -16.419 1 91.92 152 PRO B O 1
ATOM 3323 N N . PHE B 1 153 ? -0.768 -25.547 -15.575 1 87.63 153 PHE B N 1
ATOM 3324 C CA . PHE B 1 153 ? -0.44 -26.177 -16.849 1 87.63 153 PHE B CA 1
ATOM 3325 C C . PHE B 1 153 ? -1.126 -27.532 -16.974 1 87.63 153 PHE B C 1
ATOM 3327 O O . PHE B 1 153 ? -1.563 -28.108 -15.975 1 87.63 153 PHE B O 1
ATOM 3334 N N . ALA B 1 154 ? -1.201 -28 -18.17 1 89.25 154 ALA B N 1
ATOM 3335 C CA . ALA B 1 154 ? -1.888 -29.259 -18.449 1 89.25 154 ALA B CA 1
ATOM 3336 C C . ALA B 1 154 ? -0.889 -30.391 -18.672 1 89.25 154 ALA B C 1
ATOM 3338 O O . ALA B 1 154 ? 0.239 -30.154 -19.11 1 89.25 154 ALA B O 1
ATOM 3339 N N . HIS B 1 155 ? -1.398 -31.571 -18.342 1 86.85 155 HIS B N 1
ATOM 3340 C CA . HIS B 1 155 ? -0.579 -32.76 -18.552 1 86.85 155 HIS B CA 1
ATOM 3341 C C . HIS B 1 155 ? -1.102 -33.59 -19.719 1 86.85 155 HIS B C 1
ATOM 3343 O O . HIS B 1 155 ? -0.33 -34.273 -20.395 1 86.85 155 HIS B O 1
ATOM 3349 N N . SER B 1 156 ? -2.424 -33.568 -19.892 1 91.31 156 SER B N 1
ATOM 3350 C CA . SER B 1 156 ? -3.003 -34.309 -21.008 1 91.31 156 SER B CA 1
ATOM 3351 C C . SER B 1 156 ? -2.73 -33.612 -22.336 1 91.31 156 SER B C 1
ATOM 3353 O O . SER B 1 156 ? -2.723 -32.381 -22.408 1 91.31 156 SER B O 1
ATOM 3355 N N . ASP B 1 157 ? -2.529 -34.33 -23.306 1 91.59 157 ASP B N 1
ATOM 3356 C CA . ASP B 1 157 ? -2.124 -33.811 -24.609 1 91.59 157 ASP B CA 1
ATOM 3357 C C . ASP B 1 157 ? -3.165 -32.84 -25.161 1 91.59 157 ASP B C 1
ATOM 3359 O O . ASP B 1 157 ? -2.82 -31.755 -25.634 1 91.59 157 ASP B O 1
ATOM 3363 N N . GLY B 1 158 ? -4.361 -33.295 -25.166 1 92.06 158 GLY B N 1
ATOM 3364 C CA . GLY B 1 158 ? -5.418 -32.446 -25.693 1 92.06 158 GLY B CA 1
ATOM 3365 C C . GLY B 1 158 ? -5.484 -31.088 -25.021 1 92.06 158 GLY B C 1
ATOM 3366 O O . GLY B 1 158 ? -5.501 -30.056 -25.696 1 92.06 158 GLY B O 1
ATOM 3367 N N . LEU B 1 159 ? -5.499 -31.107 -23.733 1 94.97 159 LEU B N 1
ATOM 3368 C CA . LEU B 1 159 ? -5.594 -29.861 -22.979 1 94.97 159 LEU B CA 1
ATOM 3369 C C . LEU B 1 159 ? -4.33 -29.025 -23.149 1 94.97 159 LEU B C 1
ATOM 3371 O O . LEU B 1 159 ? -4.401 -27.798 -23.249 1 94.97 159 LEU B O 1
ATOM 3375 N N . ARG B 1 160 ? -3.231 -29.658 -23.192 1 95.1 160 ARG B N 1
ATOM 3376 C CA . ARG B 1 160 ? -1.967 -28.962 -23.415 1 95.1 160 ARG B CA 1
ATOM 3377 C C . ARG B 1 160 ? -1.98 -28.216 -24.745 1 95.1 160 ARG B C 1
ATOM 3379 O O . ARG B 1 160 ? -1.49 -27.089 -24.834 1 95.1 160 ARG B O 1
ATOM 3386 N N . GLN B 1 161 ? -2.47 -28.855 -25.719 1 95.27 161 GLN B N 1
ATOM 3387 C CA . GLN B 1 161 ? -2.57 -28.227 -27.032 1 95.27 161 GLN B CA 1
ATOM 3388 C C . GLN B 1 161 ? -3.406 -26.952 -26.969 1 95.27 161 GLN B C 1
ATOM 3390 O O . GLN B 1 161 ? -3.058 -25.944 -27.588 1 95.27 161 GLN B O 1
ATOM 3395 N N . VAL B 1 162 ? -4.464 -27.047 -26.282 1 96.53 162 VAL B N 1
ATOM 3396 C CA . VAL B 1 162 ? -5.354 -25.9 -26.136 1 96.53 162 VAL B CA 1
ATOM 3397 C C . VAL B 1 162 ? -4.633 -24.778 -25.392 1 96.53 162 VAL B C 1
ATOM 3399 O O . VAL B 1 162 ? -4.626 -23.631 -25.843 1 96.53 162 VAL B O 1
ATOM 3402 N N . LEU B 1 163 ? -4.001 -25.094 -24.275 1 95.99 163 LEU B N 1
ATOM 3403 C CA . LEU B 1 163 ? -3.322 -24.103 -23.447 1 95.99 163 LEU B CA 1
ATOM 3404 C C . LEU B 1 163 ? -2.158 -23.469 -24.201 1 95.99 163 LEU B C 1
ATOM 3406 O O . LEU B 1 163 ? -1.944 -22.258 -24.115 1 95.99 163 LEU B O 1
ATOM 3410 N N . ASP B 1 164 ? -1.465 -24.237 -24.934 1 94.97 164 ASP B N 1
ATOM 3411 C CA . ASP B 1 164 ? -0.345 -23.731 -25.721 1 94.97 164 ASP B CA 1
ATOM 3412 C C . ASP B 1 164 ? -0.823 -22.752 -26.791 1 94.97 164 ASP B C 1
ATOM 3414 O O . ASP B 1 164 ? -0.195 -21.716 -27.017 1 94.97 164 ASP B O 1
ATOM 3418 N N . ALA B 1 165 ? -1.833 -23.168 -27.43 1 95.66 165 ALA B N 1
ATOM 3419 C CA . ALA B 1 165 ? -2.391 -22.314 -28.475 1 95.66 165 ALA B CA 1
ATOM 3420 C C . ALA B 1 165 ? -2.852 -20.976 -27.904 1 95.66 165 ALA B C 1
ATOM 3422 O O . ALA B 1 165 ? -2.604 -19.923 -28.496 1 95.66 165 ALA B O 1
ATOM 3423 N N . LEU B 1 166 ? -3.515 -21.044 -26.805 1 95.86 166 LEU B N 1
ATOM 3424 C CA . LEU B 1 166 ? -3.99 -19.827 -26.156 1 95.86 166 LEU B CA 1
ATOM 3425 C C . LEU B 1 166 ? -2.819 -18.973 -25.681 1 95.86 166 LEU B C 1
ATOM 3427 O O . LEU B 1 166 ? -2.866 -17.744 -25.771 1 95.86 166 LEU B O 1
ATOM 3431 N N . SER B 1 167 ? -1.834 -19.544 -25.151 1 94.52 167 SER B N 1
ATOM 3432 C CA . SER B 1 167 ? -0.648 -18.831 -24.688 1 94.52 167 SER B CA 1
ATOM 3433 C C . SER B 1 167 ? 0.05 -18.114 -25.838 1 94.52 167 SER B C 1
ATOM 3435 O O . SER B 1 167 ? 0.603 -17.027 -25.655 1 94.52 167 SER B O 1
ATOM 3437 N N . ALA B 1 168 ? -0.018 -18.729 -26.973 1 94.66 168 ALA B N 1
ATOM 3438 C CA . ALA B 1 168 ? 0.606 -18.15 -28.16 1 94.66 168 ALA B CA 1
ATOM 3439 C C . ALA B 1 168 ? -0.209 -16.974 -28.69 1 94.66 168 ALA B C 1
ATOM 3441 O O . ALA B 1 168 ? 0.345 -16.04 -29.275 1 94.66 168 ALA B O 1
ATOM 3442 N N . GLU B 1 169 ? -1.492 -17.07 -28.528 1 96.26 169 GLU B N 1
ATOM 3443 C CA . GLU B 1 169 ? -2.407 -16.021 -28.969 1 96.26 169 GLU B CA 1
ATOM 3444 C C . GLU B 1 169 ? -3.43 -15.69 -27.887 1 96.26 169 GLU B C 1
ATOM 3446 O O . GLU B 1 169 ? -4.618 -15.982 -28.038 1 96.26 169 GLU B O 1
ATOM 3451 N N . PRO B 1 170 ? -3.061 -14.94 -26.926 1 95.98 170 PRO B N 1
ATOM 3452 C CA . PRO B 1 170 ? -3.93 -14.678 -25.777 1 95.98 170 PRO B CA 1
ATOM 3453 C C . PRO B 1 170 ? -5.18 -13.885 -26.151 1 95.98 170 PRO B C 1
ATOM 3455 O O . PRO B 1 170 ? -6.154 -13.867 -25.394 1 95.98 170 PRO B O 1
ATOM 3458 N N . GLY B 1 171 ? -5.166 -13.295 -27.284 1 96.68 171 GLY B N 1
ATOM 3459 C CA . GLY B 1 171 ? -6.304 -12.5 -27.719 1 96.68 171 GLY B CA 1
ATOM 3460 C C . GLY B 1 171 ? -7.374 -13.32 -28.415 1 96.68 171 GLY B C 1
ATOM 3461 O O . GLY B 1 171 ? -8.421 -12.79 -28.793 1 96.68 171 GLY B O 1
ATOM 3462 N N . ASP B 1 172 ? -7.138 -14.59 -28.661 1 96.22 172 ASP B N 1
ATOM 3463 C CA . ASP B 1 172 ? -8.091 -15.475 -29.324 1 96.22 172 ASP B CA 1
ATOM 3464 C C . ASP B 1 172 ? -9.37 -15.619 -28.503 1 96.22 172 ASP B C 1
ATOM 3466 O O . ASP B 1 172 ? -9.348 -16.17 -27.401 1 96.22 172 ASP B O 1
ATOM 3470 N N . ASN B 1 173 ? -10.481 -15.223 -28.967 1 96.64 173 ASN B N 1
ATOM 3471 C CA . ASN B 1 173 ? -11.735 -15.194 -28.22 1 96.64 173 ASN B CA 1
ATOM 3472 C C . ASN B 1 173 ? -12.632 -16.373 -28.585 1 96.64 173 ASN B C 1
ATOM 3474 O O . ASN B 1 173 ? -13.818 -16.382 -28.251 1 96.64 173 ASN B O 1
ATOM 3478 N N . ARG B 1 174 ? -12.067 -17.36 -29.214 1 95.4 174 ARG B N 1
ATOM 3479 C CA . ARG B 1 174 ? -12.863 -18.533 -29.558 1 95.4 174 ARG B CA 1
ATOM 3480 C C . ARG B 1 174 ? -13.494 -19.151 -28.314 1 95.4 174 ARG B C 1
ATOM 3482 O O . ARG B 1 174 ? -12.855 -19.23 -27.262 1 95.4 174 ARG B O 1
ATOM 3489 N N . PRO B 1 175 ? -14.782 -19.497 -28.476 1 96.77 175 PRO B N 1
ATOM 3490 C CA . PRO B 1 175 ? -15.435 -20.14 -27.333 1 96.77 175 PRO B CA 1
ATOM 3491 C C . PRO B 1 175 ? -14.927 -21.559 -27.085 1 96.77 175 PRO B C 1
ATOM 3493 O O . PRO B 1 175 ? -14.263 -22.14 -27.947 1 96.77 175 PRO B O 1
ATOM 3496 N N . LEU B 1 176 ? -15.213 -22.028 -25.95 1 97.25 176 LEU B N 1
ATOM 3497 C CA . LEU B 1 176 ? -14.748 -23.343 -25.523 1 97.25 176 LEU B CA 1
ATOM 3498 C C . LEU B 1 176 ? -15.149 -24.415 -26.531 1 97.25 176 LEU B C 1
ATOM 3500 O O . LEU B 1 176 ? -14.406 -25.373 -26.753 1 97.25 176 LEU B O 1
ATOM 3504 N N . ALA B 1 177 ? -16.312 -24.265 -27.14 1 97.35 177 ALA B N 1
ATOM 3505 C CA . ALA B 1 177 ? -16.839 -25.239 -28.092 1 97.35 177 ALA B CA 1
ATOM 3506 C C . ALA B 1 177 ? -15.901 -25.405 -29.284 1 97.35 177 ALA B C 1
ATOM 3508 O O . ALA B 1 177 ? -15.708 -26.517 -29.78 1 97.35 177 ALA B O 1
ATOM 3509 N N . ASP B 1 178 ? -15.337 -24.37 -29.765 1 97.56 178 ASP B N 1
ATOM 3510 C CA . ASP B 1 178 ? -14.434 -24.402 -30.911 1 97.56 178 ASP B CA 1
ATOM 3511 C C . ASP B 1 178 ? -13.12 -25.095 -30.556 1 97.56 178 ASP B C 1
ATOM 3513 O O . ASP B 1 178 ? -12.544 -25.806 -31.382 1 97.56 178 ASP B O 1
ATOM 3517 N N . TRP B 1 179 ? -12.632 -24.865 -29.366 1 97.12 179 TRP B N 1
ATOM 3518 C CA . TRP B 1 179 ? -11.421 -25.527 -28.893 1 97.12 179 TRP B CA 1
ATOM 3519 C C . TRP B 1 179 ? -11.648 -27.026 -28.729 1 97.12 179 TRP B C 1
ATOM 3521 O O . TRP B 1 179 ? -10.774 -27.832 -29.056 1 97.12 179 TRP B O 1
ATOM 3531 N N . ALA B 1 180 ? -12.799 -27.345 -28.149 1 97.31 180 ALA B N 1
ATOM 3532 C CA . ALA B 1 180 ? -13.158 -28.751 -27.985 1 97.31 180 ALA B CA 1
ATOM 3533 C C . ALA B 1 180 ? -13.128 -29.484 -29.324 1 97.31 180 ALA B C 1
ATOM 3535 O O . ALA B 1 180 ? -12.602 -30.595 -29.418 1 97.31 180 ALA B O 1
ATOM 3536 N N . ALA B 1 181 ? -13.682 -28.801 -30.338 1 96.99 181 ALA B N 1
ATOM 3537 C CA . ALA B 1 181 ? -13.703 -29.375 -31.681 1 96.99 181 ALA B CA 1
ATOM 3538 C C . ALA B 1 181 ? -12.287 -29.625 -32.193 1 96.99 181 ALA B C 1
ATOM 3540 O O . ALA B 1 181 ? -12.027 -30.636 -32.849 1 96.99 181 ALA B O 1
ATOM 3541 N N . ARG B 1 182 ? -11.377 -28.796 -31.863 1 94.61 182 ARG B N 1
ATOM 3542 C CA . ARG B 1 182 ? -9.992 -28.872 -32.316 1 94.61 182 ARG B CA 1
ATOM 3543 C C . ARG B 1 182 ? -9.29 -30.092 -31.729 1 94.61 182 ARG B C 1
ATOM 3545 O O . ARG B 1 182 ? -8.408 -30.673 -32.365 1 94.61 182 ARG B O 1
ATOM 3552 N N . VAL B 1 183 ? -9.699 -30.407 -30.513 1 95.64 183 VAL B N 1
ATOM 3553 C CA . VAL B 1 183 ? -9.033 -31.535 -29.871 1 95.64 183 VAL B CA 1
ATOM 3554 C C . VAL B 1 183 ? -9.959 -32.749 -29.868 1 95.64 183 VAL B C 1
ATOM 3556 O O . VAL B 1 183 ? -9.735 -33.707 -29.125 1 95.64 183 VAL B O 1
ATOM 3559 N N . HIS B 1 184 ? -11.071 -32.659 -30.576 1 96.16 184 HIS B N 1
ATOM 3560 C CA . HIS B 1 184 ? -11.973 -33.758 -30.901 1 96.16 184 HIS B CA 1
ATOM 3561 C C . HIS B 1 184 ? -12.659 -34.297 -29.65 1 96.16 184 HIS B C 1
ATOM 3563 O O . HIS B 1 184 ? -12.709 -35.511 -29.439 1 96.16 184 HIS B O 1
ATOM 3569 N N . VAL B 1 185 ? -13.144 -33.433 -28.797 1 96.4 185 VAL B N 1
ATOM 3570 C CA . VAL B 1 185 ? -13.978 -33.797 -27.656 1 96.4 185 VAL B CA 1
ATOM 3571 C C . VAL B 1 185 ? -15.189 -32.869 -27.586 1 96.4 185 VAL B C 1
ATOM 3573 O O . VAL B 1 185 ? -15.276 -31.893 -28.334 1 96.4 185 VAL B O 1
ATOM 3576 N N . SER B 1 186 ? -16.144 -33.199 -26.705 1 97.34 186 SER B N 1
ATOM 3577 C CA . SER B 1 186 ? -17.29 -32.318 -26.505 1 97.34 186 SER B CA 1
ATOM 3578 C C . SER B 1 186 ? -16.924 -31.128 -25.623 1 97.34 186 SER B C 1
ATOM 3580 O O . SER B 1 186 ? -15.946 -31.18 -24.875 1 97.34 186 SER B O 1
ATOM 3582 N N . GLU B 1 187 ? -17.68 -30.106 -25.749 1 97.23 187 GLU B N 1
ATOM 3583 C CA . GLU B 1 187 ? -17.489 -28.935 -24.899 1 97.23 187 GLU B CA 1
ATOM 3584 C C . GLU B 1 187 ? -17.566 -29.308 -23.421 1 97.23 187 GLU B C 1
ATOM 3586 O O . GLU B 1 187 ? -16.783 -28.812 -22.609 1 97.23 187 GLU B O 1
ATOM 3591 N N . ARG B 1 188 ? -18.515 -30.165 -23.12 1 97.51 188 ARG B N 1
ATOM 3592 C CA . ARG B 1 188 ? -18.69 -30.609 -21.74 1 97.51 188 ARG B CA 1
ATOM 3593 C C . ARG B 1 188 ? -17.456 -31.353 -21.243 1 97.51 188 ARG B C 1
ATOM 3595 O O . ARG B 1 188 ? -17.014 -31.146 -20.111 1 97.51 188 ARG B O 1
ATOM 3602 N N . THR B 1 189 ? -16.931 -32.184 -22.07 1 96.46 189 THR B N 1
ATOM 3603 C CA . THR B 1 189 ? -15.747 -32.963 -21.724 1 96.46 189 THR B CA 1
ATOM 3604 C C . THR B 1 189 ? -14.549 -32.049 -21.482 1 96.46 189 THR B C 1
ATOM 3606 O O . THR B 1 189 ? -13.825 -32.214 -20.498 1 96.46 189 THR B O 1
ATOM 3609 N N . LEU B 1 190 ? -14.338 -31.1 -22.36 1 96.73 190 LEU B N 1
ATOM 3610 C CA . LEU B 1 190 ? -13.209 -30.19 -22.206 1 96.73 190 LEU B CA 1
ATOM 3611 C C . LEU B 1 190 ? -13.365 -29.337 -20.952 1 96.73 190 LEU B C 1
ATOM 3613 O O . LEU B 1 190 ? -12.394 -29.113 -20.224 1 96.73 190 LEU B O 1
ATOM 3617 N N . ALA B 1 191 ? -14.582 -28.864 -20.726 1 97.09 191 ALA B N 1
ATOM 3618 C CA . ALA B 1 191 ? -14.85 -28.08 -19.523 1 97.09 191 ALA B CA 1
ATOM 3619 C C . ALA B 1 191 ? -14.516 -28.875 -18.264 1 97.09 191 ALA B C 1
ATOM 3621 O O . ALA B 1 191 ? -13.92 -28.342 -17.325 1 97.09 191 ALA B O 1
ATOM 3622 N N . ARG B 1 192 ? -14.912 -30.104 -18.263 1 96.22 192 ARG B N 1
ATOM 3623 C CA . ARG B 1 192 ? -14.634 -30.982 -17.131 1 96.22 192 ARG B CA 1
ATOM 3624 C C . ARG B 1 192 ? -13.135 -31.207 -16.967 1 96.22 192 ARG B C 1
ATOM 3626 O O . ARG B 1 192 ? -12.638 -31.316 -15.844 1 96.22 192 ARG B O 1
ATOM 3633 N N . GLN B 1 193 ? -12.436 -31.321 -18.06 1 95.41 193 GLN B N 1
ATOM 3634 C CA . GLN B 1 193 ? -10.989 -31.511 -18.024 1 95.41 193 GLN B CA 1
ATOM 3635 C C . GLN B 1 193 ? -10.291 -30.305 -17.401 1 95.41 193 GLN B C 1
ATOM 3637 O O . GLN B 1 193 ? -9.323 -30.46 -16.653 1 95.41 193 GLN B O 1
ATOM 3642 N N . PHE B 1 194 ? -10.765 -29.116 -17.73 1 96.37 194 PHE B N 1
ATOM 3643 C CA . PHE B 1 194 ? -10.225 -27.907 -17.121 1 96.37 194 PHE B CA 1
ATOM 3644 C C . PHE B 1 194 ? -10.343 -27.964 -15.603 1 96.37 194 PHE B C 1
ATOM 3646 O O . PHE B 1 194 ? -9.358 -27.762 -14.89 1 96.37 194 PHE B O 1
ATOM 3653 N N . LEU B 1 195 ? -11.458 -28.292 -15.153 1 95.78 195 LEU B N 1
ATOM 3654 C CA . LEU B 1 195 ? -11.703 -28.328 -13.715 1 95.78 195 LEU B CA 1
ATOM 3655 C C . LEU B 1 195 ? -10.927 -29.465 -13.059 1 95.78 195 LEU B C 1
ATOM 3657 O O . LEU B 1 195 ? -10.337 -29.285 -11.992 1 95.78 195 LEU B O 1
ATOM 3661 N N . ARG B 1 196 ? -10.919 -30.581 -13.723 1 94.61 196 ARG B N 1
ATOM 3662 C CA . ARG B 1 196 ? -10.293 -31.771 -13.158 1 94.61 196 ARG B CA 1
ATOM 3663 C C . ARG B 1 196 ? -8.775 -31.628 -13.126 1 94.61 196 ARG B C 1
ATOM 3665 O O . ARG B 1 196 ? -8.138 -31.944 -12.119 1 94.61 196 ARG B O 1
ATOM 3672 N N . GLU B 1 197 ? -8.172 -31.139 -14.217 1 93.23 197 GLU B N 1
ATOM 3673 C CA . GLU B 1 197 ? -6.717 -31.124 -14.332 1 93.23 197 GLU B CA 1
ATOM 3674 C C . GLU B 1 197 ? -6.134 -29.822 -13.79 1 93.23 197 GLU B C 1
ATOM 3676 O O . GLU B 1 197 ? -5.042 -29.815 -13.218 1 93.23 197 GLU B O 1
ATOM 3681 N N . LEU B 1 198 ? -6.919 -28.756 -14.029 1 93.35 198 LEU B N 1
ATOM 3682 C CA . LEU B 1 198 ? -6.337 -27.456 -13.713 1 93.35 198 LEU B CA 1
ATOM 3683 C C . LEU B 1 198 ? -6.947 -26.882 -12.438 1 93.35 198 LEU B C 1
ATOM 3685 O O . LEU B 1 198 ? -6.402 -25.945 -11.851 1 93.35 198 LEU B O 1
ATOM 3689 N N . GLY B 1 199 ? -8.104 -27.303 -12.03 1 93.87 199 GLY B N 1
ATOM 3690 C CA . GLY B 1 199 ? -8.772 -26.818 -10.834 1 93.87 199 GLY B CA 1
ATOM 3691 C C . GLY B 1 199 ? -9.536 -25.527 -11.059 1 93.87 199 GLY B C 1
ATOM 3692 O O . GLY B 1 199 ? -10.146 -24.99 -10.132 1 93.87 199 GLY B O 1
ATOM 3693 N N . ILE B 1 200 ? -9.464 -25.014 -12.271 1 94.84 200 ILE B N 1
ATOM 3694 C CA . ILE B 1 200 ? -10.164 -23.775 -12.589 1 94.84 200 ILE B CA 1
ATOM 3695 C C . ILE B 1 200 ? -10.848 -23.902 -13.948 1 94.84 200 ILE B C 1
ATOM 3697 O O . ILE B 1 200 ? -10.521 -24.795 -14.733 1 94.84 200 ILE B O 1
ATOM 3701 N N . SER B 1 201 ? -11.817 -23.044 -14.213 1 97.13 201 SER B N 1
ATOM 3702 C CA . SER B 1 201 ? -12.574 -23.079 -15.46 1 97.13 201 SER B CA 1
ATOM 3703 C C . SER B 1 201 ? -11.765 -22.498 -16.615 1 97.13 201 SER B C 1
ATOM 3705 O O . SER B 1 201 ? -10.754 -21.827 -16.396 1 97.13 201 SER B O 1
ATOM 3707 N N . PHE B 1 202 ? -12.281 -22.755 -17.827 1 97.41 202 PHE B N 1
ATOM 3708 C CA . PHE B 1 202 ? -11.7 -22.197 -19.043 1 97.41 202 PHE B CA 1
ATOM 3709 C C . PHE B 1 202 ? -11.651 -20.676 -18.97 1 97.41 202 PHE B C 1
ATOM 3711 O O . PHE B 1 202 ? -10.626 -20.067 -19.284 1 97.41 202 PHE B O 1
ATOM 3718 N N . GLY B 1 203 ? -12.656 -20.077 -18.557 1 96.4 203 GLY B N 1
ATOM 3719 C CA . GLY B 1 203 ? -12.739 -18.629 -18.453 1 96.4 203 GLY B CA 1
ATOM 3720 C C . GLY B 1 203 ? -11.74 -18.043 -17.473 1 96.4 203 GLY B C 1
ATOM 3721 O O . GLY B 1 203 ? -11.07 -17.054 -17.778 1 96.4 203 GLY B O 1
ATOM 3722 N N . GLU B 1 204 ? -11.669 -18.657 -16.353 1 95.87 204 GLU B N 1
ATOM 3723 C CA . GLU B 1 204 ? -10.741 -18.182 -15.331 1 95.87 204 GLU B CA 1
ATOM 3724 C C . GLU B 1 204 ? -9.293 -18.312 -15.796 1 95.87 204 GLU B C 1
ATOM 3726 O O . GLU B 1 204 ? -8.479 -17.416 -15.567 1 95.87 204 GLU B O 1
ATOM 3731 N N . TRP B 1 205 ? -9.027 -19.448 -16.427 1 96.48 205 TRP B N 1
ATOM 3732 C CA . TRP B 1 205 ? -7.673 -19.656 -16.929 1 96.48 205 TRP B CA 1
ATOM 3733 C C . TRP B 1 205 ? -7.298 -18.584 -17.946 1 96.48 205 TRP B C 1
ATOM 3735 O O . TRP B 1 205 ? -6.21 -18.007 -17.878 1 96.48 205 TRP B O 1
ATOM 3745 N N . ARG B 1 206 ? -8.174 -18.356 -18.845 1 96.6 206 ARG B N 1
ATOM 3746 C CA . ARG B 1 206 ? -7.945 -17.346 -19.873 1 96.6 206 ARG B CA 1
ATOM 3747 C C . ARG B 1 206 ? -7.751 -15.966 -19.252 1 96.6 206 ARG B C 1
ATOM 3749 O O . ARG B 1 206 ? -6.89 -15.199 -19.687 1 96.6 206 ARG B O 1
ATOM 3756 N N . LEU B 1 207 ? -8.522 -15.698 -18.293 1 95.52 207 LEU B N 1
ATOM 3757 C CA . LEU B 1 207 ? -8.419 -14.424 -17.59 1 95.52 207 LEU B CA 1
ATOM 3758 C C . LEU B 1 207 ? -7.046 -14.269 -16.946 1 95.52 207 LEU B C 1
ATOM 3760 O O . LEU B 1 207 ? -6.409 -13.221 -17.077 1 95.52 207 LEU B O 1
ATOM 3764 N N . ARG B 1 208 ? -6.63 -15.257 -16.27 1 95.35 208 ARG B N 1
ATOM 3765 C CA . ARG B 1 208 ? -5.331 -15.225 -15.605 1 95.35 208 ARG B CA 1
ATOM 3766 C C . ARG B 1 208 ? -4.201 -15.076 -16.619 1 95.35 208 ARG B C 1
ATOM 3768 O O . ARG B 1 208 ? -3.247 -14.329 -16.387 1 95.35 208 ARG B O 1
ATOM 3775 N N . LEU B 1 209 ? -4.33 -15.784 -17.697 1 96.26 209 LEU B N 1
ATOM 3776 C CA . LEU B 1 209 ? -3.343 -15.672 -18.766 1 96.26 209 LEU B CA 1
ATOM 3777 C C . LEU B 1 209 ? -3.26 -14.24 -19.283 1 96.26 209 LEU B C 1
ATOM 3779 O O . LEU B 1 209 ? -2.167 -13.682 -19.406 1 96.26 209 LEU B O 1
ATOM 3783 N N . ARG B 1 210 ? -4.374 -13.717 -19.571 1 96.62 210 ARG B N 1
ATOM 3784 C CA . ARG B 1 210 ? -4.419 -12.37 -20.131 1 96.62 210 ARG B CA 1
ATOM 3785 C C . ARG B 1 210 ? -3.871 -11.347 -19.142 1 96.62 210 ARG B C 1
ATOM 3787 O O . ARG B 1 210 ? -3.214 -10.382 -19.538 1 96.62 210 ARG B O 1
ATOM 3794 N N . PHE B 1 211 ? -4.137 -11.575 -17.944 1 95.49 211 PHE B N 1
ATOM 3795 C CA . PHE B 1 211 ? -3.615 -10.68 -16.918 1 95.49 211 PHE B CA 1
ATOM 3796 C C . PHE B 1 211 ? -2.092 -10.723 -16.887 1 95.49 211 PHE B C 1
ATOM 3798 O O . PHE B 1 211 ? -1.436 -9.679 -16.862 1 95.49 211 PHE B O 1
ATOM 3805 N N . LEU B 1 212 ? -1.554 -11.895 -16.919 1 94.31 212 LEU B N 1
ATOM 3806 C CA . LEU B 1 212 ? -0.103 -12.047 -16.923 1 94.31 212 LEU B CA 1
ATOM 3807 C C . LEU B 1 212 ? 0.509 -11.374 -18.147 1 94.31 212 LEU B C 1
ATOM 3809 O O . LEU B 1 212 ? 1.501 -10.651 -18.031 1 94.31 212 LEU B O 1
ATOM 3813 N N . ARG B 1 213 ? -0.096 -11.551 -19.235 1 94.64 213 ARG B N 1
ATOM 3814 C CA . ARG B 1 213 ? 0.394 -10.966 -20.479 1 94.64 213 ARG B CA 1
ATOM 3815 C C . ARG B 1 213 ? 0.263 -9.447 -20.458 1 94.64 213 ARG B C 1
ATOM 3817 O O . ARG B 1 213 ? 1.086 -8.739 -21.041 1 94.64 213 ARG B O 1
ATOM 3824 N N . ALA B 1 214 ? -0.786 -9.049 -19.867 1 95.6 214 ALA B N 1
ATOM 3825 C CA . ALA B 1 214 ? -0.979 -7.608 -19.725 1 95.6 214 ALA B CA 1
ATOM 3826 C C . ALA B 1 214 ? 0.164 -6.977 -18.934 1 95.6 214 ALA B C 1
ATOM 3828 O O . ALA B 1 214 ? 0.694 -5.933 -19.322 1 95.6 214 ALA B O 1
ATOM 3829 N N . ILE B 1 215 ? 0.49 -7.578 -17.87 1 91.99 215 ILE B N 1
ATOM 3830 C CA . ILE B 1 215 ? 1.579 -7.082 -17.037 1 91.99 215 ILE B CA 1
ATOM 3831 C C . ILE B 1 215 ? 2.867 -7.018 -17.855 1 91.99 215 ILE B C 1
ATOM 3833 O O . ILE B 1 215 ? 3.57 -6.004 -17.84 1 91.99 215 ILE B O 1
ATOM 3837 N N . GLU B 1 216 ? 3.138 -8.032 -18.57 1 89.24 216 GLU B N 1
ATOM 3838 C CA . GLU B 1 216 ? 4.34 -8.087 -19.397 1 89.24 216 GLU B CA 1
ATOM 3839 C C . GLU B 1 216 ? 4.342 -6.974 -20.441 1 89.24 216 GLU B C 1
ATOM 3841 O O . GLU B 1 216 ? 5.366 -6.325 -20.663 1 89.24 216 GLU B O 1
ATOM 3846 N N . ALA B 1 217 ? 3.251 -6.811 -21.049 1 92.45 217 ALA B N 1
ATOM 3847 C CA . ALA B 1 217 ? 3.123 -5.792 -22.087 1 92.45 217 ALA B CA 1
ATOM 3848 C C . ALA B 1 217 ? 3.292 -4.391 -21.505 1 92.45 217 ALA B C 1
ATOM 3850 O O . ALA B 1 217 ? 3.901 -3.521 -22.133 1 92.45 217 ALA B O 1
ATOM 3851 N N . LEU B 1 218 ? 2.745 -4.233 -20.372 1 89.86 218 LEU B N 1
ATOM 3852 C CA . LEU B 1 218 ? 2.88 -2.945 -19.7 1 89.86 218 LEU B CA 1
ATOM 3853 C C . LEU B 1 218 ? 4.34 -2.656 -19.368 1 89.86 218 LEU B C 1
ATOM 3855 O O . LEU B 1 218 ? 4.812 -1.532 -19.552 1 89.86 218 LEU B O 1
ATOM 3859 N N . GLU B 1 219 ? 4.969 -3.655 -18.91 1 83.7 219 GLU B N 1
ATOM 3860 C CA . GLU B 1 219 ? 6.381 -3.51 -18.568 1 83.7 219 GLU B CA 1
ATOM 3861 C C . GLU B 1 219 ? 7.218 -3.191 -19.803 1 83.7 219 GLU B C 1
ATOM 3863 O O . GLU B 1 219 ? 8.235 -2.501 -19.708 1 83.7 219 GLU B O 1
ATOM 3868 N N . ALA B 1 220 ? 6.747 -3.612 -20.912 1 83.43 220 ALA B N 1
ATOM 3869 C CA . ALA B 1 220 ? 7.443 -3.386 -22.176 1 83.43 220 ALA B CA 1
ATOM 3870 C C . ALA B 1 220 ? 7.111 -2.01 -22.747 1 83.43 220 ALA B C 1
ATOM 3872 O O . ALA B 1 220 ? 7.632 -1.623 -23.795 1 83.43 220 ALA B O 1
ATOM 3873 N N . GLY B 1 221 ? 6.179 -1.318 -22.104 1 85.32 221 GLY B N 1
ATOM 3874 C CA . GLY B 1 221 ? 5.894 0.058 -22.481 1 85.32 221 GLY B CA 1
ATOM 3875 C C . GLY B 1 221 ? 4.859 0.172 -23.584 1 85.32 221 GLY B C 1
ATOM 3876 O O . GLY B 1 221 ? 4.694 1.239 -24.179 1 85.32 221 GLY B O 1
ATOM 3877 N N . LEU B 1 222 ? 4.163 -0.851 -23.884 1 90.1 222 LEU B N 1
ATOM 3878 C CA . LEU B 1 222 ? 3.164 -0.821 -24.947 1 90.1 222 LEU B CA 1
ATOM 3879 C C . LEU B 1 222 ? 1.97 0.04 -24.548 1 90.1 222 LEU B C 1
ATOM 3881 O O . LEU B 1 222 ? 1.602 0.091 -23.372 1 90.1 222 LEU B O 1
ATOM 3885 N N . PRO B 1 223 ? 1.332 0.677 -25.512 1 91.73 223 PRO B N 1
ATOM 3886 C CA . PRO B 1 223 ? 0.151 1.491 -25.216 1 91.73 223 PRO B CA 1
ATOM 3887 C C . PRO B 1 223 ? -1.04 0.656 -24.752 1 91.73 223 PRO B C 1
ATOM 3889 O O . PRO B 1 223 ? -1.235 -0.465 -25.228 1 91.73 223 PRO B O 1
ATOM 3892 N N . ILE B 1 224 ? -1.826 1.245 -23.965 1 92.15 224 ILE B N 1
ATOM 3893 C CA . ILE B 1 224 ? -2.945 0.56 -23.327 1 92.15 224 ILE B CA 1
ATOM 3894 C C . ILE B 1 224 ? -3.89 0.012 -24.394 1 92.15 224 ILE B C 1
ATOM 3896 O O . ILE B 1 224 ? -4.342 -1.132 -24.304 1 92.15 224 ILE B O 1
ATOM 3900 N N . GLN B 1 225 ? -4.179 0.842 -25.384 1 92.74 225 GLN B N 1
ATOM 3901 C CA . GLN B 1 225 ? -5.096 0.43 -26.441 1 92.74 225 GLN B CA 1
ATOM 3902 C C . GLN B 1 225 ? -4.546 -0.769 -27.21 1 92.74 225 GLN B C 1
ATOM 3904 O O . GLN B 1 225 ? -5.295 -1.68 -27.567 1 92.74 225 GLN B O 1
ATOM 3909 N N . ALA B 1 226 ? -3.309 -0.76 -27.491 1 95.12 226 ALA B N 1
ATOM 3910 C CA . ALA B 1 226 ? -2.667 -1.863 -28.203 1 95.12 226 ALA B CA 1
ATOM 3911 C C . ALA B 1 226 ? -2.727 -3.151 -27.388 1 95.12 226 ALA B C 1
ATOM 3913 O O . ALA B 1 226 ? -2.999 -4.225 -27.931 1 95.12 226 ALA B O 1
ATOM 3914 N N . ILE B 1 227 ? -2.479 -2.995 -26.096 1 96.94 227 ILE B N 1
ATOM 3915 C CA . ILE B 1 227 ? -2.529 -4.15 -25.207 1 96.94 227 ILE B CA 1
ATOM 3916 C C . ILE B 1 227 ? -3.938 -4.738 -25.204 1 96.94 227 ILE B C 1
ATOM 3918 O O . ILE B 1 227 ? -4.11 -5.955 -25.309 1 96.94 227 ILE B O 1
ATOM 3922 N N . ALA B 1 228 ? -4.92 -3.858 -25.1 1 96.75 228 ALA B N 1
ATOM 3923 C CA . ALA B 1 228 ? -6.315 -4.29 -25.087 1 96.75 228 ALA B CA 1
ATOM 3924 C C . ALA B 1 228 ? -6.649 -5.105 -26.333 1 96.75 228 ALA B C 1
ATOM 3926 O O . ALA B 1 228 ? -7.188 -6.21 -26.234 1 96.75 228 ALA B O 1
ATOM 3927 N N . PHE B 1 229 ? -6.3 -4.577 -27.434 1 94.78 229 PHE B N 1
ATOM 3928 C CA . PHE B 1 229 ? -6.593 -5.221 -28.708 1 94.78 229 PHE B CA 1
ATOM 3929 C C . PHE B 1 229 ? -5.847 -6.544 -28.831 1 94.78 229 PHE B C 1
ATOM 3931 O O . PHE B 1 229 ? -6.431 -7.558 -29.22 1 94.78 229 PHE B O 1
ATOM 3938 N N . ASP B 1 230 ? -4.604 -6.56 -28.505 1 95.73 230 ASP B N 1
ATOM 3939 C CA . ASP B 1 230 ? -3.767 -7.751 -28.621 1 95.73 230 ASP B CA 1
ATOM 3940 C C . ASP B 1 230 ? -4.283 -8.873 -27.723 1 95.73 230 ASP B C 1
ATOM 3942 O O . ASP B 1 230 ? -4.106 -10.053 -28.032 1 95.73 230 ASP B O 1
ATOM 3946 N N . LEU B 1 231 ? -4.944 -8.465 -26.663 1 97.44 231 LEU B N 1
ATOM 3947 C CA . LEU B 1 231 ? -5.415 -9.464 -25.71 1 97.44 231 LEU B CA 1
ATOM 3948 C C . LEU B 1 231 ? -6.878 -9.81 -25.963 1 97.44 231 LEU B C 1
ATOM 3950 O O . LEU B 1 231 ? -7.476 -10.587 -25.214 1 97.44 231 LEU B O 1
ATOM 3954 N N . GLY B 1 232 ? -7.48 -9.205 -27.011 1 96.19 232 GLY B N 1
ATOM 3955 C CA . GLY B 1 232 ? -8.783 -9.632 -27.495 1 96.19 232 GLY B CA 1
ATOM 3956 C C . GLY B 1 232 ? -9.933 -8.865 -26.87 1 96.19 232 GLY B C 1
ATOM 3957 O O . GLY B 1 232 ? -11.087 -9.29 -26.953 1 96.19 232 GLY B O 1
ATOM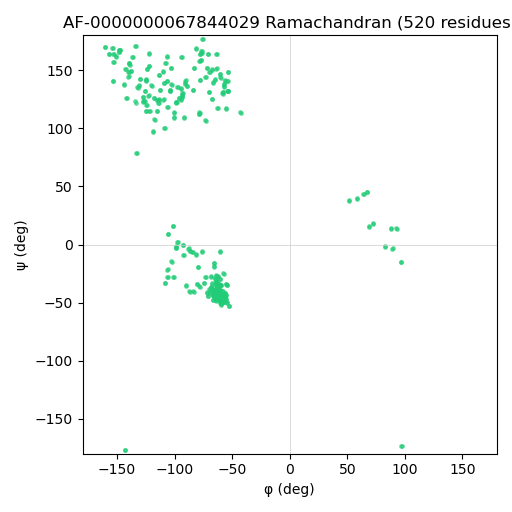 3958 N N . TYR B 1 233 ? -9.622 -7.791 -26.232 1 96.49 233 TYR B N 1
ATOM 3959 C CA . TYR B 1 233 ? -10.708 -7.003 -25.661 1 96.49 233 TYR B CA 1
ATOM 3960 C C . TYR B 1 233 ? -11.321 -6.08 -26.708 1 96.49 233 TYR B C 1
ATOM 3962 O O . TYR B 1 233 ? -10.624 -5.595 -27.602 1 96.49 233 TYR B O 1
ATOM 3970 N N . SER B 1 234 ? -12.573 -5.804 -26.486 1 93 234 SER B N 1
ATOM 3971 C CA . SER B 1 234 ? -13.312 -5.006 -27.458 1 93 234 SER B CA 1
ATOM 3972 C C . SER B 1 234 ? -13.006 -3.52 -27.301 1 93 234 SER B C 1
ATOM 3974 O O . SER B 1 234 ? -13.259 -2.729 -28.213 1 93 234 SER B O 1
ATOM 3976 N N . SER B 1 235 ? -12.477 -3.151 -26.087 1 93.87 235 SER B N 1
ATOM 3977 C CA . SER B 1 235 ? -12.154 -1.752 -25.826 1 93.87 235 SER B CA 1
ATOM 3978 C C . SER B 1 235 ? -11.104 -1.623 -24.727 1 93.87 235 SER B C 1
ATOM 3980 O O . SER B 1 235 ? -10.89 -2.558 -23.953 1 93.87 235 SER B O 1
ATOM 3982 N N . ALA B 1 236 ? -10.597 -0.48 -24.736 1 92.03 236 ALA B N 1
ATOM 3983 C CA . ALA B 1 236 ? -9.658 -0.177 -23.659 1 92.03 236 ALA B CA 1
ATOM 3984 C C . ALA B 1 236 ? -10.353 -0.203 -22.301 1 92.03 236 ALA B C 1
ATOM 3986 O O . ALA B 1 236 ? -9.773 -0.648 -21.308 1 92.03 236 ALA B O 1
ATOM 3987 N N . SER B 1 237 ? -11.547 0.181 -22.275 1 90.24 237 SER B N 1
ATOM 3988 C CA . SER B 1 237 ? -12.312 0.227 -21.034 1 90.24 237 SER B CA 1
ATOM 3989 C C . SER B 1 237 ? -12.521 -1.171 -20.46 1 90.24 237 SER B C 1
ATOM 3991 O O . SER B 1 237 ? -12.398 -1.376 -19.251 1 90.24 237 SER B O 1
ATOM 3993 N N . ALA B 1 238 ? -12.842 -2.056 -21.316 1 92.74 238 ALA B N 1
ATOM 3994 C CA . ALA B 1 238 ? -13.041 -3.435 -20.879 1 92.74 238 ALA B CA 1
ATOM 3995 C C . ALA B 1 238 ? -11.747 -4.028 -20.328 1 92.74 238 ALA B C 1
ATOM 3997 O O . ALA B 1 238 ? -11.764 -4.748 -19.327 1 92.74 238 ALA B O 1
ATOM 3998 N N . PHE B 1 239 ? -10.693 -3.728 -20.978 1 95.98 239 PHE B N 1
ATOM 3999 C CA . PHE B 1 239 ? -9.383 -4.187 -20.531 1 95.98 239 PHE B CA 1
ATOM 4000 C C . PHE B 1 239 ? -9.033 -3.587 -19.174 1 95.98 239 PHE B C 1
ATOM 4002 O O . PHE B 1 239 ? -8.574 -4.296 -18.276 1 95.98 239 PHE B O 1
ATOM 4009 N N . ILE B 1 240 ? -9.239 -2.357 -19.033 1 90.4 240 ILE B N 1
ATOM 4010 C CA . ILE B 1 240 ? -8.924 -1.648 -17.798 1 90.4 240 ILE B CA 1
ATOM 4011 C C . ILE B 1 240 ? -9.738 -2.231 -16.645 1 90.4 240 ILE B C 1
ATOM 4013 O O . ILE B 1 240 ? -9.213 -2.436 -15.548 1 90.4 240 ILE B O 1
ATOM 4017 N N . ALA B 1 241 ? -10.958 -2.554 -16.896 1 89.3 241 ALA B N 1
ATOM 4018 C CA . ALA B 1 241 ? -11.824 -3.141 -15.878 1 89.3 241 ALA B CA 1
ATOM 4019 C C . ALA B 1 241 ? -11.292 -4.496 -15.419 1 89.3 241 ALA B C 1
ATOM 4021 O O . ALA B 1 241 ? -11.251 -4.78 -14.22 1 89.3 241 ALA B O 1
ATOM 4022 N N . MET B 1 242 ? -10.945 -5.25 -16.324 1 91.64 242 MET B N 1
ATOM 4023 C CA . MET B 1 242 ? -10.377 -6.556 -16.001 1 91.64 242 MET B CA 1
ATOM 4024 C C . MET B 1 242 ? -9.104 -6.406 -15.176 1 91.64 242 MET B C 1
ATOM 4026 O O . MET B 1 242 ? -8.947 -7.062 -14.144 1 91.64 242 MET B O 1
ATOM 4030 N N . PHE B 1 243 ? -8.219 -5.563 -15.67 1 93.01 243 PHE B N 1
ATOM 4031 C CA . PHE B 1 243 ? -6.936 -5.361 -15.007 1 93.01 243 PHE B CA 1
ATOM 4032 C C . PHE B 1 243 ? -7.137 -4.885 -13.573 1 93.01 243 PHE B C 1
ATOM 4034 O O . PHE B 1 243 ? -6.482 -5.378 -12.652 1 93.01 243 PHE B O 1
ATOM 4041 N N . GLN B 1 244 ? -8.044 -4.073 -13.435 1 86.32 244 GLN B N 1
ATOM 4042 C CA . GLN B 1 244 ? -8.323 -3.517 -12.115 1 86.32 244 GLN B CA 1
ATOM 4043 C C . GLN B 1 244 ? -8.855 -4.589 -11.168 1 86.32 244 GLN B C 1
ATOM 4045 O O . GLN B 1 244 ? -8.517 -4.601 -9.983 1 86.32 244 GLN B O 1
ATOM 4050 N N . ARG B 1 245 ? -9.647 -5.401 -11.624 1 85.71 245 ARG B N 1
ATOM 4051 C CA . ARG B 1 245 ? -10.206 -6.478 -10.814 1 85.71 245 ARG B CA 1
ATOM 4052 C C . ARG B 1 245 ? -9.11 -7.416 -10.318 1 85.71 245 ARG B C 1
ATOM 4054 O O . ARG B 1 245 ? -9.166 -7.902 -9.186 1 85.71 245 ARG B O 1
ATOM 4061 N N . GLN B 1 246 ? -8.17 -7.582 -11.173 1 86.61 246 GLN B N 1
ATOM 4062 C CA . GLN B 1 246 ? -7.119 -8.542 -10.853 1 86.61 246 GLN B CA 1
ATOM 4063 C C . GLN B 1 246 ? -6.007 -7.89 -10.036 1 86.61 246 GLN B C 1
ATOM 4065 O O . GLN B 1 246 ? -5.46 -8.507 -9.12 1 86.61 246 GLN B O 1
ATOM 4070 N N . ALA B 1 247 ? -5.631 -6.679 -10.364 1 82.58 247 ALA B N 1
ATOM 4071 C CA . ALA B 1 247 ? -4.455 -6.028 -9.793 1 82.58 247 ALA B CA 1
ATOM 4072 C C . ALA B 1 247 ? -4.854 -5.015 -8.723 1 82.58 247 ALA B C 1
ATOM 4074 O O . ALA B 1 247 ? -4.006 -4.529 -7.972 1 82.58 247 ALA B O 1
ATOM 4075 N N . ARG B 1 248 ? -6.06 -4.679 -8.698 1 73.66 248 ARG B N 1
ATOM 4076 C CA . ARG B 1 248 ? -6.601 -3.692 -7.769 1 73.66 248 ARG B CA 1
ATOM 4077 C C . ARG B 1 248 ? -6.091 -2.293 -8.098 1 73.66 248 ARG B C 1
ATOM 4079 O O . ARG B 1 248 ? -6.05 -1.421 -7.228 1 73.66 248 ARG B O 1
ATOM 4086 N N . CYS B 1 249 ? -5.529 -2.126 -9.323 1 74.36 249 CYS B N 1
ATOM 4087 C CA . CYS B 1 249 ? -5.137 -0.84 -9.887 1 74.36 249 CYS B CA 1
ATOM 4088 C C . CYS B 1 249 ? -5.286 -0.841 -11.404 1 74.36 249 CYS B C 1
ATOM 4090 O O . CYS B 1 249 ? -5.422 -1.9 -12.018 1 74.36 249 CYS B O 1
ATOM 4092 N N . THR B 1 250 ? -5.253 0.345 -11.994 1 79.53 250 THR B N 1
ATOM 4093 C CA . THR B 1 250 ? -5.336 0.425 -13.448 1 79.53 250 THR B CA 1
ATOM 4094 C C . THR B 1 250 ? -3.995 0.073 -14.087 1 79.53 250 THR B C 1
ATOM 4096 O O . THR B 1 250 ? -2.958 0.105 -13.422 1 79.53 250 THR B O 1
ATOM 4099 N N . PRO B 1 251 ? -4.018 -0.209 -15.385 1 86.13 251 PRO B N 1
ATOM 4100 C CA . PRO B 1 251 ? -2.765 -0.485 -16.091 1 86.13 251 PRO B CA 1
ATOM 4101 C C . PRO B 1 251 ? -1.781 0.681 -16.025 1 86.13 251 PRO B C 1
ATOM 4103 O O . PRO B 1 251 ? -0.584 0.472 -15.812 1 86.13 251 PRO B O 1
ATOM 4106 N N . GLU B 1 252 ? -2.198 1.767 -16.216 1 76.93 252 GLU B N 1
ATOM 4107 C CA . GLU B 1 252 ? -1.322 2.934 -16.175 1 76.93 252 GLU B CA 1
ATOM 4108 C C . GLU B 1 252 ? -0.73 3.131 -14.782 1 76.93 252 GLU B C 1
ATOM 4110 O O . GLU B 1 252 ? 0.452 3.454 -14.644 1 76.93 252 GLU B O 1
ATOM 4115 N N . GLN B 1 253 ? -1.56 2.926 -13.776 1 70.79 253 GLN B N 1
ATOM 4116 C CA . GLN B 1 253 ? -1.079 2.988 -12.4 1 70.79 253 GLN B CA 1
ATOM 4117 C C . GLN B 1 253 ? 0.012 1.951 -12.151 1 70.79 253 GLN B C 1
ATOM 4119 O O . GLN B 1 253 ? 1.015 2.242 -11.495 1 70.79 253 GLN B O 1
ATOM 4124 N N . TYR B 1 254 ? -0.284 0.83 -12.676 1 80.97 254 TYR B N 1
ATOM 4125 C CA . TYR B 1 254 ? 0.692 -0.247 -12.555 1 80.97 254 TYR B CA 1
ATOM 4126 C C . TYR B 1 254 ? 2.032 0.162 -13.156 1 80.97 254 TYR B C 1
ATOM 4128 O O . TYR B 1 254 ? 3.082 -0.045 -12.544 1 80.97 254 TYR B O 1
ATOM 4136 N N . ARG B 1 255 ? 2.065 0.769 -14.311 1 78.65 255 ARG B N 1
ATOM 4137 C CA . ARG B 1 255 ? 3.274 1.212 -14.996 1 78.65 255 ARG B CA 1
ATOM 4138 C C . ARG B 1 255 ? 4.038 2.229 -14.154 1 78.65 255 ARG B C 1
ATOM 4140 O O . ARG B 1 255 ? 5.268 2.182 -14.08 1 78.65 255 ARG B O 1
ATOM 4147 N N . ARG B 1 256 ? 3.412 2.998 -13.621 1 67.19 256 ARG B N 1
ATOM 4148 C CA . ARG B 1 256 ? 4.035 4.084 -12.87 1 67.19 256 ARG B CA 1
ATOM 4149 C C . ARG B 1 256 ? 4.664 3.567 -11.581 1 67.19 256 ARG B C 1
ATOM 4151 O O . ARG B 1 256 ? 5.722 4.045 -11.165 1 67.19 256 ARG B O 1
ATOM 4158 N N . GLN B 1 257 ? 3.897 2.663 -10.957 1 66.08 257 GLN B N 1
ATOM 4159 C CA . GLN B 1 257 ? 4.43 2.059 -9.74 1 66.08 257 GLN B CA 1
ATOM 4160 C C . GLN B 1 257 ? 5.742 1.33 -10.017 1 66.08 257 GLN B C 1
ATOM 4162 O O . GLN B 1 257 ? 6.613 1.257 -9.147 1 66.08 257 GLN B O 1
ATOM 4167 N N . ALA B 1 258 ? 5.775 0.787 -11.151 1 62.69 258 ALA B N 1
ATOM 4168 C CA . ALA B 1 258 ? 6.986 0.084 -11.565 1 62.69 258 ALA B CA 1
ATOM 4169 C C . ALA B 1 258 ? 8.165 1.046 -11.685 1 62.69 258 ALA B C 1
ATOM 4171 O O . ALA B 1 258 ? 9.306 0.677 -11.4 1 62.69 258 ALA B O 1
ATOM 4172 N N . ARG B 1 259 ? 7.82 2.244 -12.06 1 57.19 259 ARG B N 1
ATOM 4173 C CA . ARG B 1 259 ? 8.87 3.238 -12.259 1 57.19 259 ARG B CA 1
ATOM 4174 C C . ARG B 1 259 ? 9.315 3.837 -10.929 1 57.19 259 ARG B C 1
ATOM 4176 O O . ARG B 1 259 ? 10.473 4.232 -10.777 1 57.19 259 ARG B O 1
ATOM 4183 N N . THR B 1 260 ? 8.342 3.957 -10.021 1 49.83 260 THR B N 1
ATOM 4184 C CA . THR B 1 260 ? 8.674 4.585 -8.746 1 49.83 260 THR B CA 1
ATOM 4185 C C . THR B 1 260 ? 9.29 3.57 -7.788 1 49.83 260 THR B C 1
ATOM 4187 O O . THR B 1 260 ? 10.042 3.939 -6.883 1 49.83 260 THR B O 1
ATOM 4190 N N . GLY B 1 261 ? 8.736 2.363 -7.778 1 48.51 261 GLY B N 1
ATOM 4191 C CA . GLY B 1 261 ? 9.337 1.386 -6.885 1 48.51 261 GLY B CA 1
ATOM 4192 C C . GLY B 1 261 ? 10.789 1.094 -7.21 1 48.51 261 GLY B C 1
ATOM 4193 O O . GLY B 1 261 ? 11.419 0.253 -6.564 1 48.51 261 GLY B O 1
ATOM 4194 N N . ARG B 1 262 ? 11.248 1.661 -8.305 1 41.53 262 ARG B N 1
ATOM 4195 C CA . ARG B 1 262 ? 12.681 1.537 -8.547 1 41.53 262 ARG B CA 1
ATOM 4196 C C . ARG B 1 262 ? 13.462 2.59 -7.768 1 41.53 262 ARG B C 1
ATOM 4198 O O . ARG B 1 262 ? 12.962 3.691 -7.53 1 41.53 262 ARG B O 1
#

Nearest PDB structures (foldseek):
  5uqp-assembly1_B  TM=7.813E-01  e=6.119E-06  Rhodococcus jostii RHA1
  5u93-assembly1_A  TM=6.835E-01  e=8.158E-06  Bacteria Latreille et al. 1825
  2pfw-assembly1_B  TM=8.620E-01  e=1.822E-04  Shewanella frigidimarina NCIMB 400
  2ozj-assembly2_B-3  TM=8.885E-01  e=1.084E-03  Desulfitobacterium hafniense DCB-2
  8hfb-assembly1_B  TM=6.018E-01  e=1.218E-04  Bacillus subtilis

Secondary structure (DSSP, 8-state):
---EE------SS-SSSEEEEEEEEPSSEEEEEE--SSEEEEEEEES-EEEEETTEEEEE-TTEEEEE-TT--EEEEESS-EEEEEEEE-GGG-TTS-SS-EEEE--HHHHHHHHHHHHTT-SS--SHHHHHHHHHHHHHHHHS-EES-SS----SHHHHHHHHHHHH-TT----HHHHHHHTTS-HHHHHHHIIIIISS-HHHHHHHHHHHHHHHHHHTT--HHHHHHHTT-S-HHHHHHHHHHHHSS-HHHHHHHHHH--/---EE------SS-SSSEEEEEEEEPSSEEEEEE--SSEEEEEEEES-EEEEETTEEEEE-TTEEEEE-TT--EEEEESS-EEEEEEEE-GGG-TTS-SS-EEEE--HHHHHHHHHHHHTT-SS--SHHHHHHHHHHHHHHHHS-EES-SS----SHHHHHHHHHHHH-TT----HHHHHHHTTS-HHHHHHHIIIIISS-HHHHHHHHHHHHHHHHHHTT--HHHHHHHTT-S-HHHHHHHHHHHHSS-HHHHHHHHHH--

InterPro domains:
  IPR003313 AraC-type arabinose-binding/dimerisation domain [PF02311] (30-97)
  IPR009057 Homedomain-like superfamily [SSF46689] (209-258)
  IPR011051 RmlC-like cupin domain superfamily [SSF51182] (10-187)
  IPR018060 AraC-like, DNA binding HTH domain [PF12833] (179-257)
  IPR018060 AraC-like, DNA binding HTH domain [PS01124] (160-257)
  IPR018060 AraC-like, DNA binding HTH domain [SM00342] (173-255)

Radius of gyration: 26.27 Å; Cα contacts (8 Å, |Δi|>4): 963; chains: 2; bounding box: 56×80×62 Å

Organism: Pseudomonas putida (strain ATCC 47054 / DSM 6125 / CFBP 8728 / NCIMB 11950 / KT2440) (NCBI:txid160488)